Protein AF-A0A6H0XME2-F1 (afdb_monomer_lite)

Secondary structure (DSSP, 8-state):
-----HHHHHHHHTTT---HHHHHHHHHHHHHHHHHHHT-SS-------TTS--TTSPPPPPPTT--THHHHHHHHHHHHHHHHHHHHHHHHHHHHHHS-------S-HHHHHHHHHHHHHHHHHHHHHHHHHHHHHHHHHSS-----SS-HHHHHHHHH-PPP----TTSSTTTHHHHHHHHHHHHHHHHHHHHHHHHHHHHTTTTS-S-----HHHHHHHHHHHHHHHHHHHHHHHHHHHHHHHTT-PPPP------S-------HHHHHHHHHHHHHHHHHHHHHHHSS-----------------------------HHHHHHHHHHHHHHHHHHHHHHHHHHHHHHHHHHHHHHHHHHHHHHHHH-TTS-TT--SHHHHHHHHHHHHHHHHHHHHHHHHHHHHHHHHHHHHHHHHHHS-GGGTTS--

Radius of gyration: 42.18 Å; chains: 1; bounding box: 116×77×112 Å

Sequence (432 aa):
MLDCPVPAIGEALSPYIRSRQEVSEIRGSLHTYLEKNLNLDEEHLESSNLIAPSLTSSLPDAPAGLSGVRKAYWNALKAHQEAQAKYALLKAEIQELSRPQNASNTVSETRSIHQDVLPVLRQREKQRKLHIIQRALSAVTEDDTAPTNVAMDEFVRSRAGEMPMLPNVNSTRHGYMEDADARMLELKKAILTAKHIIDSPRSDNDQTNGTFHHHPHAELQALQETRNMLITWIEEQLTTIGDAQAANEKPVESLAVNGEDAPIPVSKDEIGQIYEQYLAARRKLLQGLQHAPQHDFDVSADRVNGRPSPVPRTNERSGATAATILPYIQPLLDLQRSEAALAQQATSSKKQLESAEAETDRLIHRLADESHLVHPGALTGKDWQKASSTARQSTDKVIEDRLRAGDQAVQLARGTLQTINGLPQVVRGTAS

pLDDT: mean 72.75, std 19.05, range [32.62, 98.0]

Organism: NCBI:txid286661

Structure (mmCIF, N/CA/C/O backbone):
data_AF-A0A6H0XME2-F1
#
_entry.id   AF-A0A6H0XME2-F1
#
loop_
_atom_site.group_PDB
_atom_site.id
_atom_site.type_symbol
_atom_site.label_atom_id
_atom_site.label_alt_id
_atom_site.label_comp_id
_atom_site.label_asym_id
_atom_site.label_entity_id
_atom_site.label_seq_id
_atom_site.pdbx_PDB_ins_code
_atom_site.Cartn_x
_atom_site.Cartn_y
_atom_site.Cartn_z
_atom_site.occupancy
_atom_site.B_iso_or_equiv
_atom_site.auth_seq_id
_atom_site.auth_comp_id
_atom_site.auth_asym_id
_atom_site.auth_atom_id
_atom_site.pdbx_PDB_model_num
ATOM 1 N N . MET A 1 1 ? 19.147 -36.033 14.304 1.00 37.16 1 MET A N 1
ATOM 2 C CA . MET A 1 1 ? 20.210 -35.023 14.464 1.00 37.16 1 MET A CA 1
ATOM 3 C C . MET A 1 1 ? 20.591 -34.597 13.061 1.00 37.16 1 MET A C 1
ATOM 5 O O . MET A 1 1 ? 21.055 -35.446 12.320 1.00 37.16 1 MET A O 1
ATOM 9 N N . LEU A 1 2 ? 20.220 -33.381 12.649 1.00 45.47 2 LEU A N 1
ATOM 10 C CA . LEU A 1 2 ? 20.558 -32.861 11.323 1.00 45.47 2 LEU A CA 1
ATOM 11 C C . LEU A 1 2 ? 21.976 -32.289 11.377 1.00 45.47 2 LEU A C 1
ATOM 13 O O . LEU A 1 2 ? 22.250 -31.433 12.215 1.00 45.47 2 LEU A O 1
ATOM 17 N N . ASP A 1 3 ? 22.842 -32.767 10.490 1.00 52.44 3 ASP A N 1
ATOM 18 C CA . ASP A 1 3 ? 24.179 -32.221 10.285 1.00 52.44 3 ASP A CA 1
ATOM 19 C C . ASP A 1 3 ? 24.069 -30.791 9.739 1.00 52.44 3 ASP A C 1
ATOM 21 O O . ASP A 1 3 ? 23.531 -30.547 8.658 1.00 52.44 3 ASP A O 1
ATOM 25 N N . CYS A 1 4 ? 24.535 -29.819 10.522 1.00 53.50 4 CYS A N 1
ATOM 26 C CA . CYS A 1 4 ? 24.516 -28.411 10.147 1.00 53.50 4 CYS A CA 1
ATOM 27 C C . CYS A 1 4 ? 25.548 -28.133 9.025 1.00 53.50 4 CYS A C 1
ATOM 29 O O . CYS A 1 4 ? 26.735 -28.393 9.229 1.00 53.50 4 CYS A O 1
ATOM 31 N N . PRO A 1 5 ? 25.168 -27.511 7.887 1.00 61.88 5 PRO A N 1
ATOM 32 C CA . PRO A 1 5 ? 26.041 -27.246 6.726 1.00 61.88 5 PRO A CA 1
ATOM 33 C C . PRO A 1 5 ? 27.026 -26.074 6.926 1.00 61.88 5 PRO A C 1
ATOM 35 O O . PRO A 1 5 ? 27.546 -25.499 5.970 1.00 61.88 5 PRO A O 1
ATOM 38 N N . VAL A 1 6 ? 27.290 -25.700 8.177 1.00 60.69 6 VAL A N 1
ATOM 39 C CA . VAL A 1 6 ? 28.130 -24.557 8.566 1.00 60.69 6 VAL A CA 1
ATOM 40 C C . VAL A 1 6 ? 29.566 -24.617 8.000 1.00 60.69 6 VAL A C 1
ATOM 42 O O . VAL A 1 6 ? 30.069 -23.556 7.628 1.00 60.69 6 VAL A O 1
ATOM 45 N N . PRO A 1 7 ? 30.231 -25.786 7.842 1.00 70.88 7 PRO A N 1
ATOM 46 C CA . PRO A 1 7 ? 31.599 -25.822 7.315 1.00 70.88 7 PRO A CA 1
ATOM 47 C C . PRO A 1 7 ? 31.692 -25.412 5.837 1.00 70.88 7 PRO A C 1
ATOM 49 O O . PRO A 1 7 ? 32.583 -24.653 5.466 1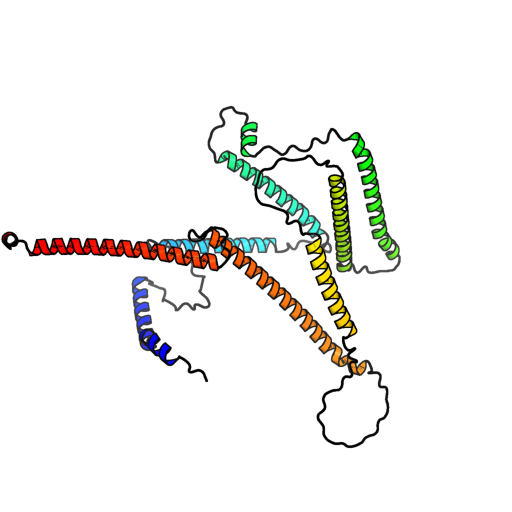.00 70.88 7 PRO A O 1
ATOM 52 N N . ALA A 1 8 ? 30.738 -25.849 5.006 1.00 70.56 8 ALA A N 1
ATOM 53 C CA . ALA A 1 8 ? 30.728 -25.572 3.565 1.00 70.56 8 ALA A CA 1
ATOM 54 C C . ALA A 1 8 ? 30.477 -24.085 3.258 1.00 70.56 8 ALA A C 1
ATOM 56 O O . ALA A 1 8 ? 31.031 -23.522 2.315 1.00 70.56 8 ALA A O 1
ATOM 57 N N . ILE A 1 9 ? 29.668 -23.428 4.094 1.00 73.44 9 ILE A N 1
ATOM 58 C CA . ILE A 1 9 ? 29.405 -21.988 3.998 1.00 73.44 9 ILE A CA 1
ATOM 59 C C . ILE A 1 9 ? 30.653 -21.193 4.413 1.00 73.44 9 ILE A C 1
ATOM 61 O O . ILE A 1 9 ? 30.976 -20.187 3.785 1.00 73.44 9 ILE A O 1
ATOM 65 N N . GLY A 1 10 ? 31.388 -21.657 5.429 1.00 72.94 10 GLY A N 1
ATOM 66 C CA . GLY A 1 10 ? 32.650 -21.043 5.849 1.00 72.94 10 GLY A CA 1
ATOM 67 C C . GLY A 1 10 ? 33.726 -21.078 4.761 1.00 72.94 10 GLY A C 1
ATOM 68 O O . GLY A 1 10 ? 34.417 -20.083 4.553 1.00 72.94 10 GLY A O 1
ATOM 69 N N . GLU A 1 11 ? 33.826 -22.182 4.018 1.00 78.12 11 GLU A N 1
ATOM 70 C CA . GLU A 1 11 ? 34.779 -22.322 2.910 1.00 78.12 11 GLU A CA 1
ATOM 71 C C . GLU A 1 11 ? 34.403 -21.430 1.715 1.00 78.12 11 GLU A C 1
ATOM 73 O O . GLU A 1 11 ? 35.259 -20.724 1.180 1.00 78.12 11 GLU A O 1
ATOM 78 N N . ALA A 1 12 ? 33.113 -21.351 1.371 1.00 78.06 12 ALA A N 1
ATOM 79 C CA . ALA A 1 12 ? 32.612 -20.467 0.315 1.00 78.06 12 ALA A CA 1
ATOM 80 C C . ALA A 1 12 ? 32.772 -18.969 0.641 1.00 78.06 12 ALA A C 1
ATOM 82 O O . ALA A 1 12 ? 32.962 -18.152 -0.261 1.00 78.06 12 ALA A O 1
ATOM 83 N N . LEU A 1 13 ? 32.704 -18.595 1.923 1.00 77.25 13 LEU A N 1
ATOM 84 C CA . LEU A 1 13 ? 32.885 -17.214 2.377 1.00 77.25 13 LEU A CA 1
ATOM 85 C C . LEU A 1 13 ? 34.347 -16.863 2.684 1.00 77.25 13 LEU A C 1
ATOM 87 O O . LEU A 1 13 ? 34.657 -15.681 2.811 1.00 77.25 13 LEU A O 1
ATOM 91 N N . SER A 1 14 ? 35.257 -17.841 2.743 1.00 75.38 14 SER A N 1
ATOM 92 C CA . SER A 1 14 ? 36.682 -17.619 3.028 1.00 75.38 14 SER A CA 1
ATOM 93 C C . SER A 1 14 ? 37.375 -16.548 2.160 1.00 75.38 14 SER A C 1
ATOM 95 O O . SER A 1 14 ? 38.117 -15.755 2.737 1.00 75.38 14 SER A O 1
ATOM 97 N N . PRO A 1 15 ? 37.110 -16.390 0.841 1.00 80.69 15 PRO A N 1
ATOM 98 C CA . PRO A 1 15 ? 37.718 -15.302 0.064 1.00 80.69 15 PRO A CA 1
ATOM 99 C C . PRO A 1 15 ? 37.109 -13.917 0.353 1.00 80.69 15 PRO A C 1
ATOM 101 O O . PRO A 1 15 ? 37.691 -12.894 -0.013 1.00 80.69 15 PRO A O 1
ATOM 104 N N . TYR A 1 16 ? 35.940 -13.863 0.996 1.00 73.12 16 TYR A N 1
ATOM 105 C CA . TYR A 1 16 ? 35.222 -12.629 1.334 1.00 73.12 16 TYR A CA 1
ATOM 106 C C . TYR A 1 16 ? 35.366 -12.238 2.812 1.00 73.12 16 TYR A C 1
ATOM 108 O O . TYR A 1 16 ? 35.136 -11.081 3.170 1.00 73.12 16 TYR A O 1
ATOM 116 N N . ILE A 1 17 ? 35.780 -13.172 3.670 1.00 80.31 17 ILE A N 1
ATOM 117 C CA . ILE A 1 17 ? 36.072 -12.937 5.083 1.00 80.31 17 ILE A CA 1
ATOM 118 C C . ILE A 1 17 ? 37.530 -12.490 5.200 1.00 80.31 17 ILE A C 1
ATOM 120 O O . ILE A 1 17 ? 38.451 -13.297 5.269 1.00 80.31 17 ILE A O 1
ATOM 124 N N . ARG A 1 18 ? 37.741 -11.174 5.223 1.00 82.81 18 ARG A N 1
ATOM 125 C CA . ARG A 1 18 ? 39.060 -10.585 5.491 1.00 82.81 18 ARG A CA 1
ATOM 126 C C . ARG A 1 18 ? 39.334 -10.504 6.985 1.00 82.81 18 ARG A C 1
ATOM 128 O O . ARG A 1 18 ? 38.409 -10.372 7.794 1.00 82.81 18 ARG A O 1
ATOM 135 N N . SER A 1 19 ? 40.612 -10.540 7.356 1.00 86.44 19 SER A N 1
ATOM 136 C CA . SER A 1 19 ? 41.004 -10.367 8.754 1.00 86.44 19 SER A CA 1
ATOM 137 C C . SER A 1 19 ? 40.640 -8.958 9.240 1.00 86.44 19 SER A C 1
ATOM 139 O O . SER A 1 19 ? 40.607 -7.991 8.474 1.00 86.44 19 SER A O 1
ATOM 141 N N . ARG A 1 20 ? 40.365 -8.805 10.541 1.00 80.94 20 ARG A N 1
ATOM 142 C CA . ARG A 1 20 ? 40.016 -7.491 11.115 1.00 80.94 20 ARG A CA 1
ATOM 143 C C . ARG A 1 20 ? 41.116 -6.446 10.874 1.00 80.94 20 ARG A C 1
ATOM 145 O O . ARG A 1 20 ? 40.801 -5.267 10.737 1.00 80.94 20 ARG A O 1
ATOM 152 N N . GLN A 1 21 ? 42.371 -6.889 10.810 1.00 87.31 21 GLN A N 1
ATOM 153 C CA . GLN A 1 21 ? 43.539 -6.052 10.539 1.00 87.31 21 GLN A CA 1
ATOM 154 C C . GLN A 1 21 ? 43.548 -5.566 9.088 1.00 87.31 21 GLN A C 1
ATOM 156 O O . GLN A 1 21 ? 43.539 -4.357 8.875 1.00 87.31 21 GLN A O 1
ATOM 161 N N . GLU A 1 22 ? 43.410 -6.466 8.110 1.00 87.56 22 GLU A N 1
ATOM 162 C CA . GLU A 1 22 ? 43.311 -6.099 6.687 1.00 87.56 22 GLU A CA 1
ATOM 163 C C . GLU A 1 22 ? 42.159 -5.126 6.436 1.00 87.56 22 GLU A C 1
ATOM 165 O O . GLU A 1 22 ? 42.304 -4.127 5.739 1.00 87.56 22 GLU A O 1
ATOM 170 N N . VAL A 1 23 ? 41.000 -5.376 7.047 1.00 89.00 23 VAL A N 1
ATOM 171 C CA . VAL A 1 23 ? 39.842 -4.483 6.927 1.00 89.00 23 VAL A CA 1
ATOM 172 C C . VAL A 1 23 ? 40.136 -3.102 7.521 1.00 89.00 23 VAL A C 1
ATOM 174 O O . VAL A 1 23 ? 39.656 -2.102 6.986 1.00 89.00 23 VAL A O 1
ATOM 177 N N . SER A 1 24 ? 40.909 -3.024 8.608 1.00 85.31 24 SER A N 1
ATOM 178 C CA . SER A 1 24 ? 41.321 -1.746 9.197 1.00 85.31 24 SER A CA 1
ATOM 179 C C . SER A 1 24 ? 42.329 -0.998 8.321 1.00 85.31 24 SER A C 1
ATOM 181 O O . SER A 1 24 ? 42.184 0.208 8.144 1.00 85.31 24 SER A O 1
ATOM 183 N N . GLU A 1 25 ? 43.268 -1.706 7.690 1.00 91.56 25 GLU A N 1
ATOM 184 C CA . GLU A 1 25 ? 44.248 -1.135 6.758 1.00 91.56 25 GLU A CA 1
ATOM 185 C C . GLU A 1 25 ? 43.569 -0.610 5.492 1.00 91.56 25 GLU A C 1
ATOM 187 O O . GLU A 1 25 ? 43.823 0.516 5.066 1.00 91.56 25 GLU A O 1
ATOM 192 N N . ILE A 1 26 ? 42.630 -1.379 4.932 1.00 88.19 26 ILE A N 1
ATOM 193 C CA . ILE A 1 26 ? 41.834 -0.965 3.772 1.00 88.19 26 ILE A CA 1
ATOM 194 C C . ILE A 1 26 ? 41.020 0.281 4.113 1.00 88.19 26 ILE A C 1
ATOM 196 O O . ILE A 1 26 ? 41.054 1.250 3.356 1.00 88.19 26 ILE A O 1
ATOM 200 N N . ARG A 1 27 ? 40.325 0.300 5.260 1.00 85.62 27 ARG A N 1
ATOM 201 C CA . ARG A 1 27 ? 39.585 1.492 5.705 1.00 85.62 27 ARG A CA 1
ATOM 202 C C . ARG A 1 27 ? 40.502 2.691 5.894 1.00 85.62 27 ARG A C 1
ATOM 204 O O . ARG A 1 27 ? 40.144 3.768 5.438 1.00 85.62 27 ARG A O 1
ATOM 211 N N . GLY A 1 28 ? 41.668 2.496 6.507 1.00 86.44 28 GLY A N 1
ATOM 212 C CA . GLY A 1 28 ? 42.679 3.539 6.659 1.00 86.44 28 GLY A CA 1
ATOM 213 C C . GLY A 1 28 ? 43.110 4.103 5.308 1.00 86.44 28 GLY A C 1
ATOM 214 O O . GLY A 1 28 ? 43.033 5.307 5.105 1.00 86.44 28 GLY A O 1
ATOM 215 N N . SER A 1 29 ? 43.460 3.240 4.349 1.00 88.00 29 SER A N 1
ATOM 216 C CA . SER A 1 29 ? 43.882 3.655 3.003 1.00 88.00 29 SER A CA 1
ATOM 217 C C . SER A 1 29 ? 42.793 4.409 2.234 1.00 88.00 29 SER A C 1
ATOM 219 O O . SER A 1 29 ? 43.076 5.412 1.579 1.00 88.00 29 SER A O 1
ATOM 221 N N . LEU A 1 30 ? 41.536 3.966 2.348 1.00 85.44 30 LEU A N 1
ATOM 222 C CA . LEU A 1 30 ? 40.387 4.637 1.746 1.00 85.44 30 LEU A CA 1
ATOM 223 C C . LEU A 1 30 ? 40.124 5.984 2.410 1.00 85.44 30 LEU A C 1
ATOM 225 O O . LEU A 1 30 ? 39.847 6.948 1.708 1.00 85.44 30 LEU A O 1
ATOM 229 N N . HIS A 1 31 ? 40.257 6.066 3.733 1.00 82.38 31 HIS A N 1
ATOM 230 C CA . HIS A 1 31 ? 40.139 7.316 4.472 1.00 82.38 31 HIS A CA 1
ATOM 231 C C . HIS A 1 31 ? 41.162 8.336 3.976 1.00 82.38 31 HIS A C 1
ATOM 233 O O . HIS A 1 31 ? 40.781 9.414 3.533 1.00 82.38 31 HIS A O 1
ATOM 239 N N . THR A 1 32 ? 42.443 7.955 3.911 1.00 82.19 32 THR A N 1
ATOM 240 C CA . THR A 1 32 ? 43.501 8.858 3.430 1.00 82.19 32 THR A CA 1
ATOM 241 C C . THR A 1 32 ? 43.309 9.243 1.965 1.00 82.19 32 THR A C 1
ATOM 243 O O . THR A 1 32 ? 43.661 10.347 1.555 1.00 82.19 32 THR A O 1
ATOM 246 N N . TYR A 1 33 ? 42.782 8.334 1.140 1.00 83.06 33 TYR A N 1
ATOM 247 C CA . TYR A 1 33 ? 42.465 8.629 -0.254 1.00 83.06 33 TYR A CA 1
ATOM 248 C C . TYR A 1 33 ? 41.306 9.625 -0.370 1.00 83.06 33 TYR A C 1
ATOM 250 O O . TYR A 1 33 ? 41.381 10.551 -1.174 1.00 83.06 33 TYR A O 1
ATOM 258 N N . LEU A 1 34 ? 40.250 9.468 0.426 1.00 79.94 34 LEU A N 1
ATOM 259 C CA . LEU A 1 34 ? 39.104 10.377 0.421 1.00 79.94 34 LEU A CA 1
ATOM 260 C C . LEU A 1 34 ? 39.477 11.762 0.951 1.00 79.94 34 LEU A C 1
ATOM 262 O O . LEU A 1 34 ? 39.119 12.747 0.312 1.00 79.94 34 LEU A O 1
ATOM 266 N N . GLU A 1 35 ? 40.266 11.845 2.025 1.00 77.19 35 GLU A N 1
ATOM 267 C CA . GLU A 1 35 ? 40.790 13.117 2.548 1.00 77.19 35 GLU A CA 1
ATOM 268 C C . GLU A 1 35 ? 41.550 13.895 1.470 1.00 77.19 35 GLU A C 1
ATOM 270 O O . GLU A 1 35 ? 41.282 15.072 1.242 1.00 77.19 35 GLU A O 1
ATOM 275 N N . LYS A 1 36 ? 42.435 13.220 0.726 1.00 75.94 36 LYS A N 1
ATOM 276 C CA . LYS A 1 36 ? 43.220 13.850 -0.349 1.00 75.94 36 LYS A CA 1
ATOM 277 C C . LYS A 1 36 ? 42.387 14.326 -1.538 1.00 75.94 36 LYS A C 1
ATOM 279 O O . LYS A 1 36 ? 42.818 15.231 -2.239 1.00 75.94 36 LYS A O 1
ATOM 284 N N . ASN A 1 37 ? 41.250 13.690 -1.818 1.00 68.25 37 ASN A N 1
ATOM 285 C CA . ASN A 1 37 ? 40.422 14.028 -2.981 1.00 68.25 37 ASN A CA 1
ATOM 286 C C . ASN A 1 37 ? 39.312 15.036 -2.664 1.00 68.25 37 ASN A C 1
ATOM 288 O O . ASN A 1 37 ? 38.727 15.589 -3.594 1.00 68.25 37 ASN A O 1
ATOM 292 N N . LEU A 1 38 ? 38.995 15.256 -1.386 1.00 67.69 38 LEU A N 1
ATOM 293 C CA . LEU A 1 38 ? 37.895 16.127 -0.979 1.00 67.69 38 LEU A CA 1
ATOM 294 C C . LEU A 1 38 ? 38.334 17.537 -0.559 1.00 67.69 38 LEU A C 1
ATOM 296 O O . LEU A 1 38 ? 37.444 18.350 -0.343 1.00 67.69 38 LEU A O 1
ATOM 300 N N . ASN A 1 39 ? 39.644 17.849 -0.503 1.00 57.28 39 ASN A N 1
ATOM 301 C CA . ASN A 1 39 ? 40.185 19.165 -0.101 1.00 57.28 39 ASN A CA 1
ATOM 302 C C . ASN A 1 39 ? 39.384 19.792 1.061 1.00 57.28 39 ASN A C 1
ATOM 304 O O . ASN A 1 39 ? 38.906 20.924 0.983 1.00 57.28 39 ASN A O 1
ATOM 308 N N . LEU A 1 40 ? 39.172 19.004 2.117 1.00 58.78 40 LEU A N 1
ATOM 309 C CA . LEU A 1 40 ? 38.515 19.445 3.342 1.00 58.78 40 LEU A CA 1
ATOM 310 C C . LEU A 1 40 ? 39.581 20.113 4.212 1.00 58.78 40 LEU A C 1
ATOM 312 O O . LEU A 1 40 ? 40.167 19.467 5.075 1.00 58.78 40 LEU A O 1
ATOM 316 N N . ASP A 1 41 ? 39.876 21.385 3.951 1.00 54.53 41 ASP A N 1
ATOM 317 C CA . ASP A 1 41 ? 40.937 22.096 4.677 1.00 54.53 41 ASP A CA 1
ATOM 318 C C . ASP A 1 41 ? 40.599 22.359 6.163 1.00 54.53 41 ASP A C 1
ATOM 320 O O . ASP A 1 41 ? 41.495 22.733 6.914 1.00 54.53 41 ASP A O 1
ATOM 324 N N . GLU A 1 42 ? 39.367 22.103 6.638 1.00 55.97 42 GLU A N 1
ATOM 325 C CA . GLU A 1 42 ? 39.013 22.297 8.062 1.00 55.97 42 GLU A CA 1
ATOM 326 C C . GLU A 1 42 ? 38.064 21.253 8.698 1.00 55.97 42 GLU A C 1
ATOM 328 O O . GLU A 1 42 ? 37.855 21.299 9.911 1.00 55.97 42 GLU A O 1
ATOM 333 N N . GLU A 1 43 ? 37.539 20.259 7.967 1.00 58.44 43 GLU A N 1
ATOM 334 C CA . GLU A 1 43 ? 36.640 19.241 8.547 1.00 58.44 43 GLU A CA 1
ATOM 335 C C . GLU A 1 43 ? 37.203 17.820 8.400 1.00 58.44 43 GLU A C 1
ATOM 337 O O . GLU A 1 43 ? 37.373 17.295 7.300 1.00 58.44 43 GLU A O 1
ATOM 342 N N . HIS A 1 44 ? 37.483 17.180 9.538 1.00 56.94 44 HIS A N 1
ATOM 343 C CA . HIS A 1 44 ? 37.903 15.781 9.589 1.00 56.94 44 HIS A CA 1
ATOM 344 C C . HIS A 1 44 ? 36.718 14.881 9.211 1.00 56.94 44 HIS A C 1
ATOM 346 O O . HIS A 1 44 ? 35.591 15.117 9.646 1.00 56.94 44 HIS A O 1
ATOM 352 N N . LEU A 1 45 ? 36.960 13.828 8.424 1.00 58.19 45 LEU A N 1
ATOM 353 C CA . LEU A 1 45 ? 35.936 12.834 8.092 1.00 58.19 45 LEU A CA 1
ATOM 354 C C . LEU A 1 45 ? 35.529 12.065 9.360 1.00 58.19 45 LEU A C 1
ATOM 356 O O . LEU A 1 45 ? 36.141 11.063 9.727 1.00 58.19 45 LEU A O 1
ATOM 360 N N . GLU A 1 46 ? 34.489 12.522 10.050 1.00 59.78 46 GLU A N 1
ATOM 361 C CA . GLU A 1 46 ? 33.949 11.792 11.192 1.00 59.78 46 GLU A CA 1
ATOM 362 C C . GLU A 1 46 ? 33.171 10.552 10.730 1.00 59.78 46 GLU A C 1
ATOM 364 O O . GLU A 1 46 ? 32.421 10.563 9.747 1.00 59.78 46 GLU A O 1
ATOM 369 N N . SER A 1 47 ? 33.333 9.448 11.462 1.00 58.53 47 SER A N 1
ATOM 370 C CA . SER A 1 47 ? 32.556 8.231 11.256 1.00 58.53 47 SER A CA 1
ATOM 371 C C . SER A 1 47 ? 31.091 8.488 11.616 1.00 58.53 47 SER A C 1
ATOM 373 O O . SER A 1 47 ? 30.677 8.395 12.769 1.00 58.53 47 SER A O 1
ATOM 375 N N . SER A 1 48 ? 30.284 8.819 10.609 1.00 54.31 48 SER A N 1
ATOM 376 C CA . SER A 1 48 ? 28.848 9.026 10.788 1.00 54.31 48 SER A CA 1
ATOM 377 C C . SER A 1 48 ? 28.194 7.766 11.368 1.00 54.31 48 SER A C 1
ATOM 379 O O . SER A 1 48 ? 28.218 6.687 10.767 1.00 54.31 48 SER A O 1
ATOM 381 N N . ASN A 1 49 ? 27.606 7.897 12.558 1.00 51.81 49 ASN A N 1
ATOM 382 C CA . ASN A 1 49 ? 26.786 6.851 13.152 1.00 51.81 49 ASN A CA 1
ATOM 383 C C . ASN A 1 49 ? 25.500 6.701 12.326 1.00 51.81 49 ASN A C 1
ATOM 385 O O . ASN A 1 49 ? 24.617 7.554 12.373 1.00 51.81 49 ASN A O 1
ATOM 389 N N . LEU A 1 50 ? 25.359 5.572 11.625 1.00 53.97 50 LEU A N 1
ATOM 390 C CA . LEU A 1 50 ? 24.197 5.219 10.786 1.00 53.97 50 LEU A CA 1
ATOM 391 C C . LEU A 1 50 ? 22.844 5.220 11.527 1.00 53.97 50 LEU A C 1
ATOM 393 O O . LEU A 1 50 ? 21.797 5.146 10.893 1.00 53.97 50 LEU A O 1
ATOM 397 N N . ILE A 1 51 ? 22.861 5.282 12.860 1.00 54.72 51 ILE A N 1
ATOM 398 C CA . ILE A 1 51 ? 21.670 5.286 13.719 1.00 54.72 51 ILE A CA 1
ATOM 399 C C . ILE A 1 51 ? 21.074 6.703 13.840 1.00 54.72 51 ILE A C 1
ATOM 401 O O . ILE A 1 51 ? 19.882 6.845 14.100 1.00 54.72 51 ILE A O 1
ATOM 405 N N . ALA A 1 52 ? 21.869 7.752 13.609 1.00 43.69 52 ALA A N 1
ATOM 406 C CA . ALA A 1 52 ? 21.413 9.138 13.634 1.00 43.69 52 ALA A CA 1
ATOM 407 C C . ALA A 1 52 ? 22.287 9.995 12.702 1.00 43.69 52 ALA A C 1
ATOM 409 O O . ALA A 1 52 ? 23.282 10.564 13.154 1.00 43.69 52 ALA A O 1
ATOM 410 N N . PRO A 1 53 ? 21.960 10.097 11.400 1.00 48.41 53 PRO A N 1
ATOM 411 C CA . PRO A 1 53 ? 22.650 11.036 10.532 1.00 48.41 53 PRO A CA 1
ATOM 412 C C . PRO A 1 53 ? 22.367 12.461 11.022 1.00 48.41 53 PRO A C 1
ATOM 414 O O . PRO A 1 53 ? 21.210 12.877 11.115 1.00 48.41 53 PRO A O 1
ATOM 417 N N . SER A 1 54 ? 23.425 13.206 11.344 1.00 48.56 54 SER A N 1
ATOM 418 C CA . SER A 1 54 ? 23.366 14.631 11.677 1.00 48.56 54 SER A CA 1
ATOM 419 C C . SER A 1 54 ? 22.894 15.424 10.452 1.00 48.56 54 SER A C 1
ATOM 421 O O . SER A 1 54 ? 23.689 15.932 9.671 1.00 48.56 54 SER A O 1
ATOM 423 N N . LEU A 1 55 ? 21.578 15.510 10.258 1.00 50.78 55 LEU A N 1
ATOM 424 C CA . LEU A 1 55 ? 20.901 16.201 9.149 1.00 50.78 55 LEU A CA 1
ATOM 425 C C . LEU A 1 55 ? 20.973 17.739 9.238 1.00 50.78 55 LEU A C 1
ATOM 427 O O . LEU A 1 55 ? 20.218 18.436 8.565 1.00 50.78 55 LEU A O 1
ATOM 431 N N . THR A 1 56 ? 21.839 18.288 10.088 1.00 48.88 56 THR A N 1
ATOM 432 C CA . THR A 1 56 ? 21.908 19.729 10.358 1.00 48.88 56 THR A CA 1
ATOM 433 C C . THR A 1 56 ? 22.966 20.463 9.545 1.00 48.88 56 THR A C 1
ATOM 435 O O . THR A 1 56 ? 23.004 21.690 9.623 1.00 48.88 56 THR A O 1
ATOM 438 N N . SER A 1 57 ? 23.807 19.781 8.756 1.00 53.03 57 SER A N 1
ATOM 439 C CA . SER A 1 57 ? 24.708 20.502 7.854 1.00 53.03 57 SER A CA 1
ATOM 440 C C . SER A 1 57 ? 23.936 20.948 6.610 1.00 53.03 57 SER A C 1
ATOM 442 O O . SER A 1 57 ? 23.432 20.160 5.810 1.00 53.03 57 SER A O 1
ATOM 444 N N . SER A 1 58 ? 23.776 22.265 6.491 1.00 55.28 58 SER A N 1
ATOM 445 C CA . SER A 1 58 ? 23.388 22.921 5.248 1.00 55.28 58 SER A CA 1
ATOM 446 C C . SER A 1 58 ? 24.315 22.427 4.139 1.00 55.28 58 SER A C 1
ATOM 448 O O . SER A 1 58 ? 25.527 22.592 4.255 1.00 55.28 58 SER A O 1
ATOM 450 N N . LEU A 1 59 ? 23.758 21.819 3.087 1.00 59.72 59 LEU A N 1
ATOM 451 C CA . LEU A 1 59 ? 24.536 21.298 1.967 1.00 59.72 59 LEU A CA 1
ATOM 452 C C . LEU A 1 59 ? 25.392 22.436 1.369 1.00 59.72 59 LEU A C 1
ATOM 454 O O . LEU A 1 59 ? 24.814 23.437 0.940 1.00 59.72 59 LEU A O 1
ATOM 458 N N . PRO A 1 60 ? 26.735 22.325 1.355 1.00 65.56 60 PRO A N 1
ATOM 459 C CA . PRO A 1 60 ? 27.585 23.337 0.740 1.00 65.56 60 PRO A CA 1
ATOM 460 C C . PRO A 1 60 ? 27.342 23.419 -0.774 1.00 65.56 60 PRO A C 1
ATOM 462 O O . PRO A 1 60 ? 26.836 22.473 -1.392 1.00 65.56 60 PRO A O 1
ATOM 465 N N . ASP A 1 61 ? 27.692 24.568 -1.363 1.00 63.75 61 ASP A N 1
ATOM 466 C CA . ASP A 1 61 ? 27.530 24.832 -2.795 1.00 63.75 61 ASP A CA 1
ATOM 467 C C . ASP A 1 61 ? 28.130 23.709 -3.653 1.00 63.75 61 ASP A C 1
ATOM 469 O O . ASP A 1 61 ? 29.153 23.108 -3.318 1.00 63.75 61 ASP A O 1
ATOM 473 N N . ALA A 1 62 ? 27.453 23.404 -4.766 1.00 62.72 62 ALA A N 1
ATOM 474 C CA . ALA A 1 62 ? 27.774 22.260 -5.609 1.00 62.72 62 ALA A CA 1
ATOM 475 C C . ALA A 1 62 ? 29.262 22.270 -6.024 1.00 62.72 62 ALA A C 1
ATOM 477 O O . ALA A 1 62 ? 29.695 23.227 -6.674 1.00 62.72 62 ALA A O 1
ATOM 478 N N . PRO A 1 63 ? 30.036 21.202 -5.735 1.00 66.56 63 PRO A N 1
ATOM 479 C CA . PRO A 1 63 ? 31.417 21.105 -6.189 1.00 66.56 63 PRO A CA 1
ATOM 480 C C . PRO A 1 63 ? 31.496 21.263 -7.711 1.00 66.56 63 PRO A C 1
ATOM 482 O O . PRO A 1 63 ? 30.849 20.523 -8.465 1.00 66.56 63 PRO A O 1
ATOM 485 N N . ALA A 1 64 ? 32.285 22.235 -8.170 1.00 58.38 64 ALA A N 1
ATOM 486 C CA . ALA A 1 64 ? 32.500 22.500 -9.586 1.00 58.38 64 ALA A CA 1
ATOM 487 C C . ALA A 1 64 ? 33.220 21.300 -10.233 1.00 58.38 64 ALA A C 1
ATOM 489 O O . ALA A 1 64 ? 34.440 21.193 -10.201 1.00 58.38 64 ALA A O 1
ATOM 490 N N . GLY A 1 65 ? 32.450 20.352 -10.774 1.00 69.12 65 GLY A N 1
ATOM 491 C CA . GLY A 1 65 ? 32.977 19.126 -11.389 1.00 69.12 65 GLY A CA 1
ATOM 492 C C . GLY A 1 65 ? 32.021 17.928 -11.394 1.00 69.12 65 GLY A C 1
ATOM 493 O O . GLY A 1 65 ? 32.285 16.934 -12.070 1.00 69.12 65 GLY A O 1
ATOM 494 N N . LEU A 1 66 ? 30.890 17.992 -10.683 1.00 73.25 66 LEU A N 1
ATOM 495 C CA . LEU A 1 66 ? 29.900 16.909 -10.687 1.00 73.25 66 LEU A CA 1
ATOM 496 C C . LEU A 1 66 ? 29.135 16.857 -12.019 1.00 73.25 66 LEU A C 1
ATOM 498 O O . LEU A 1 66 ? 28.337 17.739 -12.337 1.00 73.25 66 LEU A O 1
ATOM 502 N N . SER A 1 67 ? 29.352 15.786 -12.785 1.00 79.31 67 SER A N 1
ATOM 503 C CA . SER A 1 67 ? 28.644 15.497 -14.037 1.00 79.31 67 SER A CA 1
ATOM 504 C C . SER A 1 67 ? 27.867 14.175 -13.958 1.00 79.31 67 SER A C 1
ATOM 506 O O . SER A 1 67 ? 28.183 13.285 -13.164 1.00 79.31 67 SER A O 1
ATOM 508 N N . GLY A 1 68 ? 26.819 14.055 -14.776 1.00 84.19 68 GLY A N 1
ATOM 509 C CA . GLY A 1 68 ? 25.997 12.850 -14.903 1.00 84.19 68 GLY A CA 1
ATOM 510 C C . GLY A 1 68 ? 25.140 12.534 -13.672 1.00 84.19 68 GLY A C 1
ATOM 511 O O . GLY A 1 68 ? 24.566 13.422 -13.041 1.00 84.19 68 GLY A O 1
ATOM 512 N N . VAL A 1 69 ? 25.054 11.246 -13.325 1.00 83.94 69 VAL A N 1
ATOM 513 C CA . VAL A 1 69 ? 24.180 10.706 -12.263 1.00 83.94 69 VAL A CA 1
ATOM 514 C C . VAL A 1 69 ? 24.429 11.365 -10.905 1.00 83.94 69 VAL A C 1
ATOM 516 O O . VAL A 1 69 ? 23.492 11.602 -10.150 1.00 83.94 69 VAL A O 1
ATOM 519 N N . ARG A 1 70 ? 25.679 11.735 -10.604 1.00 82.00 70 ARG A N 1
ATOM 520 C CA . ARG A 1 70 ? 26.023 12.390 -9.332 1.00 82.00 70 ARG A CA 1
ATOM 521 C C . ARG A 1 70 ? 25.438 13.800 -9.229 1.00 82.00 70 ARG A C 1
ATOM 523 O O . ARG A 1 70 ? 25.001 14.193 -8.154 1.00 82.00 70 ARG A O 1
ATOM 530 N N . LYS A 1 71 ? 25.359 14.531 -10.348 1.00 86.50 71 LYS A N 1
ATOM 531 C CA . LYS A 1 71 ? 24.685 15.837 -10.414 1.00 86.50 71 LYS A CA 1
ATOM 532 C C . LYS A 1 71 ? 23.177 15.686 -10.228 1.00 86.50 71 LYS A C 1
ATOM 534 O O . LYS A 1 71 ? 22.569 16.467 -9.506 1.00 86.50 71 LYS A O 1
ATOM 539 N N . ALA A 1 72 ? 22.583 14.661 -10.840 1.00 84.88 72 ALA A N 1
ATOM 540 C CA . ALA A 1 72 ? 21.165 14.355 -10.663 1.00 84.88 72 ALA A CA 1
ATOM 541 C C . ALA A 1 72 ? 20.839 13.987 -9.205 1.00 84.88 72 ALA A C 1
ATOM 543 O O . ALA A 1 72 ? 19.865 14.492 -8.658 1.00 84.88 72 ALA A O 1
ATOM 544 N N . TYR A 1 73 ? 21.689 13.184 -8.560 1.00 89.69 73 TYR A N 1
ATOM 545 C CA . TYR A 1 73 ? 21.555 12.846 -7.143 1.00 89.69 73 TYR A CA 1
ATOM 546 C C . TYR A 1 73 ? 21.676 14.080 -6.241 1.00 89.69 73 TYR A C 1
ATOM 548 O O . TYR A 1 73 ? 20.836 14.284 -5.371 1.00 89.69 73 TYR A O 1
ATOM 556 N N . TRP A 1 74 ? 22.662 14.947 -6.489 1.00 88.38 74 TRP A N 1
ATOM 557 C CA . TRP A 1 74 ? 22.815 16.196 -5.739 1.00 88.38 74 TRP A CA 1
ATOM 558 C C . TRP A 1 74 ? 21.589 17.110 -5.901 1.00 88.38 74 TRP A C 1
ATOM 560 O O . TRP A 1 74 ? 21.057 17.618 -4.917 1.00 88.38 74 TRP A O 1
ATOM 570 N N . ASN A 1 75 ? 21.068 17.246 -7.126 1.00 88.00 75 ASN A N 1
ATOM 571 C CA . ASN A 1 75 ? 19.844 18.007 -7.394 1.00 88.00 75 ASN A CA 1
ATOM 572 C C . ASN A 1 75 ? 18.619 17.407 -6.687 1.00 88.00 75 ASN A C 1
ATOM 574 O O . ASN A 1 75 ? 17.796 18.150 -6.158 1.00 88.00 75 ASN A O 1
ATOM 578 N N . ALA A 1 76 ? 18.497 16.078 -6.663 1.00 91.69 76 ALA A N 1
ATOM 579 C CA . ALA A 1 76 ? 17.420 15.390 -5.958 1.00 91.69 76 ALA A CA 1
ATOM 580 C C . ALA A 1 76 ? 17.508 15.610 -4.442 1.00 91.69 76 ALA A C 1
ATOM 582 O O . ALA A 1 76 ? 16.489 15.838 -3.795 1.00 91.69 76 ALA A O 1
ATOM 583 N N . LEU A 1 77 ? 18.720 15.607 -3.884 1.00 91.25 77 LEU A N 1
ATOM 584 C CA . LEU A 1 77 ? 18.953 15.861 -2.465 1.00 91.25 77 LEU A CA 1
ATOM 585 C C . LEU A 1 77 ? 18.595 17.307 -2.093 1.00 91.25 77 LEU A C 1
ATOM 587 O O . LEU A 1 77 ? 17.897 17.529 -1.104 1.00 91.25 77 LEU A O 1
ATOM 591 N N . LYS A 1 78 ? 18.958 18.277 -2.942 1.00 89.44 78 LYS A N 1
ATOM 592 C CA . LYS A 1 78 ? 18.531 19.676 -2.797 1.00 89.44 78 LYS A CA 1
ATOM 593 C C . LYS A 1 78 ? 17.007 19.818 -2.849 1.00 89.44 78 LYS A C 1
ATOM 595 O O . LYS A 1 78 ? 16.413 20.432 -1.967 1.00 89.44 78 LYS A O 1
ATOM 600 N N . ALA A 1 79 ? 16.361 19.205 -3.841 1.00 90.50 79 ALA A N 1
ATOM 601 C CA . ALA A 1 79 ? 14.905 19.234 -3.971 1.00 90.50 79 ALA A CA 1
ATOM 602 C C . ALA A 1 79 ? 14.200 18.585 -2.766 1.00 90.50 79 ALA A C 1
ATOM 604 O O . ALA A 1 79 ? 13.165 19.074 -2.313 1.00 90.50 79 ALA A O 1
ATOM 605 N N . HIS A 1 80 ? 14.771 17.511 -2.215 1.00 91.50 80 HIS A N 1
ATOM 606 C CA . HIS A 1 80 ? 14.260 16.862 -1.011 1.00 91.50 80 HIS A CA 1
ATOM 607 C C . HIS A 1 80 ? 14.353 17.778 0.215 1.00 91.50 80 HIS A C 1
ATOM 609 O O . HIS A 1 80 ? 13.373 17.912 0.947 1.00 91.50 80 HIS A O 1
ATOM 615 N N . GLN A 1 81 ? 15.483 18.465 0.403 1.00 90.44 81 GLN A N 1
ATOM 616 C CA . GLN A 1 81 ? 15.659 19.424 1.495 1.00 90.44 81 GLN A CA 1
ATOM 617 C C . GLN A 1 81 ? 14.671 20.596 1.385 1.00 90.44 81 GLN A C 1
ATOM 619 O O . GLN A 1 81 ? 14.036 20.969 2.372 1.00 90.44 81 GLN A O 1
ATOM 624 N N . GLU A 1 82 ? 14.474 21.140 0.181 1.00 92.38 82 GLU A N 1
ATOM 625 C CA . GLU A 1 82 ? 13.475 22.186 -0.072 1.00 92.38 82 GLU A CA 1
ATOM 626 C C . GLU A 1 82 ? 12.048 21.701 0.226 1.00 92.38 82 GLU A C 1
ATOM 628 O O . GLU A 1 82 ? 11.253 22.425 0.832 1.00 92.38 82 GLU A O 1
ATOM 633 N N . ALA A 1 83 ? 11.708 20.470 -0.164 1.00 91.44 83 ALA A N 1
ATOM 634 C CA . ALA A 1 83 ? 10.410 19.871 0.134 1.00 91.44 83 ALA A CA 1
ATOM 635 C C . ALA A 1 83 ? 10.211 19.656 1.642 1.00 91.44 83 ALA A C 1
ATOM 637 O O . ALA A 1 83 ? 9.134 19.942 2.167 1.00 91.44 83 ALA A O 1
ATOM 638 N N . GLN A 1 84 ? 11.247 19.213 2.355 1.00 92.06 84 GLN A N 1
ATOM 639 C CA . GLN A 1 84 ? 11.208 19.025 3.802 1.00 92.06 84 GLN A CA 1
ATOM 640 C C . GLN A 1 84 ? 11.049 20.359 4.543 1.00 92.06 84 GLN A C 1
ATOM 642 O O . GLN A 1 84 ? 10.265 20.437 5.489 1.00 92.06 84 GLN A O 1
ATOM 647 N N . ALA A 1 85 ? 11.717 21.421 4.084 1.00 90.94 85 ALA A N 1
ATOM 648 C CA . ALA A 1 85 ? 11.538 22.769 4.617 1.00 90.94 85 ALA A CA 1
ATOM 649 C C . ALA A 1 85 ? 10.097 23.268 4.413 1.00 90.94 85 ALA A C 1
ATOM 651 O O . ALA A 1 85 ? 9.467 23.732 5.362 1.00 90.94 85 ALA A O 1
ATOM 652 N N . LYS A 1 86 ? 9.529 23.094 3.211 1.00 93.31 86 LYS A N 1
ATOM 653 C CA . LYS A 1 86 ? 8.119 23.429 2.927 1.00 93.31 86 LYS A CA 1
ATOM 654 C C . LYS A 1 86 ? 7.153 22.638 3.806 1.00 93.31 86 LYS A C 1
ATOM 656 O O . LYS A 1 86 ? 6.198 23.205 4.327 1.00 93.31 86 LYS A O 1
ATOM 661 N N . TYR A 1 87 ? 7.409 21.347 4.002 1.00 94.69 87 TYR A N 1
ATOM 662 C CA . TYR A 1 87 ? 6.605 20.510 4.887 1.00 94.69 87 TYR A CA 1
ATOM 663 C C . TYR A 1 87 ? 6.681 20.978 6.343 1.00 94.69 87 TYR A C 1
ATOM 665 O O . TYR A 1 87 ? 5.654 21.052 7.014 1.00 94.69 87 TYR A O 1
ATOM 673 N N . ALA A 1 88 ? 7.872 21.329 6.832 1.00 93.12 88 ALA A N 1
ATOM 674 C CA . ALA A 1 88 ? 8.048 21.857 8.180 1.00 93.12 88 ALA A CA 1
ATOM 675 C C . ALA A 1 88 ? 7.296 23.185 8.377 1.00 93.12 88 ALA A C 1
ATOM 677 O O . ALA A 1 88 ? 6.636 23.349 9.401 1.00 93.12 88 ALA A O 1
ATOM 678 N N . LEU A 1 89 ? 7.326 24.082 7.384 1.00 94.12 89 LEU A N 1
ATOM 679 C CA . LEU A 1 89 ? 6.550 25.327 7.392 1.00 94.12 89 LEU A CA 1
ATOM 680 C C . LEU A 1 89 ? 5.043 25.062 7.421 1.00 94.12 89 LEU A C 1
ATOM 682 O O . LEU A 1 89 ? 4.349 25.591 8.282 1.00 94.12 89 LEU A O 1
ATOM 686 N N . LEU A 1 90 ? 4.541 24.192 6.541 1.00 93.44 90 LEU A N 1
ATOM 687 C CA . LEU A 1 90 ? 3.117 23.851 6.499 1.00 93.44 90 LEU A CA 1
ATOM 688 C C . LEU A 1 90 ? 2.663 23.180 7.801 1.00 93.44 90 LEU A C 1
ATOM 690 O O . LEU A 1 90 ? 1.570 23.428 8.301 1.00 93.44 90 LEU A O 1
ATOM 694 N N . LYS A 1 91 ? 3.520 22.340 8.387 1.00 93.56 91 LYS A N 1
ATOM 695 C CA . LYS A 1 91 ? 3.268 21.722 9.688 1.00 93.56 91 LYS A CA 1
ATOM 696 C C . LYS A 1 91 ? 3.199 22.772 10.798 1.00 93.56 91 LYS A C 1
ATOM 698 O O . LYS A 1 91 ? 2.335 22.647 11.660 1.00 93.56 91 LYS A O 1
ATOM 703 N N . ALA A 1 92 ? 4.068 23.782 10.776 1.00 91.81 92 ALA A N 1
ATOM 704 C CA . ALA A 1 92 ? 4.016 24.895 11.719 1.00 91.81 92 ALA A CA 1
ATOM 705 C C . ALA A 1 92 ? 2.734 25.727 11.540 1.00 91.81 92 ALA A C 1
ATOM 707 O O . ALA A 1 92 ? 2.053 25.991 12.523 1.00 91.81 92 ALA A O 1
ATOM 708 N N . GLU A 1 93 ? 2.332 26.033 10.304 1.00 92.12 93 GLU A N 1
ATOM 709 C CA . GLU A 1 93 ? 1.082 26.749 9.998 1.00 92.12 93 GLU A CA 1
ATOM 710 C C . GLU A 1 93 ? -0.156 25.971 10.471 1.00 92.12 93 GLU A C 1
ATOM 712 O O . GLU A 1 93 ? -1.040 26.522 11.123 1.00 92.12 93 GLU A O 1
ATOM 717 N N . ILE A 1 94 ? -0.206 24.658 10.225 1.00 88.81 94 ILE A N 1
ATOM 718 C CA . ILE A 1 94 ? -1.283 23.798 10.735 1.00 88.81 94 ILE A CA 1
ATOM 719 C C . ILE A 1 94 ? -1.282 23.794 12.264 1.00 88.81 94 ILE A C 1
ATOM 721 O O . ILE A 1 94 ? -2.349 23.827 12.873 1.00 88.81 94 ILE A O 1
ATOM 725 N N . GLN A 1 95 ? -0.107 23.764 12.898 1.00 86.88 95 GLN A N 1
ATOM 726 C CA . GLN A 1 95 ? -0.004 23.834 14.353 1.00 86.88 95 GLN A CA 1
ATOM 727 C C . GLN A 1 95 ? -0.505 25.176 14.896 1.00 86.88 95 GLN A C 1
ATOM 729 O O . GLN A 1 95 ? -1.233 25.173 15.886 1.00 86.88 95 GLN A O 1
ATOM 734 N N . GLU A 1 96 ? -0.204 26.292 14.232 1.00 84.75 96 GLU A N 1
ATOM 735 C CA . GLU A 1 96 ? -0.725 27.621 14.569 1.00 84.75 96 GLU A CA 1
ATOM 736 C C . GLU A 1 96 ? -2.244 27.719 14.389 1.00 84.75 96 GLU A C 1
ATOM 738 O O . GLU A 1 96 ? -2.924 28.230 15.275 1.00 84.75 96 GLU A O 1
ATOM 743 N N . LEU A 1 97 ? -2.795 27.162 13.308 1.00 77.44 97 LEU A N 1
ATOM 744 C CA . LEU A 1 97 ? -4.243 27.102 13.071 1.00 77.44 97 LEU A CA 1
ATOM 745 C C . LEU A 1 97 ? -4.962 26.156 14.042 1.00 77.44 97 LEU A C 1
ATOM 747 O O . LEU A 1 97 ? -6.107 26.396 14.414 1.00 77.44 97 LEU A O 1
ATOM 751 N N . SER A 1 98 ? -4.299 25.074 14.453 1.00 75.56 98 SER A N 1
ATOM 752 C CA . SER A 1 98 ? -4.826 24.119 15.435 1.00 75.56 98 SER A CA 1
ATOM 753 C C . SER A 1 98 ? -4.692 24.608 16.875 1.00 75.56 98 SER A C 1
ATOM 755 O O . SER A 1 98 ? -5.316 24.039 17.770 1.00 75.56 98 SER A O 1
ATOM 757 N N . ARG A 1 99 ? -3.875 25.643 17.119 1.00 73.38 99 ARG A N 1
ATOM 758 C CA . ARG A 1 99 ? -3.711 26.236 18.441 1.00 73.38 99 ARG A CA 1
ATOM 759 C C . ARG A 1 99 ? -4.977 27.038 18.744 1.00 73.38 99 ARG A C 1
ATOM 761 O O . ARG A 1 99 ? -5.196 28.065 18.103 1.00 73.38 99 ARG A O 1
ATOM 768 N N . PRO A 1 100 ? -5.807 26.616 19.714 1.00 60.81 100 PRO A N 1
ATOM 769 C CA . PRO A 1 100 ? -7.013 27.355 20.049 1.00 60.81 100 PRO A CA 1
ATOM 770 C C . PRO A 1 100 ? -6.606 28.761 20.494 1.00 60.81 100 PRO A C 1
ATOM 772 O O . PRO A 1 100 ? -5.835 28.932 21.444 1.00 60.81 100 PRO A O 1
ATOM 775 N N . GLN A 1 101 ? -7.079 29.776 19.769 1.00 54.91 101 GLN A N 1
ATOM 776 C CA . GLN A 1 101 ? -6.950 31.157 20.204 1.00 54.91 101 GLN A CA 1
ATOM 777 C C . GLN A 1 101 ? -7.727 31.297 21.513 1.00 54.91 101 GLN A C 1
ATOM 779 O O . GLN A 1 101 ? -8.954 31.278 21.535 1.00 54.91 101 GLN A O 1
ATOM 784 N N . ASN A 1 102 ? -6.995 31.417 22.620 1.00 52.28 102 ASN A N 1
ATOM 785 C CA . ASN A 1 102 ? -7.549 31.810 23.905 1.00 52.28 102 ASN A CA 1
ATOM 786 C C . ASN A 1 102 ? -8.091 33.240 23.793 1.00 52.28 102 ASN A C 1
ATOM 788 O O . ASN A 1 102 ? -7.377 34.207 24.053 1.00 52.28 102 ASN A O 1
ATOM 792 N N . ALA A 1 103 ? -9.358 33.365 23.421 1.00 49.16 103 ALA A N 1
ATOM 793 C CA . ALA A 1 103 ? -10.150 34.560 23.635 1.00 49.16 103 ALA A CA 1
ATOM 794 C C . ALA A 1 103 ? -11.582 34.141 23.983 1.00 49.16 103 ALA A C 1
ATOM 796 O O . ALA A 1 103 ? -12.394 33.870 23.110 1.00 49.16 103 ALA A O 1
ATOM 797 N N . SER A 1 104 ? -11.855 34.103 25.291 1.00 52.41 104 SER A N 1
ATOM 798 C CA . SER A 1 104 ? -13.162 34.383 25.893 1.00 52.41 104 SER A CA 1
ATOM 799 C C . SER A 1 104 ? -14.374 33.642 25.307 1.00 52.41 104 SER A C 1
ATOM 801 O O . SER A 1 104 ? -15.046 34.151 24.419 1.00 52.41 104 SER A O 1
ATOM 803 N N . ASN A 1 105 ? -14.752 32.508 25.899 1.00 42.62 105 ASN A N 1
ATOM 804 C CA . ASN A 1 105 ? -16.028 32.374 26.620 1.00 42.62 105 ASN A CA 1
ATOM 805 C C . ASN A 1 105 ? -16.382 30.907 26.890 1.00 42.62 105 ASN A C 1
ATOM 807 O O . ASN A 1 105 ? -16.472 30.054 26.017 1.00 42.62 105 ASN A O 1
ATOM 811 N N . THR A 1 106 ? -16.622 30.687 28.172 1.00 51.16 106 THR A N 1
ATOM 812 C CA . THR A 1 106 ? -17.324 29.599 28.841 1.00 51.16 106 THR A CA 1
ATOM 813 C C . THR A 1 106 ? -18.527 29.017 28.080 1.00 51.16 106 THR A C 1
ATOM 815 O O . THR A 1 106 ? -19.409 29.758 27.657 1.00 51.16 106 THR A O 1
ATOM 818 N N . VAL A 1 107 ? -18.610 27.679 28.079 1.00 48.47 107 VAL A N 1
ATOM 819 C CA . VAL A 1 107 ? -19.841 26.863 27.986 1.00 48.47 107 VAL A CA 1
ATOM 820 C C . VAL A 1 107 ? -20.612 26.981 26.658 1.00 48.47 107 VAL A C 1
ATOM 822 O O . VAL A 1 107 ? -21.693 27.558 26.613 1.00 48.47 107 VAL A O 1
ATOM 825 N N . SER A 1 108 ? -20.092 26.398 25.565 1.00 48.56 108 SER A N 1
ATOM 826 C CA . SER A 1 108 ? -20.880 26.046 24.353 1.00 48.56 108 SER A CA 1
ATOM 827 C C . SER A 1 108 ? -20.159 25.095 23.369 1.00 48.56 108 SER A C 1
ATOM 829 O O . SER A 1 108 ? -20.428 25.112 22.168 1.00 48.56 108 SER A O 1
ATOM 831 N N . GLU A 1 109 ? -19.250 24.232 23.833 1.00 54.84 109 GLU A N 1
ATOM 832 C CA . GLU A 1 109 ? -18.391 23.431 22.932 1.00 54.84 109 GLU A CA 1
ATOM 833 C C . GLU A 1 109 ? -19.133 22.396 22.064 1.00 54.84 109 GLU A C 1
ATOM 835 O O . GLU A 1 109 ? -18.643 22.041 20.996 1.00 54.84 109 GLU A O 1
ATOM 840 N N . THR A 1 110 ? -20.350 21.972 22.416 1.00 52.47 110 THR A N 1
ATOM 841 C CA . THR A 1 110 ? -21.137 21.060 21.561 1.00 52.47 110 THR A CA 1
ATOM 842 C C . THR A 1 110 ? -22.014 21.777 20.529 1.00 52.47 110 THR A C 1
ATOM 844 O O . THR A 1 110 ? -22.458 21.153 19.565 1.00 52.47 110 THR A O 1
ATOM 847 N N . ARG A 1 111 ? -22.234 23.096 20.663 1.00 50.06 111 ARG A N 1
ATOM 848 C CA . ARG A 1 111 ? -23.039 23.885 19.708 1.00 50.06 111 ARG A CA 1
ATOM 849 C C . ARG A 1 111 ? -22.206 24.485 18.566 1.00 50.06 111 ARG A C 1
ATOM 851 O O . ARG A 1 111 ? -22.763 24.727 17.498 1.00 50.06 111 ARG A O 1
ATOM 858 N N . SER A 1 112 ? -20.894 24.669 18.761 1.00 55.53 112 SER A N 1
ATOM 859 C CA . SER A 1 112 ? -20.005 25.328 17.783 1.00 55.53 112 SER A CA 1
ATOM 860 C C . SER A 1 112 ? -19.551 24.409 16.649 1.00 55.53 112 SER A C 1
ATOM 862 O O . SER A 1 112 ? -19.587 24.807 15.492 1.00 55.53 112 SER A O 1
ATOM 864 N N . ILE A 1 113 ? -19.229 23.139 16.927 1.00 58.66 113 ILE A N 1
ATOM 865 C CA . ILE A 1 113 ? -18.652 22.236 15.910 1.00 58.66 113 ILE A CA 1
ATOM 866 C C . ILE A 1 113 ? -19.597 22.075 14.704 1.00 58.66 113 ILE A C 1
ATOM 868 O O . ILE A 1 113 ? -19.167 22.133 13.555 1.00 58.66 113 ILE A O 1
ATOM 872 N N . HIS A 1 114 ? -20.906 21.945 14.936 1.00 56.97 114 HIS A N 1
ATOM 873 C CA . HIS A 1 114 ? -21.888 21.824 13.852 1.00 56.97 114 HIS A CA 1
ATOM 874 C C . HIS A 1 114 ? -22.151 23.147 13.110 1.00 56.97 114 HIS A C 1
ATOM 876 O O . HIS A 1 114 ? -22.442 23.118 11.910 1.00 56.97 114 HIS A O 1
ATOM 882 N N . GLN A 1 115 ? -22.029 24.297 13.786 1.00 60.78 115 GLN A N 1
ATOM 883 C 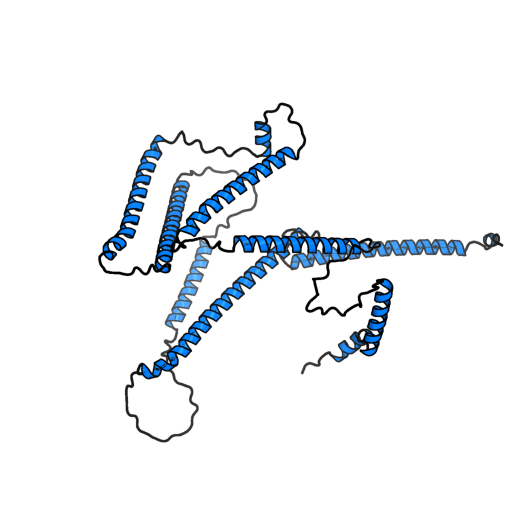CA . GLN A 1 115 ? -22.160 25.619 13.161 1.00 60.78 115 GLN A CA 1
ATOM 884 C C . GLN A 1 115 ? -20.916 26.021 12.364 1.00 60.78 115 GLN A C 1
ATOM 886 O O . GLN A 1 115 ? -21.066 26.722 11.367 1.00 60.78 115 GLN A O 1
ATOM 891 N N . ASP A 1 116 ? -19.739 25.504 12.718 1.00 66.31 116 ASP A N 1
ATOM 892 C CA . ASP A 1 116 ? -18.471 25.779 12.034 1.00 66.31 116 ASP A CA 1
ATOM 893 C C . ASP A 1 116 ? -18.206 24.801 10.872 1.00 66.31 116 ASP A C 1
ATOM 895 O O . ASP A 1 116 ? -17.633 25.171 9.846 1.00 66.31 116 ASP A O 1
ATOM 899 N N . VAL A 1 117 ? -18.692 23.556 10.949 1.00 76.44 117 VAL A N 1
ATOM 900 C CA . VAL A 1 117 ? -18.488 22.549 9.887 1.00 76.44 117 VAL A CA 1
ATOM 901 C C . VAL A 1 117 ? -19.359 22.810 8.654 1.00 76.44 117 VAL A C 1
ATOM 903 O O . VAL A 1 117 ? -18.902 22.630 7.526 1.00 76.44 117 VAL A O 1
ATOM 906 N N . LEU A 1 118 ? -20.600 23.273 8.822 1.00 80.19 118 LEU A N 1
ATOM 907 C CA . LEU A 1 118 ? -21.493 23.588 7.698 1.00 80.19 118 LEU A CA 1
ATOM 908 C C . LEU A 1 118 ? -20.965 24.685 6.750 1.00 80.19 118 LEU A C 1
ATOM 910 O O . LEU A 1 118 ? -21.006 24.469 5.533 1.00 80.19 118 LEU A O 1
ATOM 914 N N . PRO A 1 119 ? -20.466 25.845 7.222 1.00 84.06 119 PRO A N 1
ATOM 915 C CA . PRO A 1 119 ? -19.876 26.845 6.340 1.00 84.06 119 PRO A CA 1
ATOM 916 C C . PRO A 1 119 ? -18.597 26.326 5.678 1.00 84.06 119 PRO A C 1
ATOM 918 O O . PRO A 1 119 ? -18.410 26.584 4.491 1.00 84.06 119 PRO A O 1
ATOM 921 N N . VAL A 1 120 ? -17.782 25.518 6.369 1.00 84.25 120 VAL A N 1
ATOM 922 C CA . VAL A 1 120 ? -16.587 24.884 5.782 1.00 84.25 120 VAL A CA 1
ATOM 923 C C . VAL A 1 120 ? -16.962 23.892 4.678 1.00 84.25 120 VAL A C 1
ATOM 925 O O . VAL A 1 120 ? -16.343 23.889 3.614 1.00 84.25 120 VAL A O 1
ATOM 928 N N . LEU A 1 121 ? -18.006 23.081 4.866 1.00 83.81 121 LEU A N 1
ATOM 929 C CA . LEU A 1 121 ? -18.511 22.180 3.826 1.00 83.81 121 LEU A CA 1
ATOM 930 C C . LEU A 1 121 ? -19.055 22.958 2.624 1.00 83.81 121 LEU A C 1
ATOM 932 O O . LEU A 1 121 ? -18.705 22.640 1.488 1.00 83.81 121 LEU A O 1
ATOM 936 N N . ARG A 1 122 ? -19.826 24.027 2.859 1.00 89.00 122 ARG A N 1
ATOM 937 C CA . ARG A 1 122 ? -20.304 24.924 1.792 1.00 89.00 122 ARG A CA 1
ATOM 938 C C . ARG A 1 122 ? -19.149 25.601 1.059 1.00 89.00 122 ARG A C 1
ATOM 940 O O . ARG A 1 122 ? -19.208 25.758 -0.158 1.00 89.00 122 ARG A O 1
ATOM 947 N N . GLN A 1 123 ? -18.096 25.992 1.769 1.00 90.62 123 GLN A N 1
ATOM 948 C CA . GLN A 1 123 ? -16.903 26.589 1.176 1.00 90.62 123 GLN A CA 1
ATOM 949 C C . GLN A 1 123 ? -16.131 25.572 0.333 1.00 90.62 123 GLN A C 1
ATOM 951 O O . GLN A 1 123 ? -15.760 25.890 -0.793 1.00 90.62 123 GLN A O 1
ATOM 956 N N . ARG A 1 124 ? -15.965 24.334 0.811 1.00 89.75 124 ARG A N 1
ATOM 957 C CA . ARG A 1 124 ? -15.361 23.236 0.035 1.00 89.75 124 ARG A CA 1
ATOM 958 C C . ARG A 1 124 ? -16.178 22.897 -1.206 1.00 89.75 124 ARG A C 1
ATOM 960 O O . ARG A 1 124 ? -15.608 22.648 -2.262 1.00 89.75 124 ARG A O 1
ATOM 967 N N . GLU A 1 125 ? -17.503 22.916 -1.109 1.00 89.69 125 GLU A N 1
ATOM 968 C CA . GLU A 1 125 ? -18.383 22.704 -2.257 1.00 89.69 125 GLU A CA 1
ATOM 969 C C . GLU A 1 125 ? -18.256 23.842 -3.280 1.00 89.69 125 GLU A C 1
ATOM 971 O O . GLU A 1 125 ? -18.093 23.582 -4.472 1.00 89.69 125 GLU A O 1
ATOM 976 N N . LYS A 1 126 ? -18.238 25.104 -2.825 1.00 93.44 126 LYS A N 1
ATOM 977 C CA . LYS A 1 126 ? -17.959 26.267 -3.684 1.00 93.44 126 LYS A CA 1
ATOM 978 C C . LYS A 1 126 ? -16.582 26.171 -4.337 1.00 93.44 126 LYS A C 1
ATOM 980 O O . LYS A 1 126 ? -16.465 26.438 -5.526 1.00 93.44 126 LYS A O 1
ATOM 985 N N . GLN A 1 127 ? -15.562 25.745 -3.596 1.00 93.38 127 GLN A N 1
ATOM 986 C CA . GLN A 1 127 ? -14.210 25.571 -4.119 1.00 93.38 127 GLN A CA 1
ATOM 987 C C . GLN A 1 127 ? -14.151 24.454 -5.163 1.00 93.38 127 GLN A C 1
ATOM 989 O O . GLN A 1 127 ? -13.544 24.647 -6.208 1.00 93.38 127 GLN A O 1
ATOM 994 N N . ARG A 1 128 ? -14.828 23.318 -4.945 1.00 89.62 128 ARG A N 1
ATOM 995 C CA . ARG A 1 128 ? -14.950 22.259 -5.963 1.00 89.62 128 ARG A CA 1
ATOM 996 C C . ARG A 1 128 ? -15.634 22.772 -7.226 1.00 89.62 128 ARG A C 1
ATOM 998 O O . ARG A 1 128 ? -15.130 22.533 -8.316 1.00 89.62 128 ARG A O 1
ATOM 1005 N N . LYS A 1 129 ? -16.735 23.517 -7.083 1.00 93.19 129 LYS A N 1
ATOM 1006 C CA . LYS A 1 129 ? -17.444 24.144 -8.211 1.00 93.19 129 LYS A CA 1
ATOM 1007 C C . LYS A 1 129 ? -16.534 25.105 -8.979 1.00 93.19 129 LYS A C 1
ATOM 1009 O O . LYS A 1 129 ? -16.434 24.997 -10.195 1.00 93.19 129 LYS A O 1
ATOM 1014 N N . LEU A 1 130 ? -15.815 25.980 -8.276 1.00 95.06 130 LEU A N 1
ATOM 1015 C CA . LEU A 1 130 ? -14.838 26.883 -8.889 1.00 95.06 130 LEU A CA 1
ATOM 1016 C C . LEU A 1 130 ? -13.702 26.127 -9.573 1.00 95.06 130 LEU A C 1
ATOM 1018 O O . LEU A 1 130 ? -13.297 26.515 -10.658 1.00 95.06 130 LEU A O 1
ATOM 1022 N N . HIS A 1 131 ? -13.226 25.029 -8.991 1.00 91.50 131 HIS A N 1
ATOM 1023 C CA . HIS A 1 131 ? -12.148 24.244 -9.579 1.00 91.50 131 HIS A CA 1
ATOM 1024 C C . HIS A 1 131 ? -12.587 23.530 -10.865 1.00 91.50 131 HIS A C 1
ATOM 1026 O O . HIS A 1 131 ? -11.799 23.434 -11.804 1.00 91.50 131 HIS A O 1
ATOM 1032 N N . ILE A 1 132 ? -13.844 23.077 -10.934 1.00 90.25 132 ILE A N 1
ATOM 1033 C CA . ILE A 1 132 ? -14.450 22.538 -12.161 1.00 90.25 132 ILE A CA 1
ATOM 1034 C C . ILE A 1 132 ? -14.554 23.637 -13.220 1.00 90.25 132 ILE A C 1
ATOM 1036 O O . ILE A 1 132 ? -14.149 23.411 -14.355 1.00 90.25 132 ILE A O 1
ATOM 1040 N N . ILE A 1 133 ? -15.025 24.834 -12.851 1.00 90.81 133 ILE A N 1
ATOM 1041 C CA . ILE A 1 133 ? -15.102 25.982 -13.768 1.00 90.81 133 ILE A CA 1
ATOM 1042 C C . ILE A 1 133 ? -13.707 26.373 -14.258 1.00 90.81 133 ILE A C 1
ATOM 1044 O O . ILE A 1 133 ? -13.516 26.570 -15.450 1.00 90.81 133 ILE A O 1
ATOM 1048 N N . GLN A 1 134 ? -12.719 26.436 -13.367 1.00 91.19 134 GLN A N 1
ATOM 1049 C CA . GLN A 1 134 ? -11.340 26.762 -13.714 1.00 91.19 134 GLN A CA 1
ATOM 1050 C C . GLN A 1 134 ? -10.727 25.707 -14.634 1.00 91.19 134 GLN A C 1
ATOM 1052 O O . GLN A 1 134 ? -10.025 26.073 -15.564 1.00 91.19 134 GLN A O 1
ATOM 1057 N N . ARG A 1 135 ? -11.018 24.420 -14.413 1.00 85.75 135 ARG A N 1
ATOM 1058 C CA . ARG A 1 135 ? -10.576 23.326 -15.288 1.00 85.75 135 ARG A CA 1
ATOM 1059 C C . ARG A 1 135 ? -11.262 23.368 -16.654 1.00 85.75 135 ARG A C 1
ATOM 1061 O O . ARG A 1 135 ? -10.625 23.099 -17.662 1.00 85.75 135 ARG A O 1
ATOM 1068 N N . ALA A 1 136 ? -12.554 23.686 -16.694 1.00 82.81 136 ALA A N 1
ATOM 1069 C CA . ALA A 1 136 ? -13.281 23.862 -17.947 1.00 82.81 136 ALA A CA 1
ATOM 1070 C C . ALA A 1 136 ? -12.752 25.079 -18.718 1.00 82.81 136 ALA A C 1
ATOM 1072 O O . ALA A 1 136 ? -12.545 25.000 -19.921 1.00 82.81 136 ALA A O 1
ATOM 1073 N N . LEU A 1 137 ? -12.465 26.179 -18.017 1.00 83.50 137 LEU A N 1
ATOM 1074 C CA . LEU A 1 137 ? -11.891 27.385 -18.602 1.00 83.50 137 LEU A CA 1
ATOM 1075 C C . LEU A 1 137 ? -10.462 27.130 -19.088 1.00 83.50 137 LEU A C 1
ATOM 1077 O O . LEU A 1 137 ? -10.160 27.483 -20.219 1.00 83.50 137 LEU A O 1
ATOM 1081 N N . SER A 1 138 ? -9.620 26.446 -18.304 1.00 80.19 138 SER A N 1
ATOM 1082 C CA . SER A 1 138 ? -8.266 26.080 -18.731 1.00 80.19 138 SER A CA 1
ATOM 1083 C C . SER A 1 138 ? -8.289 25.165 -19.956 1.00 80.19 138 SER A C 1
ATOM 1085 O O . SER A 1 138 ? -7.540 25.398 -20.896 1.00 80.19 138 SER A O 1
ATOM 1087 N N . ALA A 1 139 ? -9.215 24.201 -20.007 1.00 77.94 139 ALA A N 1
ATOM 1088 C CA . ALA A 1 139 ? -9.414 23.334 -21.170 1.00 77.94 139 ALA A CA 1
ATOM 1089 C C . ALA A 1 139 ? -9.901 24.080 -22.428 1.00 77.94 139 ALA A C 1
ATOM 1091 O O . ALA A 1 139 ? -9.737 23.567 -23.533 1.00 77.94 139 ALA A O 1
ATOM 1092 N N . VAL A 1 140 ? -10.511 25.261 -22.271 1.00 71.38 140 VAL A N 1
ATOM 1093 C CA . VAL A 1 140 ? -10.898 26.150 -23.380 1.00 71.38 140 VAL A CA 1
ATOM 1094 C C . VAL A 1 140 ? -9.754 27.094 -23.763 1.00 71.38 140 VAL A C 1
ATOM 1096 O O . VAL A 1 140 ? -9.638 27.443 -24.931 1.00 71.38 140 VAL A O 1
ATOM 1099 N N . THR A 1 141 ? -8.902 27.502 -22.817 1.00 73.38 141 THR A N 1
ATOM 1100 C CA . THR A 1 141 ? -7.799 28.448 -23.072 1.00 73.38 141 THR A CA 1
ATOM 1101 C C . THR A 1 141 ? -6.483 27.800 -23.501 1.00 73.38 141 THR A C 1
ATOM 1103 O O . THR A 1 141 ? -5.650 28.491 -24.071 1.00 73.38 141 THR A O 1
ATOM 1106 N N . GLU A 1 142 ? -6.254 26.516 -23.205 1.00 69.56 142 GLU A N 1
ATOM 1107 C CA . GLU A 1 142 ? -5.034 25.795 -23.617 1.00 69.56 142 GLU A CA 1
ATOM 1108 C C . GLU A 1 142 ? -5.004 25.481 -25.124 1.00 69.56 142 GLU A C 1
ATOM 1110 O O . GLU A 1 142 ? -3.922 25.324 -25.686 1.00 69.56 142 GLU A O 1
ATOM 1115 N N . ASP A 1 143 ? -6.159 25.485 -25.797 1.00 58.06 143 ASP A N 1
ATOM 1116 C CA . ASP A 1 143 ? -6.240 25.331 -27.250 1.00 58.06 143 ASP A CA 1
ATOM 1117 C C . ASP A 1 143 ? -6.405 26.699 -27.926 1.00 58.06 143 ASP A C 1
ATOM 1119 O O . ASP A 1 143 ? -7.515 27.188 -28.140 1.00 58.06 143 ASP A O 1
ATOM 1123 N N . ASP A 1 144 ? -5.271 27.308 -28.276 1.00 55.22 144 ASP A N 1
ATOM 1124 C CA . ASP A 1 144 ? -5.144 28.574 -29.012 1.00 55.22 144 ASP A CA 1
ATOM 1125 C C . ASP A 1 144 ? -5.629 28.440 -30.473 1.00 55.22 144 ASP A C 1
ATOM 1127 O O . ASP A 1 144 ? -4.865 28.490 -31.438 1.00 55.22 144 ASP A O 1
ATOM 1131 N N . THR A 1 145 ? -6.934 28.227 -30.654 1.00 56.81 145 THR A N 1
ATOM 1132 C CA . THR A 1 145 ? -7.614 28.414 -31.941 1.00 56.81 145 THR A CA 1
ATOM 1133 C C . THR A 1 145 ? -8.666 29.499 -31.778 1.00 56.81 145 THR A C 1
ATOM 1135 O O . THR A 1 145 ? -9.703 29.313 -31.146 1.00 56.81 145 THR A O 1
ATOM 1138 N N . ALA A 1 146 ? -8.363 30.679 -32.321 1.00 54.78 146 ALA A N 1
ATOM 1139 C CA . ALA A 1 146 ? -9.255 31.829 -32.298 1.00 54.78 146 ALA A CA 1
ATOM 1140 C C . ALA A 1 146 ? -10.657 31.439 -32.819 1.00 54.78 146 ALA A C 1
ATOM 1142 O O . ALA A 1 146 ? -10.760 30.916 -33.936 1.00 54.78 146 ALA A O 1
ATOM 1143 N N . PRO A 1 147 ? -11.744 31.697 -32.066 1.00 54.72 147 PRO A N 1
ATOM 1144 C CA . PRO A 1 147 ? -13.085 31.361 -32.517 1.00 54.72 147 PRO A CA 1
ATOM 1145 C C . PRO A 1 147 ? -13.466 32.286 -33.675 1.00 54.72 147 PRO A C 1
ATOM 1147 O O . PRO A 1 147 ? -13.791 33.460 -33.495 1.00 54.72 147 PRO A O 1
ATOM 1150 N N . THR A 1 148 ? -13.428 31.758 -34.895 1.00 56.53 148 THR A N 1
ATOM 1151 C CA . THR A 1 148 ? -14.028 32.422 -36.051 1.00 56.53 148 THR A CA 1
ATOM 1152 C C . THR A 1 148 ? -15.536 32.199 -36.002 1.00 56.53 148 THR A C 1
ATOM 1154 O O . THR A 1 148 ? -16.024 31.135 -36.350 1.00 56.53 148 THR A O 1
ATOM 1157 N N . ASN A 1 149 ? -16.269 33.214 -35.532 1.00 55.75 149 ASN A N 1
ATOM 1158 C CA . ASN A 1 149 ? -17.696 33.490 -35.778 1.00 55.75 149 ASN A CA 1
ATOM 1159 C C . ASN A 1 149 ? -18.747 32.371 -35.605 1.00 55.75 149 ASN A C 1
ATOM 1161 O O . ASN A 1 149 ? -19.906 32.590 -35.955 1.00 55.75 149 ASN A O 1
ATOM 1165 N N . VAL A 1 150 ? -18.418 31.218 -35.030 1.00 54.91 150 VAL A N 1
ATOM 1166 C CA . VAL A 1 150 ? -19.419 30.249 -34.571 1.00 54.91 150 VAL A CA 1
ATOM 1167 C C . VAL A 1 150 ? -19.730 30.566 -33.116 1.00 54.91 150 VAL A C 1
ATOM 1169 O O . VAL A 1 150 ? -18.823 30.787 -32.311 1.00 54.91 150 VAL A O 1
ATOM 1172 N N . ALA A 1 151 ? -21.022 30.672 -32.803 1.00 61.75 151 ALA A N 1
ATOM 1173 C CA . ALA A 1 151 ? -21.515 31.056 -31.491 1.00 61.75 151 ALA A CA 1
ATOM 1174 C C . ALA A 1 151 ? -20.809 30.229 -30.408 1.00 61.75 151 ALA A C 1
ATOM 1176 O O . ALA A 1 151 ? -20.876 29.003 -30.419 1.00 61.75 151 ALA A O 1
ATOM 1177 N N . MET A 1 152 ? -20.141 30.913 -29.475 1.00 60.00 152 MET A N 1
ATOM 1178 C CA . MET A 1 152 ? -19.395 30.330 -28.349 1.00 60.00 152 MET A CA 1
ATOM 1179 C C . MET A 1 152 ? -20.167 29.198 -27.645 1.00 60.00 152 MET A C 1
ATOM 1181 O O . MET A 1 152 ? -19.581 28.233 -27.168 1.00 60.00 152 MET A O 1
ATOM 1185 N N . ASP A 1 153 ? -21.495 29.299 -27.644 1.00 63.00 153 ASP A N 1
ATOM 1186 C CA . ASP A 1 153 ? -22.431 28.341 -27.067 1.00 63.00 153 ASP A CA 1
ATOM 1187 C C . ASP A 1 153 ? -22.408 26.955 -27.748 1.00 63.00 153 ASP A C 1
ATOM 1189 O O . ASP A 1 153 ? -22.561 25.935 -27.083 1.00 63.00 153 ASP A O 1
ATOM 1193 N N . GLU A 1 154 ? -22.155 26.887 -29.058 1.00 64.88 154 GLU A N 1
ATOM 1194 C CA . GLU A 1 154 ? -22.055 25.633 -29.819 1.00 64.88 154 GLU A CA 1
ATOM 1195 C C . GLU A 1 154 ? -20.691 24.953 -29.623 1.00 64.88 154 GLU A C 1
ATOM 1197 O O . GLU A 1 154 ? -20.618 23.730 -29.491 1.00 64.88 154 GLU A O 1
ATOM 1202 N N . PHE A 1 155 ? -19.615 25.741 -29.493 1.00 64.06 155 PHE A N 1
ATOM 1203 C CA . PHE A 1 155 ? -18.281 25.233 -29.147 1.00 64.06 155 PHE A CA 1
ATOM 1204 C C . PHE A 1 155 ? -18.224 24.702 -27.707 1.00 64.06 155 PHE A C 1
ATOM 1206 O O . PHE A 1 155 ? -17.637 23.655 -27.437 1.00 64.06 155 PHE A O 1
ATOM 1213 N N . VAL A 1 156 ? -18.888 25.387 -26.770 1.00 63.75 156 VAL A N 1
ATOM 1214 C CA . VAL A 1 156 ? -19.018 24.913 -25.386 1.00 63.75 156 VAL A CA 1
ATOM 1215 C C . VAL A 1 156 ? -19.860 23.635 -25.330 1.00 63.75 156 VAL A C 1
ATOM 1217 O O . VAL A 1 156 ? -19.491 22.702 -24.622 1.00 63.75 156 VAL A O 1
ATOM 1220 N N . ARG A 1 157 ? -20.941 23.536 -26.115 1.00 67.06 157 ARG A N 1
ATOM 1221 C CA . ARG A 1 157 ? -21.825 22.356 -26.149 1.00 67.06 157 ARG A CA 1
ATOM 1222 C C . ARG A 1 157 ? -21.169 21.121 -26.771 1.00 67.06 157 ARG A C 1
ATOM 1224 O O . ARG A 1 157 ? -21.397 20.015 -26.288 1.00 67.06 157 ARG A O 1
ATOM 1231 N N . SER A 1 158 ? -20.328 21.291 -27.792 1.00 65.38 158 SER A N 1
ATOM 1232 C CA . SER A 1 158 ? -19.597 20.176 -28.411 1.00 65.38 158 SER A CA 1
ATOM 1233 C C . SER A 1 158 ? -18.473 19.629 -27.525 1.00 65.38 158 SER A C 1
ATOM 1235 O O . SER A 1 158 ? -18.161 18.442 -27.605 1.00 65.38 158 SER A O 1
ATOM 1237 N N . ARG A 1 159 ? -17.886 20.465 -26.654 1.00 60.88 159 ARG A N 1
ATOM 1238 C CA . ARG A 1 159 ? -16.697 20.109 -25.862 1.00 60.88 159 ARG A CA 1
ATOM 1239 C C . ARG A 1 159 ? -16.969 19.811 -24.384 1.00 60.88 159 ARG A C 1
ATOM 1241 O O . ARG A 1 159 ? -16.278 18.975 -23.810 1.00 60.88 159 ARG A O 1
ATOM 1248 N N . ALA A 1 160 ? -17.970 20.446 -23.770 1.00 61.12 160 ALA A N 1
ATOM 1249 C CA . ALA A 1 160 ? -18.406 20.160 -22.396 1.00 61.12 160 ALA A CA 1
ATOM 1250 C C . ALA A 1 160 ? -19.490 19.063 -22.315 1.00 61.12 160 ALA A C 1
ATOM 1252 O O . ALA A 1 160 ? -19.839 18.634 -21.215 1.00 61.12 160 ALA A O 1
ATOM 1253 N N . GLY A 1 161 ? -19.986 18.593 -23.466 1.00 60.44 161 GLY A N 1
ATOM 1254 C CA . GLY A 1 161 ? -21.113 17.669 -23.565 1.00 60.44 161 GLY A CA 1
ATOM 1255 C C . GLY A 1 161 ? -22.465 18.380 -23.464 1.00 60.44 161 GLY A C 1
ATOM 1256 O O . GLY A 1 161 ? -22.575 19.494 -22.946 1.00 60.44 161 GLY A O 1
ATOM 1257 N N . GLU A 1 162 ? -23.513 17.737 -23.981 1.00 63.56 162 GLU A N 1
ATOM 1258 C CA . GLU A 1 162 ? -24.877 18.255 -23.893 1.00 63.56 162 GLU A CA 1
ATOM 1259 C C . GLU A 1 162 ? -25.325 18.279 -22.426 1.00 63.56 162 GLU A C 1
ATOM 1261 O O . GLU A 1 162 ? -25.266 17.270 -21.720 1.00 63.56 162 GLU A O 1
ATOM 1266 N N . MET A 1 163 ? -25.737 19.458 -21.948 1.00 56.44 163 MET A N 1
ATOM 1267 C CA . MET A 1 163 ? -26.254 19.609 -20.592 1.00 56.44 163 MET A CA 1
ATOM 1268 C C . MET A 1 163 ? -27.468 18.680 -20.447 1.00 56.44 163 MET A C 1
ATOM 1270 O O . MET A 1 163 ? -28.394 18.803 -21.253 1.00 56.44 163 MET A O 1
ATOM 1274 N N . PRO A 1 164 ? -27.503 17.762 -19.461 1.00 54.50 164 PRO A N 1
ATOM 1275 C CA . PRO A 1 164 ? -28.646 16.880 -19.293 1.00 54.50 164 PRO A CA 1
ATOM 1276 C C . PRO A 1 164 ? -29.894 17.744 -19.121 1.00 54.50 164 PRO A C 1
ATOM 1278 O O . PRO A 1 164 ? -29.945 18.604 -18.236 1.00 54.50 164 PRO A O 1
ATOM 1281 N N . MET A 1 165 ? -30.873 17.556 -20.010 1.00 50.16 165 MET A N 1
ATOM 1282 C CA . MET A 1 165 ? -32.133 18.282 -19.938 1.00 50.16 165 MET A CA 1
ATOM 1283 C C . MET A 1 165 ? -32.756 18.030 -18.569 1.00 50.16 165 MET A C 1
ATOM 1285 O O . MET A 1 165 ? -33.118 16.904 -18.228 1.00 50.16 165 MET A O 1
ATOM 1289 N N . LEU A 1 166 ? -32.870 19.097 -17.777 1.00 55.47 166 LEU A N 1
ATOM 1290 C CA . LEU A 1 166 ? -33.660 19.075 -16.557 1.00 55.47 166 LEU A CA 1
ATOM 1291 C C . LEU A 1 166 ? -35.083 18.649 -16.952 1.00 55.47 166 LEU A C 1
ATOM 1293 O O . LEU A 1 166 ? -35.648 19.263 -17.865 1.00 55.47 166 LEU A O 1
ATOM 1297 N N . PRO A 1 167 ? -35.663 17.610 -16.323 1.00 44.41 167 PRO A N 1
ATOM 1298 C CA . PRO A 1 167 ? -37.000 17.159 -16.667 1.00 44.41 167 PRO A CA 1
ATOM 1299 C C . PRO A 1 167 ? -37.963 18.337 -16.532 1.00 44.41 167 PRO A C 1
ATOM 1301 O O . PRO A 1 167 ? -38.048 18.989 -15.493 1.00 44.41 167 PRO A O 1
ATOM 1304 N N . ASN A 1 168 ? -38.637 18.645 -17.635 1.00 44.09 168 ASN A N 1
ATOM 1305 C CA . ASN A 1 168 ? -39.544 19.769 -17.786 1.00 44.09 168 ASN A CA 1
ATOM 1306 C C . ASN A 1 168 ? -40.738 19.596 -16.823 1.00 44.09 168 ASN A C 1
ATOM 1308 O O . ASN A 1 168 ? -41.692 18.880 -17.119 1.00 44.09 168 ASN A O 1
ATOM 1312 N N . VAL A 1 169 ? -40.678 20.235 -15.650 1.00 49.69 169 VAL A N 1
ATOM 1313 C CA . VAL A 1 169 ? -41.602 20.059 -14.502 1.00 49.69 169 VAL A CA 1
ATOM 1314 C C . VAL A 1 169 ? -43.006 20.654 -14.744 1.00 49.69 169 VAL A C 1
ATOM 1316 O O . VAL A 1 169 ? -43.810 20.797 -13.825 1.00 49.69 169 VAL A O 1
ATOM 1319 N N . ASN A 1 170 ? -43.344 21.024 -15.979 1.00 46.69 170 ASN A N 1
ATOM 1320 C CA . ASN A 1 170 ? -44.495 21.891 -16.234 1.00 46.69 170 ASN A CA 1
ATOM 1321 C C . ASN A 1 170 ? -45.729 21.179 -16.812 1.00 46.69 170 ASN A C 1
ATOM 1323 O O . ASN A 1 170 ? -46.761 21.828 -16.943 1.00 46.69 170 ASN A O 1
ATOM 1327 N N . SER A 1 171 ? -45.680 19.868 -17.093 1.00 45.78 171 SER A N 1
ATOM 1328 C CA . SER A 1 171 ? -46.822 19.161 -17.718 1.00 45.78 171 SER A CA 1
ATOM 1329 C C . SER A 1 171 ? -47.571 18.162 -16.821 1.00 45.78 171 SER A C 1
ATOM 1331 O O . SER A 1 171 ? -48.645 17.710 -17.198 1.00 45.78 171 SER A O 1
ATOM 1333 N N . THR A 1 172 ? -47.094 17.854 -15.609 1.00 49.47 172 THR A N 1
ATOM 1334 C CA . THR A 1 172 ? -47.754 16.896 -14.682 1.00 49.47 172 THR A CA 1
ATOM 1335 C C . THR A 1 172 ? -48.294 17.543 -13.399 1.00 49.47 172 THR A C 1
ATOM 1337 O O . THR A 1 172 ? -48.697 16.862 -12.456 1.00 49.47 172 THR A O 1
ATOM 1340 N N . ARG A 1 173 ? -48.331 18.881 -13.355 1.00 48.81 173 ARG A N 1
ATOM 1341 C CA . ARG A 1 173 ? -48.488 19.664 -12.119 1.00 48.81 173 ARG A CA 1
ATOM 1342 C C . ARG A 1 173 ? -49.860 19.610 -11.439 1.00 48.81 173 ARG A C 1
ATOM 1344 O O . ARG A 1 173 ? -49.935 19.986 -10.280 1.00 48.81 173 ARG A O 1
ATOM 1351 N N . HIS A 1 174 ? -50.926 19.158 -12.100 1.00 46.47 174 HIS A N 1
ATOM 1352 C CA . HIS A 1 174 ? -52.282 19.307 -11.542 1.00 46.47 174 HIS A CA 1
ATOM 1353 C C . HIS A 1 174 ? -52.856 18.051 -10.868 1.00 46.47 174 HIS A C 1
ATOM 1355 O O . HIS A 1 174 ? -53.766 18.188 -10.066 1.00 46.47 174 HIS A O 1
ATOM 1361 N N . GLY A 1 175 ? -52.318 16.852 -11.126 1.00 50.25 175 GLY A N 1
ATOM 1362 C CA . GLY A 1 175 ? -52.753 15.624 -10.432 1.00 50.25 175 GLY A CA 1
ATOM 1363 C C . GLY A 1 175 ? -51.846 15.223 -9.265 1.00 50.25 175 GLY A C 1
ATOM 1364 O O . GLY A 1 175 ? -52.316 14.729 -8.249 1.00 50.25 175 GLY A O 1
ATOM 1365 N N . TYR A 1 176 ? -50.540 15.483 -9.388 1.00 52.62 176 TYR A N 1
ATOM 1366 C CA . TYR A 1 176 ? -49.547 15.093 -8.384 1.00 52.62 176 TYR A CA 1
ATOM 1367 C C . TYR A 1 176 ? -49.311 16.143 -7.290 1.00 52.62 176 TYR A C 1
ATOM 1369 O O . TYR A 1 176 ? -48.759 15.781 -6.260 1.00 52.62 176 TYR A O 1
ATOM 1377 N N . MET A 1 177 ? -49.695 17.419 -7.466 1.00 50.34 177 MET A N 1
ATOM 1378 C CA . MET A 1 177 ? -49.514 18.420 -6.399 1.00 50.34 177 MET A CA 1
ATOM 1379 C C . MET A 1 177 ? -50.515 18.256 -5.258 1.00 50.34 177 MET A C 1
ATOM 1381 O O . MET A 1 177 ? -50.110 18.399 -4.116 1.00 50.34 177 MET A O 1
ATOM 1385 N N . GLU A 1 178 ? -51.773 17.900 -5.528 1.00 56.81 178 GLU A N 1
ATOM 1386 C CA . GLU A 1 178 ? -52.758 17.695 -4.455 1.00 56.81 178 GLU A CA 1
ATOM 1387 C C . GLU A 1 178 ? -52.406 16.463 -3.604 1.00 56.81 178 GLU A C 1
ATOM 1389 O O . GLU A 1 178 ? -52.506 16.498 -2.379 1.00 56.81 178 GLU A O 1
ATOM 1394 N N . ASP A 1 179 ? -51.858 15.423 -4.240 1.00 59.75 179 ASP A N 1
ATOM 1395 C CA . ASP A 1 179 ? -51.339 14.231 -3.566 1.00 59.75 179 ASP A CA 1
ATOM 1396 C C . ASP A 1 179 ? -49.983 14.507 -2.880 1.00 59.75 179 ASP A C 1
ATOM 1398 O O . ASP A 1 179 ? -49.748 14.071 -1.758 1.00 59.75 179 ASP A O 1
ATOM 1402 N N . ALA A 1 180 ? -49.094 15.311 -3.476 1.00 62.47 180 ALA A N 1
ATOM 1403 C CA . ALA A 1 180 ? -47.838 15.715 -2.837 1.00 62.47 180 ALA A CA 1
ATOM 1404 C C . ALA A 1 180 ? -48.057 16.657 -1.645 1.00 62.47 180 ALA A C 1
ATOM 1406 O O . ALA A 1 180 ? -47.342 16.540 -0.653 1.00 62.47 180 ALA A O 1
ATOM 1407 N N . ASP A 1 181 ? -49.039 17.554 -1.705 1.00 69.56 181 ASP A N 1
ATOM 1408 C CA . ASP A 1 181 ? -49.403 18.441 -0.602 1.00 69.56 181 ASP A CA 1
ATOM 1409 C C . ASP A 1 181 ? -50.129 17.663 0.500 1.00 69.56 181 ASP A C 1
ATOM 1411 O O . ASP A 1 181 ? -49.815 17.856 1.675 1.00 69.56 181 ASP A O 1
ATOM 1415 N N . ALA A 1 182 ? -51.000 16.705 0.159 1.00 74.25 182 ALA A N 1
ATOM 1416 C CA . ALA A 1 182 ? -51.581 15.769 1.125 1.00 74.25 182 ALA A CA 1
ATOM 1417 C C . ALA A 1 182 ? -50.502 14.912 1.813 1.00 74.25 182 ALA A C 1
ATOM 1419 O O . ALA A 1 182 ? -50.473 14.825 3.042 1.00 74.25 182 ALA A O 1
ATOM 1420 N N . ARG A 1 183 ? -49.543 14.374 1.052 1.00 69.62 183 ARG A N 1
ATOM 1421 C CA . ARG A 1 183 ? -48.385 13.623 1.574 1.00 69.62 183 ARG A CA 1
ATOM 1422 C C . ARG A 1 183 ? -47.426 14.509 2.365 1.00 69.62 183 ARG A C 1
ATOM 1424 O O . ARG A 1 183 ? -46.841 14.067 3.348 1.00 69.62 183 ARG A O 1
ATOM 1431 N N . MET A 1 184 ? -47.284 15.782 2.002 1.00 81.69 184 MET A N 1
ATOM 1432 C CA . MET A 1 184 ? -46.506 16.757 2.769 1.00 81.69 184 MET A CA 1
ATOM 1433 C C . MET A 1 184 ? -47.201 17.102 4.087 1.00 81.69 184 MET A C 1
ATOM 1435 O O . MET A 1 184 ? -46.527 17.300 5.096 1.00 81.69 184 MET A O 1
ATOM 1439 N N . LEU A 1 185 ? -48.531 17.180 4.104 1.00 82.50 185 LEU A N 1
ATOM 1440 C CA . LEU A 1 185 ? -49.313 17.351 5.327 1.00 82.50 185 LEU A CA 1
ATOM 1441 C C . LEU A 1 185 ? -49.223 16.109 6.216 1.00 82.50 185 LEU A C 1
ATOM 1443 O O . LEU A 1 185 ? -49.088 16.254 7.430 1.00 82.50 185 LEU A O 1
ATOM 1447 N N . GLU A 1 186 ? -49.207 14.913 5.635 1.00 78.31 186 GLU A N 1
ATOM 1448 C CA . GLU A 1 186 ? -48.986 13.663 6.362 1.00 78.31 186 GLU A CA 1
ATOM 1449 C C . GLU A 1 186 ? -47.566 13.577 6.931 1.00 78.31 186 GLU A C 1
ATOM 1451 O O . GLU A 1 186 ? -47.399 13.268 8.108 1.00 78.31 186 GLU A O 1
ATOM 1456 N N . LEU A 1 187 ? -46.550 13.984 6.165 1.00 80.12 187 LEU A N 1
ATOM 1457 C CA . LEU A 1 187 ? -45.174 14.111 6.645 1.00 80.12 187 LEU A CA 1
ATOM 1458 C C . LEU A 1 187 ? -45.075 15.146 7.771 1.00 80.12 187 LEU A C 1
ATOM 1460 O O . LEU A 1 187 ? -44.476 14.882 8.808 1.00 80.12 187 LEU A O 1
ATOM 1464 N N . LYS A 1 188 ? -45.684 16.325 7.609 1.00 85.50 188 LYS A N 1
ATOM 1465 C CA . LYS A 1 188 ? -45.724 17.357 8.658 1.00 85.50 188 LYS A CA 1
ATOM 1466 C C . LYS A 1 188 ? -46.424 16.835 9.907 1.00 85.50 188 LYS A C 1
ATOM 1468 O O . LYS A 1 188 ? -45.945 17.088 11.008 1.00 85.50 188 LYS A O 1
ATOM 1473 N N . LYS A 1 189 ? -47.510 16.074 9.756 1.00 88.44 189 LYS A N 1
ATOM 1474 C CA . LYS A 1 189 ? -48.206 15.413 10.862 1.00 88.44 189 LYS A CA 1
ATOM 1475 C C . LYS A 1 189 ? -47.306 14.376 11.532 1.00 88.44 189 LYS A C 1
ATOM 1477 O O . LYS A 1 189 ? -47.181 14.431 12.747 1.00 88.44 189 LYS A O 1
ATOM 1482 N N . ALA A 1 190 ? -46.629 13.518 10.771 1.00 76.88 190 ALA A N 1
ATOM 1483 C CA . ALA A 1 190 ? -45.703 12.506 11.279 1.00 76.88 190 ALA A CA 1
ATOM 1484 C C . ALA A 1 190 ? -44.510 13.130 12.021 1.00 76.88 190 ALA A C 1
ATOM 1486 O O . ALA A 1 190 ? -44.129 12.677 13.099 1.00 76.88 190 ALA A O 1
ATOM 1487 N N . ILE A 1 191 ? -43.961 14.226 11.491 1.00 85.56 191 ILE A N 1
ATOM 1488 C CA . ILE A 1 191 ? -42.896 15.003 12.132 1.00 85.56 191 ILE A CA 1
ATOM 1489 C C . ILE A 1 191 ? -43.409 15.653 13.416 1.00 85.56 191 ILE A C 1
ATOM 1491 O O . ILE A 1 191 ? -42.712 15.624 14.424 1.00 85.56 191 ILE A O 1
ATOM 1495 N N . LEU A 1 192 ? -44.615 16.225 13.416 1.00 82.56 192 LEU A N 1
ATOM 1496 C CA . LEU A 1 192 ? -45.201 16.822 14.617 1.00 82.56 192 LEU A CA 1
ATOM 1497 C C . LEU A 1 192 ? -45.531 15.771 15.678 1.00 82.56 192 LEU A C 1
ATOM 1499 O O . LEU A 1 192 ? -45.291 16.030 16.852 1.00 82.56 192 LEU A O 1
ATOM 1503 N N . THR A 1 193 ? -46.011 14.585 15.299 1.00 79.31 193 THR A N 1
ATOM 1504 C CA . THR A 1 193 ? -46.232 13.479 16.241 1.00 79.31 193 THR A CA 1
ATOM 1505 C C . THR A 1 193 ? -44.917 12.933 16.774 1.00 79.31 193 THR A C 1
ATOM 1507 O O . THR A 1 193 ? -44.802 12.728 17.975 1.00 79.31 193 THR A O 1
ATOM 1510 N N . ALA A 1 194 ? -43.895 12.773 15.930 1.00 76.44 194 ALA A N 1
ATOM 1511 C CA . ALA A 1 194 ? -42.566 12.349 16.366 1.00 76.44 194 ALA A CA 1
ATOM 1512 C C . ALA A 1 194 ? -41.932 13.388 17.299 1.00 76.44 194 ALA A C 1
ATOM 1514 O O . ALA A 1 194 ? -41.428 13.042 18.363 1.00 76.44 194 ALA A O 1
ATOM 1515 N N . LYS A 1 195 ? -42.036 14.677 16.956 1.00 81.69 195 LYS A N 1
ATOM 1516 C CA . LYS A 1 195 ? -41.610 15.781 17.818 1.00 81.69 195 LYS A CA 1
ATOM 1517 C C . LYS A 1 195 ? -42.372 15.770 19.143 1.00 81.69 195 LYS A C 1
ATOM 1519 O O . LYS A 1 195 ? -41.755 15.921 20.185 1.00 81.69 195 LYS A O 1
ATOM 1524 N N . HIS A 1 196 ? -43.685 15.553 19.122 1.00 75.31 196 HIS A N 1
ATOM 1525 C CA . HIS A 1 196 ? -44.491 15.470 20.337 1.00 75.31 196 HIS A CA 1
ATOM 1526 C C . HIS A 1 196 ? -44.109 14.267 21.207 1.00 75.31 196 HIS A C 1
ATOM 1528 O O . HIS A 1 196 ? -44.024 14.418 22.416 1.00 75.31 196 HIS A O 1
ATOM 1534 N N . ILE A 1 197 ? -43.795 13.110 20.618 1.00 76.25 197 ILE A N 1
ATOM 1535 C CA . ILE A 1 197 ? -43.286 11.933 21.342 1.00 76.25 197 ILE A CA 1
ATOM 1536 C C . ILE A 1 197 ? -41.905 12.205 21.955 1.00 76.25 197 ILE A C 1
ATOM 1538 O O . ILE A 1 197 ? -41.620 11.704 23.033 1.00 76.25 197 ILE A O 1
ATOM 1542 N N . ILE A 1 198 ? -41.062 13.015 21.307 1.00 73.06 198 ILE A N 1
ATOM 1543 C CA . ILE A 1 198 ? -39.746 13.428 21.829 1.00 73.06 198 ILE A CA 1
ATOM 1544 C C . ILE A 1 198 ? -39.877 14.507 22.917 1.00 73.06 198 ILE A C 1
ATOM 1546 O O . ILE A 1 198 ? -39.106 14.5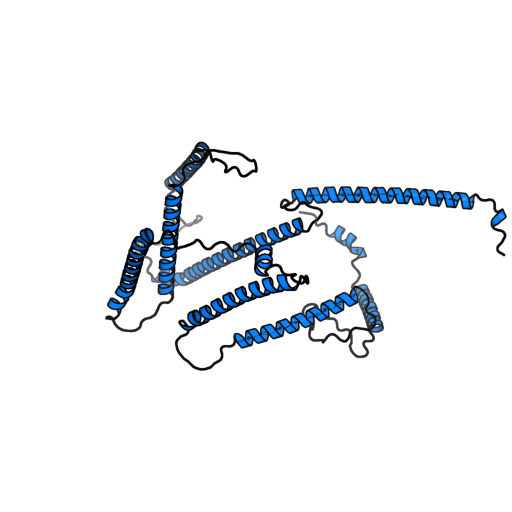20 23.875 1.00 73.06 198 ILE A O 1
ATOM 1550 N N . ASP A 1 199 ? -40.856 15.403 22.793 1.00 66.56 199 ASP A N 1
ATOM 1551 C CA . ASP A 1 199 ? -41.090 16.489 23.748 1.00 66.56 199 ASP A CA 1
ATOM 1552 C C . ASP A 1 199 ? -41.980 16.056 24.940 1.00 66.56 199 ASP A C 1
ATOM 1554 O O . ASP A 1 199 ? -41.867 16.629 26.019 1.00 66.56 199 ASP A O 1
ATOM 1558 N N . SER A 1 200 ? -42.799 15.004 24.817 1.00 62.97 200 SER A N 1
ATOM 1559 C CA . SER A 1 200 ? -43.606 14.426 25.911 1.00 62.97 200 SER A CA 1
ATOM 1560 C C . SER A 1 200 ? -42.772 13.933 27.110 1.00 62.97 200 SER A C 1
ATOM 1562 O O . SER A 1 200 ? -43.138 14.252 28.240 1.00 62.97 200 SER A O 1
ATOM 1564 N N . PRO A 1 201 ? -41.629 13.231 26.940 1.00 56.34 201 PRO A N 1
ATOM 1565 C CA . PRO A 1 201 ? -40.743 12.898 28.054 1.00 56.34 201 PRO A CA 1
ATOM 1566 C C . PRO A 1 201 ? -39.910 14.097 28.535 1.00 56.34 201 PRO A C 1
ATOM 1568 O O . PRO A 1 201 ? -39.229 13.981 29.553 1.00 56.34 201 PRO A O 1
ATOM 1571 N N . ARG A 1 202 ? -39.935 15.244 27.835 1.00 54.50 202 ARG A N 1
ATOM 1572 C CA . ARG A 1 202 ? -39.345 16.501 28.328 1.00 54.50 202 ARG A CA 1
ATOM 1573 C C . ARG A 1 202 ? -40.296 17.240 29.268 1.00 54.50 202 ARG A C 1
ATOM 1575 O O . ARG A 1 202 ? -39.831 17.743 30.281 1.00 54.50 202 ARG A O 1
ATOM 1582 N N . SER A 1 203 ? -41.606 17.255 29.001 1.00 52.62 203 SER A N 1
ATOM 1583 C CA . SER A 1 203 ? -42.575 17.939 29.874 1.00 52.62 203 SER A CA 1
ATOM 1584 C C . SER A 1 203 ? -42.890 17.190 31.174 1.00 52.62 203 SER A C 1
ATOM 1586 O O . SER A 1 203 ? -43.132 17.842 32.186 1.00 52.62 203 SER A O 1
ATOM 1588 N N . ASP A 1 204 ? -42.852 15.851 31.179 1.00 51.97 204 ASP A N 1
ATOM 1589 C CA . ASP A 1 204 ? -43.077 15.055 32.402 1.00 51.97 204 ASP A CA 1
ATOM 1590 C C . ASP A 1 204 ? -41.851 15.023 33.339 1.00 51.97 204 ASP A C 1
ATOM 1592 O O . ASP A 1 204 ? -41.998 14.807 34.540 1.00 51.97 204 ASP A O 1
ATOM 1596 N N . ASN A 1 205 ? -40.645 15.304 32.825 1.00 49.34 205 ASN A N 1
ATOM 1597 C CA . ASN A 1 205 ? -39.411 15.373 33.622 1.00 49.34 205 ASN A CA 1
ATOM 1598 C C . ASN A 1 205 ? -39.107 16.772 34.193 1.00 49.34 205 ASN A C 1
ATOM 1600 O O . ASN A 1 205 ? -38.269 16.889 35.086 1.00 49.34 205 ASN A O 1
ATOM 1604 N N . ASP A 1 206 ? -39.794 17.827 33.743 1.00 49.38 206 ASP A N 1
ATOM 1605 C CA . ASP A 1 206 ? -39.602 19.192 34.265 1.00 49.38 206 ASP A CA 1
ATOM 1606 C C . ASP A 1 206 ? -40.253 19.416 35.649 1.00 49.38 206 ASP A C 1
ATOM 1608 O O . ASP A 1 206 ? -40.010 20.441 36.288 1.00 49.38 206 ASP A O 1
ATOM 1612 N N . GLN A 1 207 ? -41.045 18.460 36.159 1.00 51.88 207 GLN A N 1
ATOM 1613 C CA . GLN A 1 207 ? -41.652 18.543 37.498 1.00 51.88 207 GLN A CA 1
ATOM 1614 C C . GLN A 1 207 ? -40.879 17.802 38.598 1.00 51.88 207 GLN A C 1
ATOM 1616 O O . GLN A 1 207 ? -41.171 18.001 39.779 1.00 51.88 207 GLN A O 1
ATOM 1621 N N . THR A 1 208 ? -39.859 17.004 38.270 1.00 50.06 208 THR A N 1
ATOM 1622 C CA . THR A 1 208 ? -39.042 16.315 39.280 1.00 50.06 208 THR A CA 1
ATOM 1623 C C . THR A 1 208 ? -37.604 16.815 39.255 1.00 50.06 208 THR A C 1
ATOM 1625 O O . THR A 1 208 ? -36.739 16.232 38.617 1.00 50.06 208 THR A O 1
ATOM 1628 N N . ASN A 1 209 ? -37.376 17.907 39.986 1.00 40.94 209 ASN A N 1
ATOM 1629 C CA . ASN A 1 209 ? -36.129 18.270 40.662 1.00 40.94 209 ASN A CA 1
ATOM 1630 C C . ASN A 1 209 ? -34.797 17.920 39.968 1.00 40.94 209 ASN A C 1
ATOM 1632 O O . ASN A 1 209 ? -34.291 16.815 40.107 1.00 40.94 209 ASN A O 1
ATOM 1636 N N . GLY A 1 210 ? -34.144 18.963 39.447 1.00 51.69 210 GLY A N 1
ATOM 1637 C CA . GLY A 1 210 ? -32.739 19.257 39.748 1.00 51.69 210 GLY A CA 1
ATOM 1638 C C . GLY A 1 210 ? -31.675 18.333 39.146 1.00 51.69 210 GLY A C 1
ATOM 1639 O O . GLY A 1 210 ? -31.523 17.177 39.523 1.00 51.69 210 GLY A O 1
ATOM 1640 N N . THR A 1 211 ? -30.795 18.938 38.343 1.00 48.59 211 THR A N 1
ATOM 1641 C CA . THR A 1 211 ? -29.567 18.362 37.757 1.00 48.59 211 THR A CA 1
ATOM 1642 C C . THR A 1 211 ? -29.792 17.374 36.609 1.00 48.59 211 THR A C 1
ATOM 1644 O O . THR A 1 211 ? -29.630 16.164 36.729 1.00 48.59 211 THR A O 1
ATOM 1647 N N . PHE A 1 212 ? -30.065 17.934 35.427 1.00 48.53 212 PHE A N 1
ATOM 1648 C CA . PHE A 1 212 ? -29.875 17.245 34.155 1.00 48.53 212 PHE A CA 1
ATOM 1649 C C . PHE A 1 212 ? -28.395 16.871 33.974 1.00 48.53 212 PHE A C 1
ATOM 1651 O O . PHE A 1 212 ? -27.587 17.684 33.528 1.00 48.53 212 PHE A O 1
ATOM 1658 N N . HIS A 1 213 ? -28.031 15.622 34.255 1.00 52.72 213 HIS A N 1
ATOM 1659 C CA . HIS A 1 213 ? -26.900 15.010 33.567 1.00 52.72 213 HIS A CA 1
ATOM 1660 C C . HIS A 1 213 ? -27.367 14.672 32.147 1.00 52.72 213 HIS A C 1
ATOM 1662 O O . HIS A 1 213 ? -27.999 13.645 31.914 1.00 52.72 213 HIS A O 1
ATOM 1668 N N . HIS A 1 214 ? -27.088 15.559 31.187 1.00 54.31 214 HIS A N 1
ATOM 1669 C CA . HIS A 1 214 ? -27.109 15.197 29.770 1.00 54.31 214 HIS A CA 1
ATOM 1670 C C . HIS A 1 214 ? -26.128 14.043 29.577 1.00 54.31 214 HIS A C 1
ATOM 1672 O O . HIS A 1 214 ? -24.918 14.253 29.580 1.00 54.31 214 HIS A O 1
ATOM 1678 N N . HIS A 1 215 ? -26.634 12.815 29.467 1.00 58.78 215 HIS A N 1
ATOM 1679 C CA . HIS A 1 215 ? -25.814 11.681 29.077 1.00 58.78 215 HIS A CA 1
ATOM 1680 C C . HIS A 1 215 ? -25.701 11.725 27.545 1.00 58.78 215 HIS A C 1
ATOM 1682 O O . HIS A 1 215 ? -26.648 11.323 26.866 1.00 58.78 215 HIS A O 1
ATOM 1688 N N . PRO A 1 216 ? -24.571 12.191 26.970 1.00 64.44 216 PRO A N 1
ATOM 1689 C CA . PRO A 1 216 ? -24.424 12.341 25.516 1.00 64.44 216 PRO A CA 1
ATOM 1690 C C . PRO A 1 216 ? -24.606 11.006 24.785 1.00 64.44 216 PRO A C 1
ATOM 1692 O O . PRO A 1 216 ? -24.962 10.963 23.616 1.00 64.44 216 PRO A O 1
ATOM 1695 N N . HIS A 1 217 ? -24.402 9.896 25.495 1.00 61.25 217 HIS A N 1
ATOM 1696 C CA . HIS A 1 217 ? -24.582 8.555 24.967 1.00 61.25 217 HIS A CA 1
ATOM 1697 C C . HIS A 1 217 ? -26.050 8.208 24.670 1.00 61.25 217 HIS A C 1
ATOM 1699 O O . HIS A 1 217 ? -26.317 7.574 23.656 1.00 61.25 217 HIS A O 1
ATOM 1705 N N . ALA A 1 218 ? -26.998 8.675 25.491 1.00 72.25 218 ALA A N 1
ATOM 1706 C CA . ALA A 1 218 ? -28.425 8.437 25.266 1.00 72.25 218 ALA A CA 1
ATOM 1707 C C . ALA A 1 218 ? -28.955 9.259 24.079 1.00 72.25 218 ALA A C 1
ATOM 1709 O O . ALA A 1 218 ? -29.764 8.772 23.294 1.00 72.25 218 ALA A O 1
ATOM 1710 N N . GLU A 1 219 ? -28.448 10.482 23.899 1.00 74.12 219 GLU A N 1
ATOM 1711 C CA . GLU A 1 219 ? -28.776 11.324 22.744 1.00 74.12 219 GLU A CA 1
ATOM 1712 C C . GLU A 1 219 ? -28.178 10.766 21.445 1.00 74.12 219 GLU A C 1
ATOM 1714 O O . GLU A 1 219 ? -28.861 10.714 20.424 1.00 74.12 219 GLU A O 1
ATOM 1719 N N . LEU A 1 220 ? -26.934 10.273 21.487 1.00 76.25 220 LEU A N 1
ATOM 1720 C CA . LEU A 1 220 ? -26.315 9.587 20.351 1.00 76.25 220 LEU A CA 1
ATOM 1721 C C . LEU A 1 220 ? -27.062 8.305 19.982 1.00 76.25 220 LEU A C 1
ATOM 1723 O O . LEU A 1 220 ? -27.252 8.043 18.797 1.00 76.25 220 LEU A O 1
ATOM 1727 N N . GLN A 1 221 ? -27.516 7.536 20.971 1.00 78.19 221 GLN A N 1
ATOM 1728 C CA . GLN A 1 221 ? -28.305 6.334 20.731 1.00 78.19 221 GLN A CA 1
ATOM 1729 C C . GLN A 1 221 ? -29.668 6.676 20.118 1.00 78.19 221 GLN A C 1
ATOM 1731 O O . GLN A 1 221 ? -30.033 6.085 19.107 1.00 78.19 221 GLN A O 1
ATOM 1736 N N . ALA A 1 222 ? -30.370 7.688 20.634 1.00 79.94 222 ALA A N 1
ATOM 1737 C CA . ALA A 1 222 ? -31.625 8.160 20.049 1.00 79.94 222 ALA A CA 1
ATOM 1738 C C . ALA A 1 222 ? -31.431 8.694 18.614 1.00 79.94 222 ALA A C 1
ATOM 1740 O O . ALA A 1 222 ? -32.229 8.420 17.717 1.00 79.94 222 ALA A O 1
ATOM 1741 N N . LEU A 1 223 ? -30.338 9.413 18.344 1.00 85.06 223 LEU A N 1
ATOM 1742 C CA . LEU A 1 223 ? -29.988 9.865 16.992 1.00 85.06 223 LEU A CA 1
ATOM 1743 C C . LEU A 1 223 ? -29.635 8.703 16.058 1.00 85.06 223 LEU A C 1
ATOM 1745 O O . LEU A 1 223 ? -29.973 8.724 14.876 1.00 85.06 223 LEU A O 1
ATOM 1749 N N . GLN A 1 224 ? -28.977 7.670 16.571 1.00 82.94 224 GLN A N 1
ATOM 1750 C CA . GLN A 1 224 ? -28.670 6.467 15.809 1.00 82.94 224 GLN A CA 1
ATOM 1751 C C . GLN A 1 224 ? -29.935 5.652 15.515 1.00 82.94 224 GLN A C 1
ATOM 1753 O O . GLN A 1 224 ? -30.097 5.174 14.396 1.00 82.94 224 GLN A O 1
ATOM 1758 N N . GLU A 1 225 ? -30.860 5.555 16.467 1.00 88.25 225 GLU A N 1
ATOM 1759 C CA . GLU A 1 225 ? -32.166 4.914 16.288 1.00 88.25 225 GLU A CA 1
ATOM 1760 C C . GLU A 1 225 ? -33.028 5.680 15.281 1.00 88.25 225 GLU A C 1
ATOM 1762 O O . GLU A 1 225 ? -33.555 5.075 14.351 1.00 88.25 225 GLU A O 1
ATOM 1767 N N . THR A 1 226 ? -33.094 7.012 15.373 1.00 89.62 226 THR A N 1
ATOM 1768 C CA . THR A 1 226 ? -33.798 7.832 14.369 1.00 89.62 226 THR A CA 1
ATOM 1769 C C . THR A 1 226 ? -33.156 7.741 12.990 1.00 89.62 226 THR A C 1
ATOM 1771 O O . THR A 1 226 ? -33.874 7.630 11.999 1.00 89.62 226 THR A O 1
ATOM 1774 N N . ARG A 1 227 ? -31.820 7.722 12.895 1.00 91.31 227 ARG A N 1
ATOM 1775 C CA . ARG A 1 227 ? -31.117 7.497 11.625 1.00 91.31 227 ARG A CA 1
ATOM 1776 C C . ARG A 1 227 ? -31.463 6.132 11.042 1.00 91.31 227 ARG A C 1
ATOM 1778 O O . ARG A 1 227 ? -31.767 6.055 9.858 1.00 91.31 227 ARG A O 1
ATOM 1785 N N . ASN A 1 228 ? -31.416 5.079 11.852 1.00 87.75 228 ASN A N 1
ATOM 1786 C CA . ASN A 1 228 ? -31.734 3.726 11.409 1.00 87.75 228 ASN A CA 1
ATOM 1787 C C . ASN A 1 228 ? -33.196 3.625 10.964 1.00 87.75 228 ASN A C 1
ATOM 1789 O O . ASN A 1 228 ? -33.451 3.076 9.903 1.00 87.75 228 ASN A O 1
ATOM 1793 N N . MET A 1 229 ? -34.126 4.237 11.700 1.00 91.69 229 MET A N 1
ATOM 1794 C CA . MET A 1 229 ? -35.543 4.293 11.333 1.00 91.69 229 MET A CA 1
ATOM 1795 C C . MET A 1 229 ? -35.770 5.040 10.011 1.00 91.69 229 MET A C 1
ATOM 1797 O O . MET A 1 229 ? -36.606 4.648 9.201 1.00 91.69 229 MET A O 1
ATOM 1801 N N . LEU A 1 230 ? -35.015 6.113 9.768 1.00 91.06 230 LEU A N 1
ATOM 1802 C CA . LEU A 1 230 ? -35.101 6.893 8.535 1.00 91.06 230 LEU A CA 1
ATOM 1803 C C . LEU A 1 230 ? -34.482 6.129 7.355 1.00 91.06 230 LEU A C 1
ATOM 1805 O O . LEU A 1 230 ? -35.025 6.178 6.258 1.00 91.06 230 LEU A O 1
ATOM 1809 N N . ILE A 1 231 ? -33.403 5.373 7.582 1.00 89.94 231 ILE A N 1
ATOM 1810 C CA . ILE A 1 231 ? -32.828 4.455 6.588 1.00 89.94 231 ILE A CA 1
ATOM 1811 C C . ILE A 1 231 ? -33.831 3.361 6.236 1.00 89.94 231 ILE A C 1
ATOM 1813 O O . ILE A 1 231 ? -34.138 3.213 5.061 1.00 89.94 231 ILE A O 1
ATOM 1817 N N . THR A 1 232 ? -34.401 2.666 7.223 1.00 89.06 232 THR A N 1
ATOM 1818 C CA . THR A 1 232 ? -35.401 1.621 6.958 1.00 89.06 232 THR A CA 1
ATOM 1819 C C . THR A 1 232 ? -36.627 2.187 6.258 1.00 89.06 232 THR A C 1
ATOM 1821 O O . THR A 1 232 ? -37.158 1.554 5.356 1.00 89.06 232 THR A O 1
ATOM 1824 N N . TRP A 1 233 ? -37.045 3.407 6.612 1.00 92.06 233 TRP A N 1
ATOM 1825 C CA . TRP A 1 233 ? -38.139 4.080 5.922 1.00 92.06 233 TRP A CA 1
ATOM 1826 C C . TRP A 1 233 ? -37.773 4.412 4.471 1.00 92.06 233 TRP A C 1
ATOM 1828 O O . TRP A 1 233 ? -38.558 4.127 3.578 1.00 92.06 233 TRP A O 1
ATOM 1838 N N . ILE A 1 234 ? -36.581 4.958 4.199 1.00 87.44 234 ILE A N 1
ATOM 1839 C CA . ILE A 1 234 ? -36.117 5.212 2.823 1.00 87.44 234 ILE A CA 1
ATOM 1840 C C . ILE A 1 234 ? -36.015 3.907 2.032 1.00 87.44 234 ILE A C 1
ATOM 1842 O O . ILE A 1 234 ? -36.415 3.877 0.875 1.00 87.44 234 ILE A O 1
ATOM 1846 N N . GLU A 1 235 ? -35.496 2.841 2.632 1.00 87.06 235 GLU A N 1
ATOM 1847 C CA . GLU A 1 235 ? -35.388 1.526 1.999 1.00 87.06 235 GLU A CA 1
ATOM 1848 C C . GLU A 1 235 ? -36.773 0.966 1.657 1.00 87.06 235 GLU A C 1
ATOM 1850 O O . GLU A 1 235 ? -36.987 0.546 0.524 1.00 87.06 235 GLU A O 1
ATOM 1855 N N . GLU A 1 236 ? -37.741 1.062 2.570 1.00 86.75 236 GLU A N 1
ATOM 1856 C CA . GLU A 1 236 ? -39.139 0.683 2.332 1.00 86.75 236 GLU A CA 1
ATOM 1857 C C . GLU A 1 236 ? -39.811 1.565 1.263 1.00 86.75 236 GLU A C 1
ATOM 1859 O O . GLU A 1 236 ? -40.594 1.089 0.440 1.00 86.75 236 GLU A O 1
ATOM 1864 N N . GLN A 1 237 ? -39.478 2.858 1.206 1.00 79.19 237 GLN A N 1
ATOM 1865 C CA . GLN A 1 237 ? -39.947 3.735 0.131 1.00 79.19 237 GLN A CA 1
ATOM 1866 C C . GLN A 1 237 ? -39.315 3.370 -1.221 1.00 79.19 237 GLN A C 1
ATOM 1868 O O . GLN A 1 237 ? -40.005 3.389 -2.239 1.00 79.19 237 GLN A O 1
ATOM 1873 N N . LEU A 1 238 ? -38.029 3.015 -1.258 1.00 78.31 238 LEU A N 1
ATOM 1874 C CA . LEU A 1 238 ? -37.335 2.616 -2.485 1.00 78.31 238 LEU A CA 1
ATOM 1875 C C . LEU A 1 238 ? -37.843 1.274 -3.021 1.00 78.31 238 LEU A C 1
ATOM 1877 O O . LEU A 1 238 ? -37.987 1.140 -4.235 1.00 78.31 238 LEU A O 1
ATOM 1881 N N . THR A 1 239 ? -38.171 0.312 -2.155 1.00 75.44 239 THR A N 1
ATOM 1882 C CA . THR A 1 239 ? -38.811 -0.943 -2.582 1.00 75.44 239 THR A CA 1
ATOM 1883 C C . THR A 1 239 ? -40.219 -0.692 -3.116 1.00 75.44 239 THR A C 1
ATOM 1885 O O . THR A 1 239 ? -40.559 -1.190 -4.184 1.00 75.44 239 THR A O 1
ATOM 1888 N N . THR A 1 240 ? -41.002 0.171 -2.463 1.00 74.94 240 THR A N 1
ATOM 1889 C CA . THR A 1 240 ? -42.359 0.522 -2.920 1.00 74.94 240 THR A CA 1
ATOM 1890 C C . THR A 1 240 ? -42.353 1.245 -4.276 1.00 74.94 240 THR A C 1
ATOM 1892 O O . THR A 1 240 ? -43.216 1.001 -5.121 1.00 74.94 240 THR A O 1
ATOM 1895 N N . ILE A 1 241 ? -41.368 2.118 -4.526 1.00 69.94 241 ILE A N 1
ATOM 1896 C CA . ILE A 1 241 ? -41.185 2.787 -5.827 1.00 69.94 241 ILE A CA 1
ATOM 1897 C C . ILE A 1 241 ? -40.697 1.791 -6.893 1.00 69.94 241 ILE A C 1
ATOM 1899 O O . ILE A 1 241 ? -41.169 1.844 -8.029 1.00 69.94 241 ILE A O 1
ATOM 1903 N N . GLY A 1 242 ? -39.802 0.863 -6.534 1.00 59.22 242 GLY A N 1
ATOM 1904 C CA . GLY A 1 242 ? -39.348 -0.214 -7.421 1.00 59.22 242 GLY A CA 1
ATOM 1905 C C . GLY A 1 242 ? -40.487 -1.133 -7.877 1.00 59.22 242 GLY A C 1
ATOM 1906 O O . GLY A 1 242 ? -40.603 -1.425 -9.068 1.00 59.22 242 GLY A O 1
ATOM 1907 N N . ASP A 1 243 ? -41.387 -1.500 -6.964 1.00 53.34 243 ASP A N 1
ATOM 1908 C CA . ASP A 1 243 ? -42.545 -2.352 -7.262 1.00 53.34 243 ASP A CA 1
ATOM 1909 C C . ASP A 1 243 ? -43.620 -1.623 -8.091 1.00 53.34 243 ASP A C 1
ATOM 1911 O O . ASP A 1 243 ? -44.234 -2.217 -8.983 1.00 53.34 243 ASP A O 1
ATOM 1915 N N . ALA A 1 244 ? -43.816 -0.316 -7.876 1.00 55.44 244 ALA A N 1
ATOM 1916 C CA . ALA A 1 244 ? -44.730 0.499 -8.685 1.00 55.44 244 ALA A CA 1
ATOM 1917 C C . ALA A 1 244 ? -44.234 0.703 -10.132 1.00 55.44 244 ALA A C 1
ATOM 1919 O O . ALA A 1 244 ? -45.047 0.882 -11.043 1.00 55.44 244 ALA A O 1
ATOM 1920 N N . GLN A 1 245 ? -42.916 0.655 -10.354 1.00 48.62 245 GLN A N 1
ATOM 1921 C CA . GLN A 1 245 ? -42.309 0.777 -11.680 1.00 48.62 245 GLN A CA 1
ATOM 1922 C C . GLN A 1 245 ? -42.309 -0.563 -12.440 1.00 48.62 245 GLN A C 1
ATOM 1924 O O . GLN A 1 245 ? -42.573 -0.579 -13.640 1.00 48.62 245 GLN A O 1
ATOM 1929 N N . ALA A 1 246 ? -42.139 -1.692 -11.740 1.00 49.28 246 ALA A N 1
ATOM 1930 C CA . ALA A 1 246 ? -42.231 -3.038 -12.320 1.00 49.28 246 ALA A CA 1
ATOM 1931 C C . ALA A 1 246 ? -43.661 -3.437 -12.746 1.00 49.28 246 ALA A C 1
ATOM 1933 O O . ALA A 1 246 ? -43.836 -4.274 -13.631 1.00 49.28 246 ALA A O 1
ATOM 1934 N N . ALA A 1 247 ? -44.698 -2.826 -12.164 1.00 50.91 247 ALA A N 1
ATOM 1935 C CA . ALA A 1 247 ? -46.094 -3.100 -12.515 1.00 50.91 247 ALA A CA 1
ATOM 1936 C C . ALA A 1 247 ? -46.569 -2.434 -13.827 1.00 50.91 247 ALA A C 1
ATOM 1938 O O . ALA A 1 247 ? -47.671 -2.735 -14.289 1.00 50.91 247 ALA A O 1
ATOM 1939 N N . ASN A 1 248 ? -45.774 -1.536 -14.428 1.00 46.56 248 ASN A N 1
ATOM 1940 C CA . ASN A 1 248 ? -46.208 -0.702 -15.560 1.00 46.56 248 ASN A CA 1
ATOM 1941 C C . ASN A 1 248 ? -45.470 -0.965 -16.887 1.00 46.56 248 ASN A C 1
ATOM 1943 O O . ASN A 1 248 ? -45.752 -0.303 -17.887 1.00 46.56 248 ASN A O 1
ATOM 1947 N N . GLU A 1 249 ? -44.572 -1.950 -16.942 1.00 40.06 249 GLU A N 1
ATOM 1948 C CA . GLU A 1 249 ? -43.888 -2.331 -18.180 1.00 40.06 249 GLU A CA 1
ATOM 1949 C C . GLU A 1 249 ? -44.553 -3.561 -18.815 1.00 40.06 249 GLU A C 1
ATOM 1951 O O . GLU A 1 249 ? -44.414 -4.700 -18.372 1.00 40.06 249 GLU A O 1
ATOM 1956 N N . LYS A 1 250 ? -45.318 -3.322 -19.888 1.00 39.62 250 LYS A N 1
ATOM 1957 C CA . LYS A 1 250 ? -45.756 -4.378 -20.812 1.00 39.62 250 LYS A CA 1
ATOM 1958 C C . LYS A 1 250 ? -44.527 -4.968 -21.522 1.00 39.62 250 LYS A C 1
ATOM 1960 O O . LYS A 1 250 ? -43.684 -4.193 -21.972 1.00 39.62 250 LYS A O 1
ATOM 1965 N N . PRO A 1 251 ? -44.447 -6.296 -21.718 1.00 43.69 251 PRO A N 1
ATOM 1966 C CA . PRO A 1 251 ? -43.310 -6.903 -22.391 1.00 43.69 251 PRO A CA 1
ATOM 1967 C C . PRO A 1 251 ? -43.406 -6.635 -23.897 1.00 43.69 251 PRO A C 1
ATOM 1969 O O . PRO A 1 251 ? -44.368 -7.047 -24.547 1.00 43.69 251 PRO A O 1
ATOM 1972 N N . VAL A 1 252 ? -42.415 -5.935 -24.450 1.00 34.22 252 VAL A N 1
ATOM 1973 C CA . VAL A 1 252 ? -42.198 -5.856 -25.898 1.00 34.22 252 VAL A CA 1
ATOM 1974 C C . VAL A 1 252 ? -41.137 -6.881 -26.272 1.00 34.22 252 VAL A C 1
ATOM 1976 O O . VAL A 1 252 ? -40.011 -6.863 -25.781 1.00 34.22 252 VAL A O 1
ATOM 1979 N N . GLU A 1 253 ? -41.554 -7.798 -27.134 1.00 37.44 253 GLU A N 1
ATOM 1980 C CA . GLU A 1 253 ? -40.759 -8.845 -27.755 1.00 37.44 253 GLU A CA 1
ATOM 1981 C C . GLU A 1 253 ? -39.630 -8.282 -28.635 1.00 37.44 253 GLU A C 1
ATOM 1983 O O . GLU A 1 253 ? -39.876 -7.565 -29.601 1.00 37.44 253 GLU A O 1
ATOM 1988 N N . SER A 1 254 ? -38.415 -8.768 -28.354 1.00 34.75 254 SER A N 1
ATOM 1989 C CA . SER A 1 254 ? -37.322 -9.104 -29.285 1.00 34.75 254 SER A CA 1
ATOM 1990 C C . SER A 1 254 ? -36.662 -8.008 -30.141 1.00 34.75 254 SER A C 1
ATOM 1992 O O . SER A 1 254 ? -37.295 -7.368 -30.970 1.00 34.75 254 SER A O 1
ATOM 1994 N N . LEU A 1 255 ? -35.325 -7.930 -30.067 1.00 33.22 255 LEU A N 1
ATOM 1995 C CA . LEU A 1 255 ? -34.419 -8.433 -31.115 1.00 33.22 255 LEU A CA 1
ATOM 1996 C C . LEU A 1 255 ? -32.965 -8.486 -30.602 1.00 33.22 255 LEU A C 1
ATOM 1998 O O . LEU A 1 255 ? -32.505 -7.623 -29.862 1.00 33.22 255 LEU A O 1
ATOM 2002 N N . ALA A 1 256 ? -32.275 -9.558 -30.985 1.00 38.97 256 ALA A N 1
ATOM 2003 C CA . ALA A 1 256 ? -30.971 -9.989 -30.500 1.00 38.97 256 ALA A CA 1
ATOM 2004 C C . ALA A 1 256 ? -29.785 -9.189 -31.067 1.00 38.97 256 ALA A C 1
ATOM 2006 O O . ALA A 1 256 ? -29.734 -8.968 -32.274 1.00 38.97 256 ALA A O 1
ATOM 2007 N N . VAL A 1 257 ? -28.775 -8.920 -30.227 1.00 35.56 257 VAL A N 1
ATOM 2008 C CA . VAL A 1 257 ? -27.349 -8.860 -30.603 1.00 35.56 257 VAL A CA 1
ATOM 2009 C C . VAL A 1 257 ? -26.521 -9.394 -29.425 1.00 35.56 257 VAL A C 1
ATOM 2011 O O . VAL A 1 257 ? -26.723 -9.001 -28.282 1.00 35.56 257 VAL A O 1
ATOM 2014 N N . ASN A 1 258 ? -25.629 -10.336 -29.729 1.00 37.88 258 ASN A N 1
ATOM 2015 C CA . ASN A 1 258 ? -24.751 -11.054 -28.805 1.00 37.88 258 ASN A CA 1
ATOM 2016 C C . ASN A 1 258 ? -23.742 -10.146 -28.084 1.00 37.88 258 ASN A C 1
ATOM 2018 O O . ASN A 1 258 ? -23.149 -9.267 -28.708 1.00 37.88 258 ASN A O 1
ATOM 2022 N N . GLY A 1 259 ? -23.465 -10.466 -26.819 1.00 32.62 259 GLY A N 1
ATOM 2023 C CA . GLY A 1 259 ? -22.367 -9.898 -26.036 1.00 32.62 259 GLY A CA 1
ATOM 2024 C C . GLY A 1 259 ? -22.512 -10.218 -24.551 1.00 32.62 259 GLY A C 1
ATOM 2025 O O . GLY A 1 259 ? -22.957 -9.368 -23.799 1.00 32.62 259 GLY A O 1
ATOM 2026 N N . GLU A 1 260 ? -22.226 -11.474 -24.199 1.00 46.97 260 GLU A N 1
ATOM 2027 C CA . GLU A 1 260 ? -21.852 -12.000 -22.873 1.00 46.97 260 GLU A CA 1
ATOM 2028 C C . GLU A 1 260 ? -22.162 -11.134 -21.637 1.00 46.97 260 GLU A C 1
ATOM 2030 O O . GLU A 1 260 ? -21.303 -10.435 -21.120 1.00 46.97 260 GLU A O 1
ATOM 2035 N N . ASP A 1 261 ? -23.379 -11.278 -21.117 1.00 40.47 261 ASP A N 1
ATOM 2036 C CA . ASP A 1 261 ? -23.636 -11.316 -19.674 1.00 40.47 261 ASP A CA 1
ATOM 2037 C C . ASP A 1 261 ? -24.966 -12.047 -19.474 1.00 40.47 261 ASP A C 1
ATOM 2039 O O . ASP A 1 261 ? -26.050 -11.467 -19.401 1.00 40.47 261 ASP A O 1
ATOM 2043 N N . ALA A 1 262 ? -24.898 -13.379 -19.511 1.00 41.66 262 ALA A N 1
ATOM 2044 C CA . ALA A 1 262 ? -26.041 -14.208 -19.175 1.00 41.66 262 ALA A CA 1
ATOM 2045 C C . ALA A 1 262 ? -26.218 -14.171 -17.646 1.00 41.66 262 ALA A C 1
ATOM 2047 O O . ALA A 1 262 ? -25.333 -14.656 -16.934 1.00 41.66 262 ALA A O 1
ATOM 2048 N N . PRO A 1 263 ? -27.342 -13.658 -17.111 1.00 49.59 263 PRO A N 1
ATOM 2049 C CA . PRO A 1 263 ? -27.687 -13.912 -15.725 1.00 49.59 263 PRO A CA 1
ATOM 2050 C C . PRO A 1 263 ? -27.907 -15.418 -15.623 1.00 49.59 263 PRO A C 1
ATOM 2052 O O . PRO A 1 263 ? -28.828 -15.945 -16.245 1.00 49.59 263 PRO A O 1
ATOM 2055 N N . ILE A 1 264 ? -27.021 -16.119 -14.912 1.00 55.03 264 ILE A N 1
ATOM 2056 C CA . ILE A 1 264 ? -27.134 -17.560 -14.675 1.00 55.03 264 ILE A CA 1
ATOM 2057 C C . ILE A 1 264 ? -28.550 -17.795 -14.131 1.00 55.03 264 ILE A C 1
ATOM 2059 O O . ILE A 1 264 ? -28.852 -17.316 -13.034 1.00 55.03 264 ILE A O 1
ATOM 2063 N N . PRO A 1 265 ? -29.449 -18.472 -14.868 1.00 54.28 265 PRO A N 1
ATOM 2064 C CA . PRO A 1 265 ? -30.739 -18.826 -14.319 1.00 54.28 265 PRO A CA 1
ATOM 2065 C C . PRO A 1 265 ? -30.449 -19.931 -13.312 1.00 54.28 265 PRO A C 1
ATOM 2067 O O . PRO A 1 265 ? -30.345 -21.095 -13.690 1.00 54.28 265 PRO A O 1
ATOM 2070 N N . VAL A 1 266 ? -30.240 -19.561 -12.045 1.00 58.75 266 VAL A N 1
ATOM 2071 C CA . VAL A 1 266 ? -30.120 -20.526 -10.951 1.00 58.75 266 VAL A CA 1
ATOM 2072 C C . VAL A 1 266 ? -31.384 -21.368 -11.023 1.00 58.75 266 VAL A C 1
ATOM 2074 O O . VAL A 1 266 ? -32.494 -20.875 -10.790 1.00 58.75 266 VAL A O 1
ATOM 2077 N N . SER A 1 267 ? -31.228 -22.609 -11.483 1.00 72.00 267 SER A N 1
ATOM 2078 C CA . SER A 1 267 ? -32.361 -23.488 -11.728 1.00 72.00 267 SER A CA 1
ATOM 2079 C C . SER A 1 267 ? -33.100 -23.651 -10.405 1.00 72.00 267 SER A C 1
ATOM 2081 O O . SER A 1 267 ? -32.477 -23.777 -9.350 1.00 72.00 267 SER A O 1
ATOM 2083 N N . LYS A 1 268 ? -34.436 -23.664 -10.429 1.00 77.56 268 LYS A N 1
ATOM 2084 C CA . LYS A 1 268 ? -35.235 -23.933 -9.220 1.00 77.56 268 LYS A CA 1
ATOM 2085 C C . LYS A 1 268 ? -34.806 -25.243 -8.547 1.00 77.56 268 LYS A C 1
ATOM 2087 O O . LYS A 1 268 ? -34.904 -25.358 -7.328 1.00 77.56 268 LYS A O 1
ATOM 2092 N N . ASP A 1 269 ? -34.257 -26.169 -9.329 1.00 79.31 269 ASP A N 1
ATOM 2093 C CA . ASP A 1 269 ? -33.694 -27.430 -8.859 1.00 79.31 269 ASP A CA 1
ATOM 2094 C C . ASP A 1 269 ? -32.386 -27.237 -8.074 1.00 79.31 269 ASP A C 1
ATOM 2096 O O . ASP A 1 269 ? -32.160 -27.921 -7.081 1.00 79.31 269 ASP A O 1
ATOM 2100 N N . GLU A 1 270 ? -31.545 -26.275 -8.459 1.00 85.00 270 GLU A N 1
ATOM 2101 C CA . GLU A 1 270 ? -30.309 -25.925 -7.749 1.00 85.00 270 GLU A CA 1
ATOM 2102 C C . GLU A 1 270 ? -30.619 -25.221 -6.421 1.00 85.00 270 GLU A C 1
ATOM 2104 O O . GLU A 1 270 ? -30.059 -25.570 -5.382 1.00 85.00 270 GLU A O 1
ATOM 2109 N N . ILE A 1 271 ? -31.603 -24.314 -6.416 1.00 82.38 271 ILE A N 1
ATOM 2110 C CA . ILE A 1 271 ? -32.125 -23.706 -5.180 1.00 82.38 271 ILE A CA 1
ATOM 2111 C C . ILE A 1 271 ? -32.721 -24.788 -4.272 1.00 82.38 271 ILE A C 1
ATOM 2113 O O . ILE A 1 271 ? -32.475 -24.782 -3.065 1.00 82.38 271 ILE A O 1
ATOM 2117 N N . GLY A 1 272 ? -33.458 -25.745 -4.847 1.00 88.38 272 GLY A N 1
ATOM 2118 C CA . GLY A 1 272 ? -33.991 -26.905 -4.134 1.00 88.38 272 GLY A CA 1
ATOM 2119 C C . GLY A 1 272 ? -32.889 -27.731 -3.472 1.00 88.38 272 GLY A C 1
ATOM 2120 O O . GLY A 1 272 ? -32.962 -27.998 -2.275 1.00 88.38 272 GLY A O 1
ATOM 2121 N N . GLN A 1 273 ? -31.821 -28.047 -4.206 1.00 90.44 273 GLN A N 1
ATOM 2122 C CA . GLN A 1 273 ? -30.672 -28.790 -3.680 1.00 90.44 273 GLN A CA 1
ATOM 2123 C C . GLN A 1 273 ? -29.936 -28.030 -2.572 1.00 90.44 273 GLN A C 1
ATOM 2125 O O . GLN A 1 273 ? -29.599 -28.620 -1.544 1.00 90.44 273 GLN A O 1
ATOM 2130 N N . ILE A 1 274 ? -29.719 -26.721 -2.728 1.00 92.00 274 ILE A N 1
ATOM 2131 C CA . ILE A 1 274 ? -29.093 -25.886 -1.690 1.00 92.00 274 ILE A CA 1
ATOM 2132 C C . ILE A 1 274 ? -29.979 -25.842 -0.438 1.00 92.00 274 ILE A C 1
ATOM 2134 O O . ILE A 1 274 ? -29.483 -25.946 0.687 1.00 92.00 274 ILE A O 1
ATOM 2138 N N . TYR A 1 275 ? -31.299 -25.747 -0.609 1.00 94.25 275 TYR A N 1
ATOM 2139 C CA . TYR A 1 275 ? -32.242 -25.737 0.506 1.00 94.25 275 TYR A CA 1
ATOM 2140 C C . TYR A 1 275 ? -32.311 -27.095 1.219 1.00 94.25 275 TYR A C 1
ATOM 2142 O O . TYR A 1 275 ? -32.359 -27.154 2.449 1.00 94.25 275 TYR A O 1
ATOM 2150 N N . GLU A 1 276 ? -32.234 -28.201 0.481 1.00 94.06 276 GLU A N 1
ATOM 2151 C CA . GLU A 1 276 ? -32.125 -29.545 1.053 1.00 94.06 276 GLU A CA 1
ATOM 2152 C C . GLU A 1 276 ? -30.822 -29.734 1.834 1.00 94.06 276 GLU A C 1
ATOM 2154 O O . GLU A 1 276 ? -30.848 -30.267 2.948 1.00 94.06 276 GLU A O 1
ATOM 2159 N N . GLN A 1 277 ? -29.695 -29.244 1.308 1.00 93.81 277 GLN A N 1
ATOM 2160 C CA . GLN A 1 277 ? -28.409 -29.251 2.010 1.00 93.81 277 GLN A CA 1
ATOM 2161 C C . GLN A 1 277 ? -28.468 -28.418 3.295 1.00 93.81 277 GLN A C 1
ATOM 2163 O O . GLN A 1 277 ? -28.019 -28.877 4.350 1.00 93.81 277 GLN A O 1
ATOM 2168 N N . TYR A 1 278 ? -29.089 -27.238 3.244 1.00 94.81 278 TYR A N 1
ATOM 2169 C CA . TYR A 1 278 ? -29.326 -26.391 4.413 1.00 94.81 278 TYR A CA 1
ATOM 2170 C C . TYR A 1 278 ? -30.194 -27.096 5.467 1.00 94.81 278 TYR A C 1
ATOM 2172 O O . TYR A 1 278 ? -29.839 -27.131 6.648 1.00 94.81 278 TYR A O 1
ATOM 2180 N N . LEU A 1 279 ? -31.302 -27.723 5.059 1.00 95.06 279 LEU A N 1
ATOM 2181 C CA . LEU A 1 279 ? -32.168 -28.482 5.964 1.00 95.06 279 LEU A CA 1
ATOM 2182 C C . LEU A 1 279 ? -31.449 -29.698 6.557 1.00 95.06 279 LEU A C 1
ATOM 2184 O O . LEU A 1 279 ? -31.614 -29.985 7.743 1.00 95.06 279 LEU A O 1
ATOM 2188 N N . ALA A 1 280 ? -30.631 -30.404 5.776 1.00 93.94 280 ALA A N 1
ATOM 2189 C CA . ALA A 1 280 ? -29.829 -31.524 6.258 1.00 93.94 280 ALA A CA 1
ATOM 2190 C C . ALA A 1 280 ? -28.781 -31.070 7.287 1.00 93.94 280 ALA A C 1
ATOM 2192 O O . ALA A 1 280 ? -28.652 -31.695 8.341 1.00 93.94 280 ALA A O 1
ATOM 2193 N N . ALA A 1 281 ? -28.083 -29.960 7.031 1.00 92.75 281 ALA A N 1
ATOM 2194 C CA . ALA A 1 281 ? -27.142 -29.363 7.977 1.00 92.75 281 ALA A CA 1
ATOM 2195 C C . ALA A 1 281 ? -27.845 -28.915 9.268 1.00 92.75 281 ALA A C 1
ATOM 2197 O O . ALA A 1 281 ? -27.373 -29.206 10.366 1.00 92.75 281 ALA A O 1
ATOM 2198 N N . ARG A 1 282 ? -29.023 -28.292 9.155 1.00 91.88 282 ARG A N 1
ATOM 2199 C CA . ARG A 1 282 ? -29.816 -27.848 10.308 1.00 91.88 282 ARG A CA 1
ATOM 2200 C C . ARG A 1 282 ? -30.358 -29.013 11.131 1.00 91.88 282 ARG A C 1
ATOM 2202 O O . ARG A 1 282 ? -30.332 -28.944 12.355 1.00 91.88 282 ARG A O 1
ATOM 2209 N N . ARG A 1 283 ? -30.791 -30.104 10.492 1.00 92.00 283 ARG A N 1
ATOM 2210 C CA . ARG A 1 283 ? -31.178 -31.341 11.194 1.00 92.00 283 ARG A CA 1
ATOM 2211 C C . ARG A 1 283 ? -29.991 -31.972 11.914 1.00 92.00 283 ARG A C 1
ATOM 2213 O O . ARG A 1 283 ? -30.150 -32.359 13.064 1.00 92.00 283 ARG A O 1
ATOM 2220 N N . LYS A 1 284 ? -28.807 -32.016 11.292 1.00 88.44 284 LYS A N 1
ATOM 2221 C CA . LYS A 1 284 ? -27.574 -32.494 11.946 1.00 88.44 284 LYS A CA 1
ATOM 2222 C C . LYS A 1 284 ? -27.191 -31.630 13.145 1.00 88.44 284 LYS A C 1
ATOM 2224 O O . LYS A 1 284 ? -26.822 -32.171 14.178 1.00 88.44 284 LYS A O 1
ATOM 2229 N N . LEU A 1 285 ? -27.325 -30.309 13.037 1.00 86.25 285 LEU A N 1
ATOM 2230 C CA . LEU A 1 285 ? -27.064 -29.380 14.137 1.00 86.25 285 LEU A CA 1
ATOM 2231 C C . LEU A 1 285 ? -28.076 -29.561 15.277 1.00 86.25 285 LEU A C 1
ATOM 2233 O O . LEU A 1 285 ? -27.683 -29.613 16.436 1.00 86.25 285 LEU A O 1
ATOM 2237 N N . LEU A 1 286 ? -29.363 -29.720 14.959 1.00 87.38 286 LEU A N 1
ATOM 2238 C CA . LEU A 1 286 ? -30.406 -29.986 15.954 1.00 87.38 286 LEU A CA 1
ATOM 2239 C C . LEU A 1 286 ? -30.240 -31.355 16.622 1.00 87.38 286 LEU A C 1
ATOM 2241 O O . LEU A 1 286 ? -30.426 -31.451 17.828 1.00 87.38 286 LEU A O 1
ATOM 2245 N N . GLN A 1 287 ? -29.838 -32.388 15.879 1.00 83.38 287 GLN A N 1
ATOM 2246 C CA . GLN A 1 287 ? -29.468 -33.687 16.450 1.00 83.38 287 GLN A CA 1
ATOM 2247 C C . GLN A 1 287 ? -28.208 -33.575 17.312 1.00 83.38 287 GLN A C 1
ATOM 2249 O O . GLN A 1 287 ? -28.163 -34.150 18.391 1.00 83.38 287 GLN A O 1
ATOM 2254 N N . GLY A 1 288 ? -27.222 -32.779 16.893 1.00 78.12 288 GLY A N 1
ATOM 2255 C CA . GLY A 1 288 ? -26.038 -32.463 17.691 1.00 78.12 288 GLY A CA 1
ATOM 2256 C C . GLY A 1 288 ? -26.362 -31.700 18.977 1.00 78.12 288 GLY A C 1
ATOM 2257 O O . GLY A 1 288 ? -25.693 -31.914 19.975 1.00 78.12 288 GLY A O 1
ATOM 2258 N N . LEU A 1 289 ? -27.407 -30.869 18.988 1.00 77.94 289 LEU A N 1
ATOM 2259 C CA . LEU A 1 289 ? -27.911 -30.172 20.180 1.00 77.94 289 LEU A CA 1
ATOM 2260 C C . LEU A 1 289 ? -28.816 -31.049 21.055 1.00 77.94 289 LEU A C 1
ATOM 2262 O O . LEU A 1 289 ? -28.785 -30.919 22.272 1.00 77.94 289 LEU A O 1
ATOM 2266 N N . GLN A 1 290 ? -29.598 -31.957 20.464 1.00 75.06 290 GLN A N 1
ATOM 2267 C CA . GLN A 1 290 ? -30.407 -32.938 21.201 1.00 75.06 290 GLN A CA 1
ATOM 2268 C C . GLN A 1 290 ? -29.575 -34.090 21.775 1.00 75.06 290 GLN A C 1
ATOM 2270 O O . GLN A 1 290 ? -30.002 -34.731 22.731 1.00 75.06 290 GLN A O 1
ATOM 2275 N N . HIS A 1 291 ? -28.423 -34.389 21.177 1.00 58.00 291 HIS A N 1
ATOM 2276 C CA . HIS A 1 291 ? -27.460 -35.385 21.654 1.00 58.00 291 HIS A CA 1
ATOM 2277 C C . HIS A 1 291 ? -26.201 -34.743 22.231 1.00 58.00 291 HIS A C 1
ATOM 2279 O O . HIS A 1 291 ? -25.265 -35.462 22.579 1.00 58.00 291 HIS A O 1
ATOM 2285 N N . ALA A 1 292 ? -26.177 -33.413 22.367 1.00 45.34 292 ALA A N 1
ATOM 2286 C CA . ALA A 1 292 ? -25.219 -32.769 23.240 1.00 45.34 292 ALA A CA 1
ATOM 2287 C C . ALA A 1 292 ? -25.504 -33.335 24.633 1.00 45.34 292 ALA A C 1
ATOM 2289 O O . ALA A 1 292 ? -26.622 -33.151 25.129 1.00 45.34 292 ALA A O 1
ATOM 2290 N N . PRO A 1 293 ? -24.563 -34.075 25.247 1.00 47.06 293 PRO A N 1
ATOM 2291 C CA . PRO A 1 293 ? -24.733 -34.461 26.630 1.00 47.06 293 PRO A CA 1
ATOM 2292 C C . PRO A 1 293 ? -24.962 -33.157 27.381 1.00 47.06 293 PRO A C 1
ATOM 2294 O O . PRO A 1 293 ? -24.156 -32.228 27.268 1.00 47.06 293 PRO A O 1
ATOM 2297 N N . GLN A 1 294 ? -26.092 -33.054 28.083 1.00 45.69 294 GLN A N 1
ATOM 2298 C CA . GLN A 1 294 ? -26.191 -32.081 29.152 1.00 45.69 294 GLN A CA 1
ATOM 2299 C C . GLN A 1 294 ? -25.067 -32.454 30.104 1.00 45.69 294 GLN A C 1
ATOM 2301 O O . GLN A 1 294 ? -25.156 -33.420 30.857 1.00 45.69 294 GLN A O 1
ATOM 2306 N N . HIS A 1 295 ? -23.937 -31.775 29.937 1.00 41.16 295 HIS A N 1
ATOM 2307 C CA . HIS A 1 295 ? -22.836 -31.860 30.854 1.00 41.16 295 HIS A CA 1
ATOM 2308 C C . HIS A 1 295 ? -23.346 -31.111 32.075 1.00 41.16 295 HIS A C 1
ATOM 2310 O O . HIS A 1 295 ? -23.201 -29.895 32.193 1.00 41.16 295 HIS A O 1
ATOM 2316 N N . ASP A 1 296 ? -24.025 -31.851 32.950 1.00 39.84 296 ASP A N 1
ATOM 2317 C CA . ASP A 1 296 ? -24.040 -31.524 34.358 1.00 39.84 296 ASP A CA 1
ATOM 2318 C C . ASP A 1 296 ? -22.573 -31.270 34.701 1.00 39.84 296 ASP A C 1
ATOM 2320 O O . ASP A 1 296 ? -21.705 -32.136 34.536 1.00 39.84 296 ASP A O 1
ATOM 2324 N N . PHE A 1 297 ? -22.263 -30.017 35.020 1.00 37.16 297 PHE A N 1
ATOM 2325 C CA . PHE A 1 297 ? -20.949 -29.623 35.498 1.00 37.16 297 PHE A CA 1
ATOM 2326 C C . PHE A 1 297 ? -20.798 -30.180 36.914 1.00 37.16 297 PHE A C 1
ATOM 2328 O O . PHE A 1 297 ? -20.858 -29.459 37.907 1.00 37.16 297 PHE A O 1
ATOM 2335 N N . ASP A 1 298 ? -20.626 -31.496 36.993 1.00 36.25 298 ASP A N 1
ATOM 2336 C CA . ASP A 1 298 ? -20.049 -32.169 38.135 1.00 36.25 298 ASP A CA 1
ATOM 2337 C C . ASP A 1 298 ? -18.542 -31.916 38.051 1.00 36.25 298 ASP A C 1
ATOM 2339 O O . ASP A 1 298 ? -17.808 -32.537 37.278 1.00 36.25 298 ASP A O 1
ATOM 2343 N N . VAL A 1 299 ? -18.089 -30.897 38.782 1.00 44.25 299 VAL A N 1
ATOM 2344 C CA . VAL A 1 299 ? -16.671 -30.561 38.922 1.00 44.25 299 VAL A CA 1
ATOM 2345 C C . VAL A 1 299 ? -16.029 -31.624 39.812 1.00 44.25 299 VAL A C 1
ATOM 2347 O O . VAL A 1 299 ? -15.723 -31.402 40.982 1.00 44.25 299 VAL A O 1
ATOM 2350 N N . SER A 1 300 ? -15.822 -32.809 39.246 1.00 35.12 300 SER A N 1
ATOM 2351 C CA . SER A 1 300 ? -14.921 -33.808 39.799 1.00 35.12 300 SER A CA 1
ATOM 2352 C C . SER A 1 300 ? -13.508 -33.470 39.345 1.00 35.12 300 SER A C 1
ATOM 2354 O O . SER A 1 300 ? -13.072 -33.803 38.246 1.00 35.12 300 SER A O 1
ATOM 2356 N N . ALA A 1 301 ? -12.807 -32.748 40.217 1.00 41.16 301 ALA A N 1
ATOM 2357 C CA . ALA A 1 301 ? -11.367 -32.610 40.159 1.00 41.16 301 ALA A CA 1
ATOM 2358 C C . ALA A 1 301 ? -10.723 -34.001 40.178 1.00 41.16 301 ALA A C 1
ATOM 2360 O O . ALA A 1 301 ? -10.958 -34.801 41.087 1.00 41.16 301 ALA A O 1
ATOM 2361 N N . ASP A 1 302 ? -9.870 -34.239 39.191 1.00 37.16 302 ASP A N 1
ATOM 2362 C CA . ASP A 1 302 ? -8.930 -35.344 39.158 1.00 37.16 302 ASP A CA 1
ATOM 2363 C C . ASP A 1 302 ? -8.082 -35.311 40.444 1.00 37.16 302 ASP A C 1
ATOM 2365 O O . ASP A 1 302 ? -7.251 -34.423 40.660 1.00 37.16 302 ASP A O 1
ATOM 2369 N N . ARG A 1 303 ? -8.322 -36.262 41.350 1.00 38.00 303 ARG A N 1
ATOM 2370 C CA . ARG A 1 303 ? -7.409 -36.576 42.451 1.00 38.00 303 ARG A CA 1
ATOM 2371 C C . ARG A 1 303 ? -7.036 -38.042 42.371 1.00 38.00 303 ARG A C 1
ATOM 2373 O O . ARG A 1 303 ? -7.789 -38.930 42.760 1.00 38.00 303 ARG A O 1
ATOM 2380 N N . VAL A 1 304 ? -5.810 -38.245 41.905 1.00 40.50 304 VAL A N 1
ATOM 2381 C CA . VAL A 1 304 ? -5.028 -39.466 42.059 1.00 40.50 304 VAL A CA 1
ATOM 2382 C C . VAL A 1 304 ? -5.044 -39.915 43.528 1.00 40.50 304 VAL A C 1
ATOM 2384 O O . VAL A 1 304 ? -4.820 -39.137 44.454 1.00 40.50 304 VAL A O 1
ATOM 2387 N N . ASN A 1 305 ? -5.344 -41.200 43.690 1.00 39.38 305 ASN A N 1
ATOM 2388 C CA . ASN A 1 305 ? -5.390 -42.017 44.900 1.00 39.38 305 ASN A CA 1
ATOM 2389 C C . ASN A 1 305 ? -4.325 -41.714 45.977 1.00 39.38 305 ASN A C 1
ATOM 2391 O O . ASN A 1 305 ? -3.141 -41.625 45.658 1.00 39.38 305 ASN A O 1
ATOM 2395 N N . GLY A 1 306 ? -4.713 -41.762 47.268 1.00 33.00 306 GLY A N 1
ATOM 2396 C CA . GLY A 1 306 ? -3.753 -42.118 48.329 1.00 33.00 306 GLY A CA 1
ATOM 2397 C C . GLY A 1 306 ? -4.024 -41.742 49.799 1.00 33.00 306 GLY A C 1
ATOM 2398 O O . GLY A 1 306 ? -3.229 -41.009 50.368 1.00 33.00 306 GLY A O 1
ATOM 2399 N N . ARG A 1 307 ? -5.005 -42.404 50.442 1.00 40.78 307 ARG A N 1
ATOM 2400 C CA . ARG A 1 307 ? -5.014 -42.843 51.871 1.00 40.78 307 ARG A CA 1
ATOM 2401 C C . ARG A 1 307 ? -5.398 -41.826 52.998 1.00 40.78 307 ARG A C 1
ATOM 2403 O O . ARG A 1 307 ? -5.095 -40.645 52.885 1.00 40.78 307 ARG A O 1
ATOM 2410 N N . PRO A 1 308 ? -6.109 -42.266 54.077 1.00 58.69 308 PRO A N 1
ATOM 2411 C CA . PRO A 1 308 ? -7.070 -41.432 54.808 1.00 58.69 308 PRO A CA 1
ATOM 2412 C C . PRO A 1 308 ? -6.647 -41.056 56.240 1.00 58.69 308 PRO A C 1
ATOM 2414 O O . PRO A 1 308 ? -5.851 -41.751 56.867 1.00 58.69 308 PRO A O 1
ATOM 2417 N N . SER A 1 309 ? -7.290 -40.029 56.804 1.00 36.75 309 SER A N 1
ATOM 2418 C CA . SER A 1 309 ? -7.539 -39.925 58.250 1.00 36.75 309 SER A CA 1
ATOM 2419 C C . SER A 1 309 ? -8.763 -39.027 58.518 1.00 36.75 309 SER A C 1
ATOM 2421 O O . SER A 1 309 ? -9.003 -38.110 57.728 1.00 36.75 309 SER A O 1
ATOM 2423 N N . PRO A 1 310 ? -9.588 -39.313 59.546 1.00 55.84 310 PRO A N 1
ATOM 2424 C CA . PRO A 1 310 ? -10.993 -38.936 59.577 1.00 55.84 310 PRO A CA 1
ATOM 2425 C C . PRO A 1 310 ? -11.241 -37.683 60.417 1.00 55.84 310 PRO A C 1
ATOM 2427 O O . PRO A 1 310 ? -10.760 -37.566 61.541 1.00 55.84 310 PRO A O 1
ATOM 2430 N N . VAL A 1 311 ? -12.088 -36.787 59.921 1.00 42.12 311 VAL A N 1
ATOM 2431 C CA . VAL A 1 311 ? -12.809 -35.831 60.772 1.00 42.12 311 VAL A CA 1
ATOM 2432 C C . VAL A 1 311 ? -14.200 -35.607 60.170 1.00 42.12 311 VAL A C 1
ATOM 2434 O O . VAL A 1 311 ? -14.363 -35.703 58.949 1.00 42.12 311 VAL A O 1
ATOM 2437 N N . PRO A 1 312 ? -15.232 -35.462 61.015 1.00 43.00 312 PRO A N 1
ATOM 2438 C CA . PRO A 1 312 ? -16.600 -35.776 60.661 1.00 43.00 312 PRO A CA 1
ATOM 2439 C C . PRO A 1 312 ? -17.199 -34.690 59.778 1.00 43.00 312 PRO A C 1
ATOM 2441 O O . PRO A 1 312 ? -16.963 -33.498 59.953 1.00 43.00 312 PRO A O 1
ATOM 2444 N N . ARG A 1 313 ? -18.025 -35.147 58.840 1.00 47.84 313 ARG A N 1
ATOM 2445 C CA . ARG A 1 313 ? -18.906 -34.313 58.035 1.00 47.84 313 ARG A CA 1
ATOM 2446 C C . ARG A 1 313 ? -19.892 -33.606 58.961 1.00 47.84 313 ARG A C 1
ATOM 2448 O O . ARG A 1 313 ? -20.863 -34.215 59.405 1.00 47.84 313 ARG A O 1
ATOM 2455 N N . THR A 1 314 ? -19.677 -32.323 59.209 1.00 36.72 314 THR A N 1
ATOM 2456 C CA . THR A 1 314 ? -20.782 -31.409 59.476 1.00 36.72 314 THR A CA 1
ATOM 2457 C C . THR A 1 314 ? -21.281 -30.905 58.130 1.00 36.72 314 THR A C 1
ATOM 2459 O O . THR A 1 314 ? -20.588 -30.216 57.386 1.00 36.72 314 THR A O 1
ATOM 2462 N N . ASN A 1 315 ? -22.495 -31.336 57.793 1.00 48.06 315 ASN A N 1
ATOM 2463 C CA . ASN A 1 315 ? -23.311 -30.729 56.756 1.00 48.06 315 ASN A CA 1
ATOM 2464 C C . ASN A 1 315 ? -23.575 -29.273 57.147 1.00 48.06 315 ASN A C 1
ATOM 2466 O O . ASN A 1 315 ? -24.578 -28.975 57.789 1.00 48.06 315 ASN A O 1
ATOM 2470 N N . GLU A 1 316 ? -22.702 -28.364 56.738 1.00 40.38 316 GLU A N 1
ATOM 2471 C CA . GLU A 1 316 ? -23.071 -26.967 56.602 1.00 40.38 316 GLU A CA 1
ATOM 2472 C C . GLU A 1 316 ? -23.251 -26.694 55.119 1.00 40.38 316 GLU A C 1
ATOM 2474 O O . GLU A 1 316 ? -22.306 -26.670 54.331 1.00 40.38 316 GLU A O 1
ATOM 2479 N N . ARG A 1 317 ? -24.517 -26.507 54.739 1.00 51.47 317 ARG A N 1
ATOM 2480 C CA . ARG A 1 317 ? -24.891 -25.725 53.565 1.00 51.47 317 ARG A CA 1
ATOM 2481 C C . ARG A 1 317 ? -24.328 -24.317 53.765 1.00 51.47 317 ARG A C 1
ATOM 2483 O O . ARG A 1 317 ? -25.052 -23.411 54.161 1.00 51.47 317 ARG A O 1
ATOM 2490 N N . SER A 1 318 ? -23.034 -24.140 53.540 1.00 47.25 318 SER A N 1
ATOM 2491 C CA . SER A 1 318 ? -22.450 -22.817 53.429 1.00 47.25 318 SER A CA 1
ATOM 2492 C C . SER A 1 318 ? -22.815 -22.332 52.036 1.00 47.25 318 SER A C 1
ATOM 2494 O O . SER A 1 318 ? -22.155 -22.663 51.051 1.00 47.25 318 SER A O 1
ATOM 2496 N N . GLY A 1 319 ? -23.946 -21.628 51.930 1.00 52.47 319 GLY A N 1
ATOM 2497 C CA . GLY A 1 319 ? -24.147 -20.729 50.805 1.00 52.47 319 GLY A CA 1
ATOM 2498 C C . GLY A 1 319 ? -22.917 -19.841 50.778 1.00 52.47 319 GLY A C 1
ATOM 2499 O O . GLY A 1 319 ? -22.698 -19.119 51.748 1.00 52.47 319 GLY A O 1
ATOM 2500 N N . ALA A 1 320 ? -22.074 -20.004 49.752 1.00 53.09 320 ALA A N 1
ATOM 2501 C CA . ALA A 1 320 ? -20.822 -19.278 49.616 1.00 53.09 320 ALA A CA 1
ATOM 2502 C C . ALA A 1 320 ? -21.127 -17.798 49.840 1.00 53.09 320 ALA A C 1
ATOM 2504 O O . ALA A 1 320 ? -21.802 -17.152 49.038 1.00 53.09 320 ALA A O 1
ATOM 2505 N N . THR A 1 321 ? -20.754 -17.306 51.016 1.00 60.75 321 THR A N 1
ATOM 2506 C CA . THR A 1 321 ? -21.101 -15.960 51.433 1.00 60.75 321 THR A CA 1
ATOM 2507 C C . THR A 1 321 ? -20.377 -15.008 50.494 1.00 60.75 321 THR A C 1
ATOM 2509 O O . THR A 1 321 ? -19.254 -15.280 50.079 1.00 60.75 321 THR A O 1
ATOM 2512 N N . ALA A 1 322 ? -20.992 -13.877 50.144 1.00 62.03 322 ALA A N 1
ATOM 2513 C CA . ALA A 1 322 ? -20.377 -12.873 49.269 1.00 62.03 322 ALA A CA 1
ATOM 2514 C C . ALA A 1 322 ? -18.927 -12.509 49.680 1.00 62.03 322 ALA A C 1
ATOM 2516 O O . ALA A 1 322 ? -18.121 -12.124 48.837 1.00 62.03 322 ALA A O 1
ATOM 2517 N N . ALA A 1 323 ? -18.574 -12.714 50.956 1.00 66.00 323 ALA A N 1
ATOM 2518 C CA . ALA A 1 323 ? -17.234 -12.584 51.520 1.00 66.00 323 ALA A CA 1
ATOM 2519 C C . ALA A 1 323 ? -16.165 -13.526 50.922 1.00 66.00 323 ALA A C 1
ATOM 2521 O O . ALA A 1 323 ? -15.002 -13.135 50.870 1.00 66.00 323 ALA A O 1
ATOM 2522 N N . THR A 1 324 ? -16.512 -14.733 50.457 1.00 74.06 324 THR A N 1
ATOM 2523 C CA . THR A 1 324 ? -15.542 -15.663 49.843 1.00 74.06 324 THR A CA 1
ATOM 2524 C C . THR A 1 324 ? -15.307 -15.384 48.359 1.00 74.06 324 THR A C 1
ATOM 2526 O O . THR A 1 324 ? -14.241 -15.711 47.845 1.00 74.06 324 THR A O 1
ATOM 2529 N N . ILE A 1 325 ? -16.265 -14.748 47.678 1.00 75.00 325 ILE A N 1
ATOM 2530 C CA . ILE A 1 325 ? -16.207 -14.447 46.237 1.00 75.00 325 ILE A CA 1
ATOM 2531 C C . ILE A 1 325 ? -15.598 -13.056 45.988 1.00 75.00 325 ILE A C 1
ATOM 2533 O O . ILE A 1 325 ? -14.859 -12.869 45.025 1.00 75.00 325 ILE A O 1
ATOM 2537 N N . LEU A 1 326 ? -15.841 -12.100 46.894 1.00 77.31 326 LEU A N 1
ATOM 2538 C CA . LEU A 1 326 ? -15.331 -10.723 46.848 1.00 77.31 326 LEU A CA 1
ATOM 2539 C C . LEU A 1 326 ? -13.840 -10.569 46.483 1.00 77.31 326 LEU A C 1
ATOM 2541 O O . LEU A 1 326 ? -13.550 -9.745 45.614 1.00 77.31 326 LEU A O 1
ATOM 2545 N N . PRO A 1 327 ? -12.890 -11.331 47.063 1.00 85.25 327 PRO A N 1
ATOM 2546 C CA . PRO A 1 327 ? -11.475 -11.177 46.719 1.00 85.25 327 PRO A CA 1
ATOM 2547 C C . PRO A 1 327 ? -11.130 -11.618 45.285 1.00 85.25 327 PRO A C 1
ATOM 2549 O O . PRO A 1 327 ? -10.113 -11.182 44.751 1.00 85.25 327 PRO A O 1
ATOM 2552 N N . TYR A 1 328 ? -11.971 -12.429 44.635 1.00 84.62 328 TYR A N 1
ATOM 2553 C CA . TYR A 1 328 ? -11.751 -12.913 43.266 1.00 84.62 328 TYR A CA 1
ATOM 2554 C C . TYR A 1 328 ? -12.423 -12.049 42.192 1.00 84.62 328 TYR A C 1
ATOM 2556 O O . TYR A 1 328 ? -12.115 -12.198 41.011 1.00 84.62 328 TYR A O 1
ATOM 2564 N N . ILE A 1 329 ? -13.289 -11.105 42.576 1.00 87.75 329 ILE A N 1
ATOM 2565 C CA . ILE A 1 329 ? -13.990 -10.223 41.628 1.00 87.75 329 ILE A CA 1
ATOM 2566 C C . ILE A 1 329 ? -13.010 -9.321 40.869 1.00 87.75 329 ILE A C 1
ATOM 2568 O O . ILE A 1 329 ? -13.169 -9.141 39.666 1.00 87.75 329 ILE A O 1
ATOM 2572 N N . GLN A 1 330 ? -11.985 -8.783 41.539 1.00 90.44 330 GLN A N 1
ATOM 2573 C CA . GLN A 1 330 ? -10.984 -7.935 40.878 1.00 90.44 330 GLN A CA 1
ATOM 2574 C C . GLN A 1 330 ? -10.134 -8.716 39.859 1.00 90.44 330 GLN A C 1
ATOM 2576 O O . GLN A 1 330 ? -10.119 -8.313 38.698 1.00 90.44 330 GLN A O 1
ATOM 2581 N N . PRO A 1 331 ? -9.542 -9.879 40.206 1.00 92.00 331 PRO A N 1
ATOM 2582 C CA . PRO A 1 331 ? -8.869 -10.729 39.222 1.00 92.00 331 PRO A CA 1
ATOM 2583 C C . PRO A 1 331 ? -9.747 -11.126 38.028 1.00 92.00 331 PRO A C 1
ATOM 2585 O O . PRO A 1 331 ? -9.261 -11.169 36.902 1.00 92.00 331 PRO A O 1
ATOM 2588 N N . LEU A 1 332 ? -11.036 -11.411 38.248 1.00 91.12 332 LEU A N 1
ATOM 2589 C CA . LEU A 1 332 ? -11.969 -11.767 37.173 1.00 91.12 332 LEU A CA 1
ATOM 2590 C C . LEU A 1 332 ? -12.313 -10.572 36.273 1.00 91.12 332 LEU A C 1
ATOM 2592 O O . LEU A 1 332 ? -12.407 -10.735 35.059 1.00 91.12 332 LEU A O 1
ATOM 2596 N N . LEU A 1 333 ? -12.462 -9.373 36.840 1.00 93.38 333 LEU A N 1
ATOM 2597 C CA . LEU A 1 333 ? -12.640 -8.141 36.068 1.00 93.38 333 LEU A CA 1
ATOM 2598 C C . LEU A 1 333 ? -11.395 -7.806 35.246 1.00 93.38 333 LEU A C 1
ATOM 2600 O O . LEU A 1 333 ? -11.516 -7.401 34.091 1.00 93.38 333 LEU A O 1
ATOM 2604 N N . ASP A 1 334 ? -10.206 -7.997 35.813 1.00 94.12 334 ASP A N 1
ATOM 2605 C CA . ASP A 1 334 ? -8.947 -7.796 35.097 1.00 94.12 334 ASP A CA 1
ATOM 2606 C C . ASP A 1 334 ? -8.776 -8.826 33.976 1.00 94.12 334 ASP A C 1
ATOM 2608 O O . ASP A 1 334 ? -8.379 -8.464 32.866 1.00 94.12 334 ASP A O 1
ATOM 2612 N N . LEU A 1 335 ? -9.173 -10.082 34.212 1.00 95.62 335 LEU A N 1
ATOM 2613 C CA . LEU A 1 335 ? -9.233 -11.111 33.175 1.00 95.62 335 LEU A CA 1
ATOM 2614 C C . LEU A 1 335 ? -10.189 -10.697 32.047 1.00 95.62 335 LEU A C 1
ATOM 2616 O O . LEU A 1 335 ? -9.781 -10.685 30.888 1.00 95.62 335 LEU A O 1
ATOM 2620 N N . GLN A 1 336 ? -11.415 -10.282 32.373 1.00 96.00 336 GLN A N 1
ATOM 2621 C CA . GLN A 1 336 ? -12.408 -9.834 31.390 1.00 96.00 336 GLN A CA 1
ATOM 2622 C C . GLN A 1 336 ? -11.905 -8.628 30.579 1.00 96.00 336 GLN A C 1
ATOM 2624 O O . GLN A 1 336 ? -12.093 -8.559 29.364 1.00 96.00 336 GLN A O 1
ATOM 2629 N N . ARG A 1 337 ? -11.230 -7.674 31.232 1.00 95.31 337 ARG A N 1
ATOM 2630 C CA . ARG A 1 337 ? -10.601 -6.530 30.555 1.00 95.31 337 ARG A CA 1
ATOM 2631 C C . ARG A 1 337 ? -9.472 -6.973 29.633 1.00 95.31 337 ARG A C 1
ATOM 2633 O O . ARG A 1 337 ? -9.374 -6.458 28.522 1.00 95.31 337 ARG A O 1
ATOM 2640 N N . SER A 1 338 ? -8.645 -7.924 30.067 1.00 95.88 338 SER A N 1
ATOM 2641 C CA . SER A 1 338 ? -7.574 -8.474 29.232 1.00 95.88 338 SER A CA 1
ATOM 2642 C C . SER A 1 338 ? -8.127 -9.215 28.015 1.00 95.88 338 SER A C 1
ATOM 2644 O O . SER A 1 338 ? -7.611 -9.039 26.916 1.00 95.88 338 SER A O 1
ATOM 2646 N N . GLU A 1 339 ? -9.222 -9.959 28.176 1.00 96.88 339 GLU A N 1
ATOM 2647 C CA . GLU A 1 339 ? -9.903 -10.660 27.089 1.00 96.88 339 GLU A CA 1
ATOM 2648 C C . GLU A 1 339 ? -10.468 -9.667 26.067 1.00 96.88 339 GLU A C 1
ATOM 2650 O O . GLU A 1 339 ? -10.221 -9.800 24.868 1.00 96.88 339 GLU A O 1
ATOM 2655 N N . ALA A 1 340 ? -11.145 -8.616 26.538 1.00 95.81 340 ALA A N 1
ATOM 2656 C CA . ALA A 1 340 ? -11.655 -7.552 25.679 1.00 95.81 340 ALA A CA 1
ATOM 2657 C C . ALA A 1 340 ? -10.525 -6.825 24.927 1.00 95.81 340 ALA A C 1
ATOM 2659 O O . ALA A 1 340 ? -10.640 -6.577 23.724 1.00 95.81 340 ALA A O 1
ATOM 2660 N N . ALA A 1 341 ? -9.409 -6.533 25.602 1.00 96.62 341 ALA A N 1
ATOM 2661 C CA . ALA A 1 341 ? -8.236 -5.921 24.981 1.00 96.62 341 ALA A CA 1
ATOM 2662 C C . ALA A 1 341 ? -7.608 -6.832 23.913 1.00 96.62 341 ALA A C 1
ATOM 2664 O O . ALA A 1 341 ? -7.249 -6.367 22.830 1.00 96.62 341 ALA A O 1
ATOM 2665 N N . LEU A 1 342 ? -7.523 -8.136 24.178 1.00 96.69 342 LEU A N 1
ATOM 2666 C CA . LEU A 1 342 ? -6.951 -9.115 23.255 1.00 96.69 342 LEU A CA 1
ATOM 2667 C C . LEU A 1 342 ? -7.863 -9.336 22.039 1.00 96.69 342 LEU A C 1
ATOM 2669 O O . LEU A 1 342 ? -7.379 -9.405 20.908 1.00 96.69 342 LEU A O 1
ATOM 2673 N N . ALA A 1 343 ? -9.184 -9.335 22.232 1.00 96.88 343 ALA A N 1
ATOM 2674 C CA . ALA A 1 343 ? -10.158 -9.338 21.142 1.00 96.88 343 ALA A CA 1
ATOM 2675 C C . ALA A 1 343 ? -10.055 -8.068 20.275 1.00 96.88 343 ALA A C 1
ATOM 2677 O O . ALA A 1 343 ? -10.078 -8.140 19.042 1.00 96.88 343 ALA A O 1
ATOM 2678 N N . GLN A 1 344 ? -9.870 -6.897 20.892 1.00 96.88 344 GLN A N 1
ATOM 2679 C CA . GLN A 1 344 ? -9.640 -5.649 20.163 1.00 96.88 344 GLN A CA 1
ATOM 2680 C C . GLN A 1 344 ? -8.322 -5.685 19.375 1.00 96.88 344 GLN A C 1
ATOM 2682 O O . GLN A 1 344 ? -8.281 -5.274 18.215 1.00 96.88 344 GLN A O 1
ATOM 2687 N N . GLN A 1 345 ? -7.253 -6.231 19.955 1.00 97.19 345 GLN A N 1
ATOM 2688 C CA . GLN A 1 345 ? -5.983 -6.404 19.253 1.00 97.19 345 GLN A CA 1
ATOM 2689 C C . GLN A 1 345 ? -6.121 -7.367 18.067 1.00 97.19 345 GLN A C 1
ATOM 2691 O O . GLN A 1 345 ? -5.631 -7.062 16.981 1.00 97.19 345 GLN A O 1
ATOM 2696 N N . ALA A 1 346 ? -6.827 -8.486 18.242 1.00 97.44 346 ALA A N 1
ATOM 2697 C CA . ALA A 1 346 ? -7.060 -9.466 17.183 1.00 97.44 346 ALA A CA 1
ATOM 2698 C C . ALA A 1 346 ? -7.903 -8.900 16.030 1.00 97.44 346 ALA A C 1
ATOM 2700 O O . ALA A 1 346 ? -7.660 -9.207 14.866 1.00 97.44 346 ALA A O 1
ATOM 2701 N N . THR A 1 347 ? -8.896 -8.060 16.323 1.00 96.56 347 THR A N 1
ATOM 2702 C CA . THR A 1 347 ? -9.674 -7.386 15.269 1.00 96.56 347 THR A CA 1
ATOM 2703 C C . THR A 1 347 ? -8.861 -6.302 14.565 1.00 96.56 347 THR A C 1
ATOM 2705 O O . THR A 1 347 ? -8.969 -6.158 13.349 1.00 96.56 347 THR A O 1
ATOM 2708 N N . SER A 1 348 ? -8.013 -5.573 15.294 1.00 97.62 348 SER A N 1
ATOM 2709 C CA . SER A 1 348 ? -7.089 -4.593 14.713 1.00 97.62 348 SER A CA 1
ATOM 2710 C C . SER A 1 348 ? -6.080 -5.248 13.766 1.00 97.62 348 SER A C 1
ATOM 2712 O O . SER A 1 348 ? -5.919 -4.794 12.635 1.00 97.62 348 SER A O 1
ATOM 2714 N N . SER A 1 349 ? -5.452 -6.355 14.177 1.00 97.81 349 SER A N 1
ATOM 2715 C CA . SER A 1 349 ? -4.481 -7.066 13.338 1.00 97.81 349 SER A CA 1
ATOM 2716 C C . SER A 1 349 ? -5.120 -7.668 12.088 1.00 97.81 349 SER A C 1
ATOM 2718 O O . SER A 1 349 ? -4.527 -7.592 11.017 1.00 97.81 349 SER A O 1
ATOM 2720 N N . LYS A 1 350 ? -6.352 -8.188 12.183 1.00 97.69 350 LYS A N 1
ATOM 2721 C CA . LYS A 1 350 ? -7.117 -8.638 11.008 1.00 97.69 350 LYS A CA 1
ATOM 2722 C C . LYS A 1 350 ? -7.350 -7.509 10.009 1.00 97.69 350 LYS A C 1
ATOM 2724 O O . LYS A 1 350 ? -7.042 -7.678 8.839 1.00 97.69 350 LYS A O 1
ATOM 2729 N N . LYS A 1 351 ? -7.791 -6.336 10.473 1.00 97.06 351 LYS A N 1
ATOM 2730 C CA . LYS A 1 351 ? -7.977 -5.164 9.600 1.00 97.06 351 LYS A CA 1
ATOM 2731 C C . LYS A 1 351 ? -6.674 -4.708 8.946 1.00 97.06 351 LYS A C 1
ATOM 2733 O O . LYS A 1 351 ? -6.676 -4.312 7.787 1.00 97.06 351 LYS A O 1
ATOM 2738 N N . GLN A 1 352 ? -5.563 -4.749 9.683 1.00 97.56 352 GLN A N 1
ATOM 2739 C CA . GLN A 1 352 ? -4.248 -4.430 9.125 1.00 97.56 352 GLN A CA 1
ATOM 2740 C C . GLN A 1 352 ? -3.831 -5.438 8.053 1.00 97.56 352 GLN A C 1
ATOM 2742 O O . GLN A 1 352 ? -3.300 -5.032 7.024 1.00 97.56 352 GLN A O 1
ATOM 2747 N N . LEU A 1 353 ? -4.104 -6.727 8.268 1.00 98.00 353 LEU A N 1
ATOM 2748 C CA . LEU A 1 353 ? -3.810 -7.779 7.300 1.00 98.00 353 LEU A CA 1
ATOM 2749 C C . LEU A 1 353 ? -4.663 -7.638 6.035 1.00 98.00 353 LEU A C 1
ATOM 2751 O O . LEU A 1 353 ? -4.109 -7.653 4.946 1.00 98.00 353 LEU A O 1
ATOM 2755 N N . GLU A 1 354 ? -5.967 -7.395 6.175 1.00 98.00 354 GLU A N 1
ATOM 2756 C CA . GLU A 1 354 ? -6.876 -7.132 5.048 1.00 98.00 354 GLU A CA 1
ATOM 2757 C C . GLU A 1 354 ? -6.465 -5.875 4.262 1.00 98.00 354 GLU A C 1
ATOM 2759 O O . GLU A 1 354 ? -6.498 -5.861 3.034 1.00 98.00 354 GLU A O 1
ATOM 2764 N N . SER A 1 355 ? -6.033 -4.814 4.956 1.00 97.62 355 SER A N 1
ATOM 2765 C CA . SER A 1 355 ? -5.515 -3.603 4.305 1.00 97.62 355 SER A CA 1
ATOM 2766 C C . SER A 1 355 ? -4.229 -3.886 3.533 1.00 97.62 355 SER A C 1
ATOM 2768 O O . SER A 1 355 ? -4.087 -3.426 2.403 1.00 97.62 355 SER A O 1
ATOM 2770 N N . ALA A 1 356 ? -3.299 -4.638 4.127 1.00 97.44 356 ALA A N 1
ATOM 2771 C CA . ALA A 1 356 ? -2.048 -5.009 3.477 1.00 97.44 356 ALA A CA 1
ATOM 2772 C C . ALA A 1 356 ? -2.294 -5.920 2.266 1.00 97.44 356 ALA A C 1
ATOM 2774 O O . ALA A 1 356 ? -1.685 -5.709 1.223 1.00 97.44 356 ALA A O 1
ATOM 2775 N N . GLU A 1 357 ? -3.218 -6.877 2.372 1.00 97.00 357 GLU A N 1
ATOM 2776 C CA . GLU A 1 357 ? -3.630 -7.757 1.274 1.00 97.00 357 GLU A CA 1
ATOM 2777 C C . GLU A 1 357 ? -4.219 -6.945 0.111 1.00 97.00 357 GLU A C 1
ATOM 2779 O O . GLU A 1 357 ? -3.738 -7.033 -1.020 1.00 97.00 357 GLU A O 1
ATOM 2784 N N . ALA A 1 358 ? -5.157 -6.039 0.401 1.00 96.06 358 ALA A N 1
ATOM 2785 C CA . ALA A 1 358 ? -5.739 -5.156 -0.607 1.00 96.06 358 ALA A CA 1
ATOM 2786 C C . ALA A 1 358 ? -4.701 -4.219 -1.255 1.00 96.06 358 ALA A C 1
ATOM 2788 O O . ALA A 1 358 ? -4.804 -3.891 -2.440 1.00 96.06 358 ALA A O 1
ATOM 2789 N N . GLU A 1 359 ? -3.698 -3.762 -0.501 1.00 96.56 359 GLU A N 1
ATOM 2790 C CA . GLU A 1 359 ? -2.572 -3.000 -1.048 1.00 96.56 359 GLU A CA 1
ATOM 2791 C C . GLU A 1 359 ? -1.688 -3.861 -1.952 1.00 96.56 359 GLU A C 1
ATOM 2793 O O . GLU A 1 359 ? -1.329 -3.413 -3.044 1.00 96.56 359 GLU A O 1
ATOM 2798 N N . THR A 1 360 ? -1.375 -5.096 -1.553 1.00 94.06 360 THR A N 1
ATOM 2799 C CA . THR A 1 360 ? -0.592 -6.015 -2.388 1.00 94.06 360 THR A CA 1
ATOM 2800 C C . THR A 1 360 ? -1.314 -6.362 -3.680 1.00 94.06 360 THR A C 1
ATOM 2802 O O . THR A 1 360 ? -0.688 -6.310 -4.737 1.00 94.06 360 THR A O 1
ATOM 2805 N N . ASP A 1 361 ? -2.624 -6.595 -3.638 1.00 92.06 361 ASP A N 1
ATOM 2806 C CA . ASP A 1 361 ? -3.421 -6.875 -4.832 1.00 92.06 361 ASP A CA 1
ATOM 2807 C C . ASP A 1 361 ? -3.414 -5.684 -5.789 1.00 92.06 361 ASP A C 1
ATOM 2809 O O . ASP A 1 361 ? -3.139 -5.835 -6.980 1.00 92.06 361 ASP A O 1
ATOM 2813 N N . ARG A 1 362 ? -3.622 -4.465 -5.274 1.00 92.62 362 ARG A N 1
ATOM 2814 C CA . ARG A 1 362 ? -3.536 -3.236 -6.082 1.00 92.62 362 ARG A CA 1
ATOM 2815 C C . ARG A 1 362 ? -2.164 -3.055 -6.720 1.00 92.62 362 ARG A C 1
ATOM 2817 O O . ARG A 1 362 ? -2.084 -2.631 -7.872 1.00 92.62 362 ARG A O 1
ATOM 2824 N N . LEU A 1 363 ? -1.091 -3.348 -5.987 1.00 92.81 363 LEU A N 1
ATOM 2825 C CA . LEU A 1 363 ? 0.267 -3.268 -6.519 1.00 92.81 363 LEU A CA 1
ATOM 2826 C C . LEU A 1 363 ? 0.506 -4.323 -7.600 1.00 92.81 363 LEU A C 1
ATOM 2828 O O . LEU A 1 363 ? 1.086 -3.989 -8.628 1.00 92.81 363 LEU A O 1
ATOM 2832 N N . ILE A 1 364 ? 0.032 -5.556 -7.415 1.00 90.19 364 ILE A N 1
ATOM 2833 C CA . ILE A 1 364 ? 0.136 -6.618 -8.424 1.00 90.19 364 ILE A CA 1
ATOM 2834 C C . ILE A 1 364 ? -0.638 -6.235 -9.686 1.00 90.19 364 ILE A C 1
ATOM 2836 O O . ILE A 1 364 ? -0.092 -6.353 -10.779 1.00 90.19 364 ILE A O 1
ATOM 2840 N N . HIS A 1 365 ? -1.861 -5.716 -9.549 1.00 88.38 365 HIS A N 1
ATOM 2841 C CA . HIS A 1 365 ? -2.645 -5.191 -10.669 1.00 88.38 365 HIS A CA 1
ATOM 2842 C C . HIS A 1 365 ? -1.890 -4.106 -11.429 1.00 88.38 365 HIS A C 1
ATOM 2844 O O . HIS A 1 365 ? -1.711 -4.197 -12.639 1.00 88.38 365 HIS A O 1
ATOM 2850 N N . ARG A 1 366 ? -1.380 -3.108 -10.705 1.00 91.25 366 ARG A N 1
ATOM 2851 C CA . ARG A 1 366 ? -0.626 -2.012 -11.305 1.00 91.25 366 ARG A CA 1
ATOM 2852 C C . ARG A 1 366 ? 0.638 -2.505 -12.009 1.00 91.25 366 ARG A C 1
ATOM 2854 O O . ARG A 1 366 ? 0.927 -2.057 -13.110 1.00 91.25 366 ARG A O 1
ATOM 2861 N N . LEU A 1 367 ? 1.378 -3.428 -11.399 1.00 89.50 367 LEU A N 1
ATOM 2862 C CA . LEU A 1 367 ? 2.559 -4.033 -12.014 1.00 89.50 367 LEU A CA 1
ATOM 2863 C C . LEU A 1 367 ? 2.197 -4.869 -13.244 1.00 89.50 367 LEU A C 1
ATOM 2865 O O . LEU A 1 367 ? 2.976 -4.893 -14.191 1.00 89.50 367 LEU A O 1
ATOM 2869 N N . ALA A 1 368 ? 1.046 -5.546 -13.249 1.00 88.31 368 ALA A N 1
ATOM 2870 C CA . ALA A 1 368 ? 0.550 -6.260 -14.422 1.00 88.31 368 ALA A CA 1
ATOM 2871 C C . ALA A 1 368 ? 0.234 -5.284 -15.562 1.00 88.31 368 ALA A C 1
ATOM 2873 O O . ALA A 1 368 ? 0.639 -5.531 -16.692 1.00 88.31 368 ALA A O 1
ATOM 2874 N N . ASP A 1 369 ? -0.417 -4.162 -15.253 1.00 86.56 369 ASP A N 1
ATOM 2875 C CA . ASP A 1 369 ? -0.795 -3.145 -16.238 1.00 86.56 369 ASP A CA 1
ATOM 2876 C C . ASP A 1 369 ? 0.419 -2.362 -16.775 1.00 86.56 369 ASP A C 1
ATOM 2878 O O . ASP A 1 369 ? 0.460 -2.001 -17.950 1.00 86.56 369 ASP A O 1
ATOM 2882 N N . GLU A 1 370 ? 1.428 -2.109 -15.934 1.00 88.94 370 GLU A N 1
ATOM 2883 C CA . GLU A 1 370 ? 2.681 -1.444 -16.327 1.00 88.94 370 GLU A CA 1
ATOM 2884 C C . GLU A 1 370 ? 3.665 -2.397 -17.036 1.00 88.94 370 GLU A C 1
ATOM 2886 O O . GLU A 1 370 ? 4.571 -1.954 -17.746 1.00 88.94 370 GLU A O 1
ATOM 2891 N N . SER A 1 371 ? 3.516 -3.711 -16.860 1.00 85.19 371 SER A N 1
ATOM 2892 C CA . SER A 1 371 ? 4.403 -4.706 -17.457 1.00 85.19 371 SER A CA 1
ATOM 2893 C C . SER A 1 371 ? 4.040 -4.975 -18.912 1.00 85.19 371 SER A C 1
ATOM 2895 O O . SER A 1 371 ? 2.984 -5.504 -19.229 1.00 85.19 371 SER A O 1
ATOM 2897 N N . HIS A 1 372 ? 4.985 -4.742 -19.821 1.00 80.88 372 HIS A N 1
ATOM 2898 C CA . HIS A 1 372 ? 4.857 -5.185 -21.214 1.00 80.88 372 HIS A CA 1
ATOM 2899 C C . HIS A 1 372 ? 5.080 -6.694 -21.407 1.00 80.88 372 HIS A C 1
ATOM 2901 O O . HIS A 1 372 ? 4.959 -7.196 -22.524 1.00 80.88 372 HIS A O 1
ATOM 2907 N N . LEU A 1 373 ? 5.463 -7.419 -20.350 1.00 80.94 373 LEU A N 1
ATOM 2908 C CA . LEU A 1 373 ? 5.734 -8.857 -20.419 1.00 80.94 373 LEU A CA 1
ATOM 2909 C C . LEU A 1 373 ? 4.485 -9.700 -20.171 1.00 80.94 373 LEU A C 1
ATOM 2911 O O . LEU A 1 373 ? 4.436 -10.847 -20.609 1.00 80.94 373 LEU A O 1
ATOM 2915 N N . VAL A 1 374 ? 3.500 -9.157 -19.460 1.00 85.38 374 VAL A N 1
ATOM 2916 C CA . VAL A 1 374 ? 2.303 -9.881 -19.027 1.00 85.38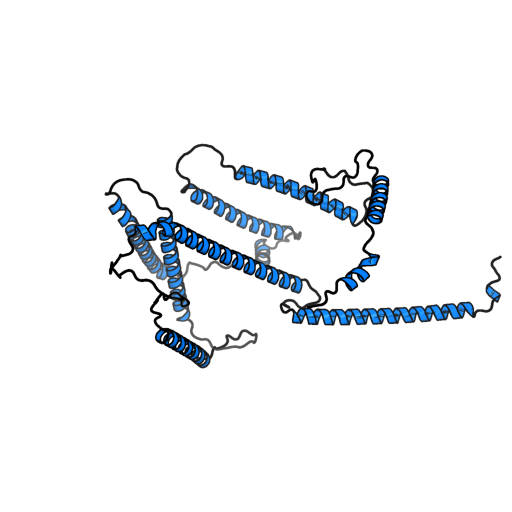 374 VAL A CA 1
ATOM 2917 C C . VAL A 1 374 ? 1.071 -9.147 -19.555 1.00 85.38 374 VAL A C 1
ATOM 2919 O O . VAL A 1 374 ? 1.102 -7.935 -19.721 1.00 85.38 374 VAL A O 1
ATOM 2922 N N . HIS A 1 375 ? -0.003 -9.868 -19.884 1.00 80.94 375 HIS A N 1
ATOM 2923 C CA . HIS A 1 375 ? -1.235 -9.217 -20.328 1.00 80.94 375 HIS A CA 1
ATOM 2924 C C . HIS A 1 375 ? -1.903 -8.458 -19.162 1.00 80.94 375 HIS A C 1
ATOM 2926 O O . HIS A 1 375 ? -1.831 -8.923 -18.017 1.00 80.94 375 HIS A O 1
ATOM 2932 N N . PRO A 1 376 ? -2.602 -7.338 -19.433 1.00 75.25 376 PRO A N 1
ATOM 2933 C CA . PRO A 1 376 ? -3.389 -6.654 -18.411 1.00 75.25 376 PRO A CA 1
ATOM 2934 C C . PRO A 1 376 ? -4.422 -7.626 -17.818 1.00 75.25 376 PRO A C 1
ATOM 2936 O O . PRO A 1 376 ? -4.999 -8.455 -18.530 1.00 75.25 376 PRO A O 1
ATOM 2939 N N . GLY A 1 377 ? -4.592 -7.591 -16.495 1.00 73.75 377 GLY A N 1
ATOM 2940 C CA . GLY A 1 377 ? -5.463 -8.521 -15.760 1.00 73.75 377 GLY A CA 1
ATOM 2941 C C . GLY A 1 377 ? -4.847 -9.877 -15.377 1.00 73.75 377 GLY A C 1
ATOM 2942 O O . GLY A 1 377 ? -5.551 -10.736 -14.844 1.00 73.75 377 GLY A O 1
ATOM 2943 N N . ALA A 1 378 ? -3.548 -10.099 -15.600 1.00 78.06 378 ALA A N 1
ATOM 2944 C CA . ALA A 1 378 ? -2.855 -11.296 -15.118 1.00 78.06 378 ALA A CA 1
ATOM 2945 C C . ALA A 1 378 ? -2.626 -11.254 -13.598 1.00 78.06 378 ALA A C 1
ATOM 2947 O O . ALA A 1 378 ? -1.596 -10.801 -13.098 1.00 78.06 378 ALA A O 1
ATOM 2948 N N . LEU A 1 379 ? -3.608 -11.758 -12.861 1.00 75.38 379 LEU A N 1
ATOM 2949 C CA . LEU A 1 379 ? -3.614 -11.807 -11.396 1.00 75.38 379 LEU A CA 1
ATOM 2950 C C . LEU A 1 379 ? -2.990 -13.084 -10.838 1.00 75.38 379 LEU A C 1
ATOM 2952 O O . LEU A 1 379 ? -2.531 -13.130 -9.699 1.00 75.38 379 LEU A O 1
ATOM 2956 N N . THR A 1 380 ? -2.965 -14.142 -11.646 1.00 83.94 380 THR A N 1
ATOM 2957 C CA . THR A 1 380 ? -2.512 -15.451 -11.192 1.00 83.94 380 THR A CA 1
ATOM 2958 C C . THR A 1 380 ? -1.010 -15.580 -11.401 1.00 83.94 380 THR A C 1
ATOM 2960 O O . THR A 1 380 ? -0.507 -15.389 -12.508 1.00 83.94 380 THR A O 1
ATOM 2963 N N . GLY A 1 381 ? -0.274 -16.029 -10.380 1.00 85.19 381 GLY A N 1
ATOM 2964 C CA . GLY A 1 381 ? 1.174 -16.277 -10.492 1.00 85.19 381 GLY A CA 1
ATOM 2965 C C . GLY A 1 381 ? 1.567 -17.237 -11.630 1.00 85.19 381 GLY A C 1
ATOM 2966 O O . GLY A 1 381 ? 2.679 -17.170 -12.149 1.00 85.19 381 GLY A O 1
ATOM 2967 N N . LYS A 1 382 ? 0.639 -18.089 -12.087 1.00 87.25 382 LYS A N 1
ATOM 2968 C CA . LYS A 1 382 ? 0.822 -18.965 -13.256 1.00 87.25 382 LYS A CA 1
ATOM 2969 C C . LYS A 1 382 ? 1.003 -18.182 -14.559 1.00 87.25 382 LYS A C 1
ATOM 2971 O O . LYS A 1 382 ? 1.775 -18.613 -15.413 1.00 87.25 382 LYS A O 1
ATOM 2976 N N . ASP A 1 383 ? 0.322 -17.053 -14.715 1.00 86.38 383 ASP A N 1
ATOM 2977 C CA . ASP A 1 383 ? 0.386 -16.244 -15.935 1.00 86.38 383 ASP A CA 1
ATOM 2978 C C . ASP A 1 383 ? 1.699 -15.462 -15.984 1.00 86.38 383 ASP A C 1
ATOM 2980 O O . ASP A 1 383 ? 2.381 -15.461 -17.008 1.00 86.38 383 ASP A O 1
ATOM 2984 N N . TRP A 1 384 ? 2.146 -14.955 -14.833 1.00 88.38 384 TRP A N 1
ATOM 2985 C CA . TRP A 1 384 ? 3.486 -14.392 -14.650 1.00 88.38 384 TRP A CA 1
ATOM 2986 C C . TRP A 1 384 ? 4.594 -15.410 -14.929 1.00 88.38 384 TRP A C 1
ATOM 2988 O O . TRP A 1 384 ? 5.584 -15.093 -15.590 1.00 88.38 384 TRP A O 1
ATOM 2998 N N . GLN A 1 385 ? 4.427 -16.654 -14.476 1.00 91.00 385 GLN A N 1
ATOM 2999 C CA . GLN A 1 385 ? 5.384 -17.724 -14.748 1.00 91.00 385 GLN A CA 1
ATOM 3000 C C . GLN A 1 385 ? 5.465 -18.043 -16.247 1.00 91.00 385 GLN A C 1
ATOM 3002 O O . GLN A 1 385 ? 6.566 -18.178 -16.787 1.00 91.00 385 GLN A O 1
ATOM 3007 N N . LYS A 1 386 ? 4.319 -18.135 -16.933 1.00 89.81 386 LYS A N 1
ATOM 3008 C CA . LYS A 1 386 ? 4.272 -18.349 -18.386 1.00 89.81 386 LYS A CA 1
ATOM 3009 C C . LYS A 1 386 ? 4.933 -17.192 -19.127 1.00 89.81 386 LYS A C 1
ATOM 3011 O O . LYS A 1 386 ? 5.848 -17.442 -19.907 1.00 89.81 386 LYS A O 1
ATOM 3016 N N . ALA A 1 387 ? 4.546 -15.957 -18.821 1.00 89.56 387 ALA A N 1
ATOM 3017 C CA . ALA A 1 387 ? 5.109 -14.748 -19.415 1.00 89.56 387 ALA A CA 1
ATOM 3018 C C . ALA A 1 387 ? 6.631 -14.650 -19.224 1.00 89.56 387 ALA A C 1
ATOM 3020 O O . ALA A 1 387 ? 7.372 -14.380 -20.170 1.00 89.56 387 ALA A O 1
ATOM 3021 N N . SER A 1 388 ? 7.119 -14.950 -18.019 1.00 90.06 388 SER A N 1
ATOM 3022 C CA . SER A 1 388 ? 8.553 -15.007 -17.723 1.00 90.06 388 SER A CA 1
ATOM 3023 C C . SER A 1 388 ? 9.259 -16.083 -18.550 1.00 90.06 388 SER A C 1
ATOM 3025 O O . SER A 1 388 ? 10.303 -15.825 -19.150 1.00 90.06 388 SER A O 1
ATOM 3027 N N . SER A 1 389 ? 8.666 -17.276 -18.669 1.00 92.50 389 SER A N 1
ATOM 3028 C CA . SER A 1 389 ? 9.238 -18.351 -19.485 1.00 92.50 389 SER A CA 1
ATOM 3029 C C . SER A 1 389 ? 9.296 -17.996 -20.975 1.00 92.50 389 SER A C 1
ATOM 3031 O O . SER A 1 389 ? 10.303 -18.273 -21.626 1.00 92.50 389 SER A O 1
ATOM 3033 N N . THR A 1 390 ? 8.274 -17.322 -21.512 1.00 91.75 390 THR A N 1
ATOM 3034 C CA . THR A 1 390 ? 8.248 -16.880 -22.913 1.00 91.75 390 THR A CA 1
ATOM 3035 C C . THR A 1 390 ? 9.226 -15.741 -23.165 1.00 91.75 390 THR A C 1
ATOM 3037 O O . THR A 1 390 ? 9.934 -15.755 -24.171 1.00 91.75 390 THR A O 1
ATOM 3040 N N . ALA A 1 391 ? 9.322 -14.786 -22.235 1.00 91.38 391 ALA A N 1
ATOM 3041 C CA . ALA A 1 391 ? 10.290 -13.698 -22.306 1.00 91.38 391 ALA A CA 1
ATOM 3042 C C . ALA A 1 391 ? 11.721 -14.245 -22.295 1.00 91.38 391 ALA A C 1
ATOM 3044 O O . ALA A 1 391 ? 12.528 -13.863 -23.138 1.00 91.38 391 ALA A O 1
ATOM 3045 N N . ARG A 1 392 ? 11.999 -15.215 -21.416 1.00 93.38 392 ARG A N 1
ATOM 3046 C CA . ARG A 1 392 ? 13.291 -15.902 -21.342 1.00 93.38 392 ARG A CA 1
ATOM 3047 C C . ARG A 1 392 ? 13.632 -16.636 -22.638 1.00 93.38 392 ARG A C 1
ATOM 3049 O O . ARG A 1 392 ? 14.718 -16.455 -23.170 1.00 93.38 392 ARG A O 1
ATOM 3056 N N . GLN A 1 393 ? 12.695 -17.400 -23.196 1.00 95.31 393 GLN A N 1
ATOM 3057 C CA . GLN A 1 393 ? 12.914 -18.066 -24.485 1.00 95.31 393 GLN A CA 1
ATOM 3058 C C . GLN A 1 393 ? 13.170 -17.065 -25.621 1.00 95.31 393 GLN A C 1
ATOM 3060 O O . GLN A 1 393 ? 13.963 -17.342 -26.517 1.00 95.31 393 GLN A O 1
ATOM 3065 N N . SER A 1 394 ? 12.512 -15.903 -25.597 1.00 94.38 394 SER A N 1
ATOM 3066 C CA . SER A 1 394 ? 12.753 -14.831 -26.566 1.00 94.38 394 SER A CA 1
ATOM 3067 C C . SER A 1 394 ? 14.163 -14.249 -26.424 1.00 94.38 394 SER A C 1
ATOM 3069 O O . SER A 1 394 ? 14.885 -14.139 -27.415 1.00 94.38 394 SER A O 1
ATOM 3071 N N . THR A 1 395 ? 14.603 -13.944 -25.198 1.00 94.94 395 THR A N 1
ATOM 3072 C CA . THR A 1 395 ? 15.962 -13.437 -24.956 1.00 94.94 395 THR A CA 1
ATOM 3073 C C . THR A 1 395 ? 17.028 -14.461 -25.314 1.00 94.94 395 THR A C 1
ATOM 3075 O O . THR A 1 395 ? 18.027 -14.087 -25.922 1.00 94.94 395 THR A O 1
ATOM 3078 N N . ASP A 1 396 ? 16.799 -15.739 -25.007 1.00 96.62 396 ASP A N 1
ATOM 3079 C CA . ASP A 1 396 ? 17.735 -16.819 -25.324 1.00 96.62 396 ASP A CA 1
ATOM 3080 C C . ASP A 1 396 ? 17.937 -16.925 -26.843 1.00 96.62 396 ASP A C 1
ATOM 3082 O O . ASP A 1 396 ? 19.073 -16.935 -27.311 1.00 96.62 396 ASP A O 1
ATOM 3086 N N . LYS A 1 397 ? 16.854 -16.857 -27.633 1.00 96.75 397 LYS A N 1
ATOM 3087 C CA . LYS A 1 397 ? 16.937 -16.821 -29.105 1.00 96.75 397 LYS A CA 1
ATOM 3088 C C . LYS A 1 397 ? 17.712 -15.610 -29.623 1.00 96.75 397 LYS A C 1
ATOM 3090 O O . LYS A 1 397 ? 18.585 -15.759 -30.471 1.00 96.75 397 LYS A O 1
ATOM 3095 N N . VAL A 1 398 ? 17.443 -14.414 -29.093 1.00 97.06 398 VAL A N 1
ATOM 3096 C CA . VAL A 1 398 ? 18.160 -13.189 -29.501 1.00 97.06 398 VAL A CA 1
ATOM 3097 C C . VAL A 1 398 ? 19.653 -13.282 -29.174 1.00 97.06 398 VAL A C 1
ATOM 3099 O O . VAL A 1 398 ? 20.487 -12.809 -29.950 1.00 97.06 398 VAL A O 1
ATOM 3102 N N . ILE A 1 399 ? 20.007 -13.883 -28.036 1.00 97.44 399 ILE A N 1
ATOM 3103 C CA . ILE A 1 399 ? 21.402 -14.107 -27.648 1.00 97.44 399 ILE A CA 1
ATOM 3104 C C . ILE A 1 399 ? 22.051 -15.132 -28.578 1.00 97.44 399 ILE A C 1
ATOM 3106 O O . ILE A 1 399 ? 23.146 -14.865 -29.070 1.00 97.44 399 ILE A O 1
ATOM 3110 N N . GLU A 1 400 ? 21.388 -16.253 -28.868 1.00 97.88 400 GLU A N 1
ATOM 3111 C CA . GLU A 1 400 ? 21.886 -17.265 -29.809 1.00 97.88 400 GLU A CA 1
ATOM 3112 C C . GLU A 1 400 ? 22.141 -16.676 -31.200 1.00 97.88 400 GLU A C 1
ATOM 3114 O O . GLU A 1 400 ? 23.202 -16.907 -31.782 1.00 97.88 400 GLU A O 1
ATOM 3119 N N . ASP A 1 401 ? 21.217 -15.869 -31.718 1.00 97.19 401 ASP A N 1
ATOM 3120 C CA . ASP A 1 401 ? 21.363 -15.232 -33.027 1.00 97.19 401 ASP A CA 1
ATOM 3121 C C . ASP A 1 401 ? 22.515 -14.218 -33.041 1.00 97.19 401 ASP A C 1
ATOM 3123 O O . ASP A 1 401 ? 23.309 -14.187 -33.987 1.00 97.19 401 ASP A O 1
ATOM 3127 N N . ARG A 1 402 ? 22.678 -13.429 -31.969 1.00 96.81 402 ARG A N 1
ATOM 3128 C CA . ARG A 1 402 ? 23.827 -12.518 -31.821 1.00 96.81 402 ARG A CA 1
ATOM 3129 C C . ARG A 1 402 ? 25.149 -13.264 -31.702 1.00 96.81 402 ARG A C 1
ATOM 3131 O O . ARG A 1 402 ? 26.145 -12.803 -32.254 1.00 96.81 402 ARG A O 1
ATOM 3138 N N . LEU A 1 403 ? 25.165 -14.396 -31.005 1.00 97.88 403 LEU A N 1
ATOM 3139 C CA . LEU A 1 403 ? 26.357 -15.221 -30.840 1.00 97.88 403 LEU A CA 1
ATOM 3140 C C . LEU A 1 403 ? 26.758 -15.842 -32.181 1.00 97.88 403 LEU A C 1
ATOM 3142 O O . LEU A 1 403 ? 27.912 -15.718 -32.580 1.00 97.88 403 LEU A O 1
ATOM 3146 N N . ARG A 1 404 ? 25.796 -16.370 -32.949 1.00 97.69 404 ARG A N 1
ATOM 3147 C CA . ARG A 1 404 ? 26.029 -16.854 -34.322 1.00 97.69 404 ARG A CA 1
ATOM 3148 C C . ARG A 1 404 ? 26.543 -15.755 -35.249 1.00 97.69 404 ARG A C 1
ATOM 3150 O O . ARG A 1 404 ? 27.483 -15.995 -36.003 1.00 97.69 404 ARG 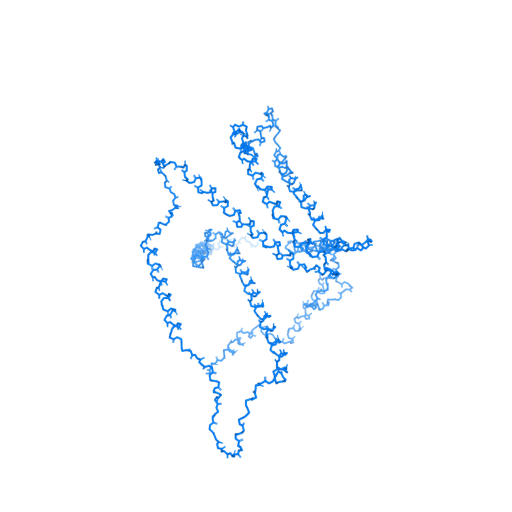A O 1
ATOM 3157 N N . ALA A 1 405 ? 25.959 -14.557 -35.200 1.00 97.25 405 ALA A N 1
ATOM 3158 C CA . ALA A 1 405 ? 26.433 -13.422 -35.993 1.00 97.25 405 ALA A CA 1
ATOM 3159 C C . ALA A 1 405 ? 27.864 -13.009 -35.598 1.00 97.25 405 ALA A C 1
ATOM 3161 O O . ALA A 1 405 ? 28.692 -12.720 -36.464 1.00 97.25 405 ALA A O 1
ATOM 3162 N N . GLY A 1 406 ? 28.175 -13.035 -34.298 1.00 97.62 406 GLY A N 1
ATOM 3163 C CA . GLY A 1 406 ? 29.521 -12.814 -33.772 1.00 97.62 406 GLY A CA 1
ATOM 3164 C C . GLY A 1 406 ? 30.520 -13.858 -34.269 1.00 97.62 406 GLY A C 1
ATOM 3165 O O . GLY A 1 406 ? 31.577 -13.493 -34.781 1.00 97.62 406 GLY A O 1
ATOM 3166 N N . ASP A 1 407 ? 30.168 -15.142 -34.206 1.00 97.38 407 ASP A N 1
ATOM 3167 C CA . ASP A 1 407 ? 31.011 -16.238 -34.692 1.00 97.38 407 ASP A CA 1
ATOM 3168 C C . ASP A 1 407 ? 31.290 -16.121 -36.192 1.00 97.38 407 ASP A C 1
ATOM 3170 O O . ASP A 1 407 ? 32.432 -16.285 -36.625 1.00 97.38 407 ASP A O 1
ATOM 3174 N N . GLN A 1 408 ? 30.278 -15.773 -36.993 1.00 97.19 408 GLN A N 1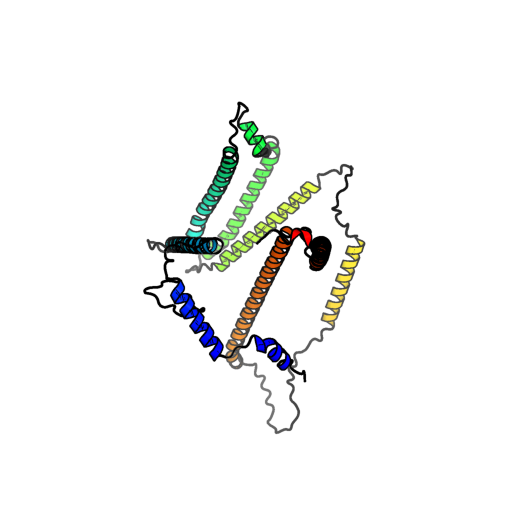
ATOM 3175 C CA . GLN A 1 408 ? 30.454 -15.513 -38.424 1.00 97.19 408 GLN A CA 1
ATOM 3176 C C . GLN A 1 408 ? 31.410 -14.339 -38.666 1.00 97.19 408 GLN A C 1
ATOM 3178 O O . GLN A 1 408 ? 32.327 -14.453 -39.480 1.00 97.19 408 GLN A O 1
ATOM 3183 N N . ALA A 1 409 ? 31.263 -13.233 -37.931 1.00 96.31 409 ALA A N 1
ATOM 3184 C CA . ALA A 1 409 ? 32.163 -12.087 -38.042 1.00 96.31 409 ALA A CA 1
ATOM 3185 C C . ALA A 1 409 ? 33.612 -12.445 -37.660 1.00 96.31 409 ALA A C 1
ATOM 3187 O O . ALA A 1 409 ? 34.553 -12.045 -38.350 1.00 96.31 409 ALA A O 1
ATOM 3188 N N . VAL A 1 410 ? 33.804 -13.251 -36.611 1.00 97.00 410 VAL A N 1
ATOM 3189 C CA . VAL A 1 410 ? 35.125 -13.749 -36.195 1.00 97.00 410 VAL A CA 1
ATOM 3190 C C . VAL A 1 410 ? 35.724 -14.676 -37.252 1.00 97.00 410 VAL A C 1
ATOM 3192 O O . VAL A 1 410 ? 36.914 -14.568 -37.549 1.00 97.00 410 VAL A O 1
ATOM 3195 N N . GLN A 1 411 ? 34.930 -15.561 -37.861 1.00 95.88 411 GLN A N 1
ATOM 3196 C CA . GLN A 1 411 ? 35.393 -16.431 -38.947 1.00 95.88 411 GLN A CA 1
ATOM 3197 C C . GLN A 1 411 ? 35.828 -15.625 -40.175 1.00 95.88 411 GLN A C 1
ATOM 3199 O O . GLN A 1 411 ? 36.897 -15.894 -40.726 1.00 95.88 411 GLN A O 1
ATOM 3204 N N . LEU A 1 412 ? 35.063 -14.598 -40.560 1.00 96.12 412 LEU A N 1
ATOM 3205 C CA . LEU A 1 412 ? 35.436 -13.692 -41.649 1.00 96.12 412 LEU A CA 1
ATOM 3206 C C . LEU A 1 412 ? 36.738 -12.947 -41.335 1.00 96.12 412 LEU A C 1
ATOM 3208 O O . LEU A 1 412 ? 37.649 -12.942 -42.161 1.00 96.12 412 LEU A O 1
ATOM 3212 N N . ALA A 1 413 ? 36.873 -12.390 -40.128 1.00 95.19 413 ALA A N 1
ATOM 3213 C CA . ALA A 1 413 ? 38.101 -11.723 -39.688 1.00 95.19 413 ALA A CA 1
ATOM 3214 C C . ALA A 1 413 ? 39.308 -12.678 -39.650 1.00 95.19 413 ALA A C 1
ATOM 3216 O O . ALA A 1 413 ? 40.429 -12.309 -39.998 1.00 95.19 413 ALA A O 1
ATOM 3217 N N . ARG A 1 414 ? 39.099 -13.941 -39.267 1.00 95.62 414 ARG A N 1
ATOM 3218 C CA . ARG A 1 414 ? 40.151 -14.963 -39.304 1.00 95.62 414 ARG A CA 1
ATOM 3219 C C . ARG A 1 414 ? 40.565 -15.289 -40.737 1.00 95.62 414 ARG A C 1
ATOM 3221 O O . ARG A 1 414 ? 41.760 -15.421 -40.996 1.00 95.62 414 ARG A O 1
ATOM 3228 N N . GLY A 1 415 ? 39.603 -15.376 -41.655 1.00 94.06 415 GLY A N 1
ATOM 3229 C CA . GLY A 1 415 ? 39.854 -15.550 -43.084 1.00 94.06 415 GLY A CA 1
ATOM 3230 C C . GLY A 1 415 ? 40.674 -14.399 -43.669 1.00 94.06 415 GLY A C 1
ATOM 3231 O O . GLY A 1 415 ? 41.687 -14.642 -44.324 1.00 94.06 415 GLY A O 1
ATOM 3232 N N . THR A 1 416 ? 40.316 -13.147 -43.364 1.00 93.62 416 THR A N 1
ATOM 3233 C CA . THR A 1 416 ? 41.076 -11.979 -43.841 1.00 93.62 416 THR A CA 1
ATOM 3234 C C . THR A 1 416 ? 42.496 -11.947 -43.269 1.00 93.62 416 THR A C 1
ATOM 3236 O O . THR A 1 416 ? 43.452 -11.713 -44.010 1.00 93.62 416 THR A O 1
ATOM 3239 N N . LEU A 1 417 ? 42.687 -12.286 -41.990 1.00 91.19 417 LEU A N 1
ATOM 3240 C CA . LEU A 1 417 ? 44.026 -12.408 -41.398 1.00 91.19 417 LEU A CA 1
ATOM 3241 C C . LEU A 1 417 ? 44.869 -13.507 -42.055 1.00 91.19 417 LEU A C 1
ATOM 3243 O O . LEU A 1 417 ? 46.064 -13.312 -42.280 1.00 91.19 417 LEU A O 1
ATOM 3247 N N . GLN A 1 418 ? 44.270 -14.650 -42.393 1.00 91.25 418 GLN A N 1
ATOM 3248 C CA . GLN A 1 418 ? 44.968 -15.709 -43.126 1.00 91.25 418 GLN A CA 1
ATOM 3249 C C . GLN A 1 418 ? 45.375 -15.251 -44.529 1.00 91.25 418 GLN A C 1
ATOM 3251 O O . GLN A 1 418 ? 46.509 -15.506 -44.929 1.00 91.25 418 GLN A O 1
ATOM 3256 N N . THR A 1 419 ? 44.520 -14.509 -45.243 1.00 89.00 419 THR A N 1
ATOM 3257 C CA . THR A 1 419 ? 44.896 -13.937 -46.549 1.00 89.00 419 THR A CA 1
ATOM 3258 C C . THR A 1 419 ? 46.032 -12.922 -46.439 1.00 89.00 419 THR A C 1
ATOM 3260 O O . THR A 1 419 ? 46.947 -12.952 -47.256 1.00 89.00 419 THR A O 1
ATOM 3263 N N . ILE A 1 420 ? 46.040 -12.084 -45.394 1.00 84.88 420 ILE A N 1
ATOM 3264 C CA . ILE A 1 420 ? 47.119 -11.116 -45.136 1.00 84.88 420 ILE A CA 1
ATOM 3265 C C . ILE A 1 420 ? 48.438 -11.831 -44.818 1.00 84.88 420 ILE A C 1
ATOM 3267 O O . ILE A 1 420 ? 49.493 -11.417 -45.290 1.00 84.88 420 ILE A O 1
ATOM 3271 N N . ASN A 1 421 ? 48.395 -12.922 -44.051 1.00 82.19 421 ASN A N 1
ATOM 3272 C CA . ASN A 1 421 ? 49.589 -13.705 -43.726 1.00 82.19 421 ASN A CA 1
ATOM 3273 C C . ASN A 1 421 ? 50.087 -14.582 -44.888 1.00 82.19 421 ASN A C 1
ATOM 3275 O O . ASN A 1 421 ? 51.271 -14.906 -44.923 1.00 82.19 421 ASN A O 1
ATOM 3279 N N . GLY A 1 422 ? 49.211 -14.957 -45.824 1.00 75.44 422 GLY A N 1
ATOM 3280 C CA . GLY A 1 422 ? 49.555 -15.714 -47.032 1.00 75.44 422 GLY A CA 1
ATOM 3281 C C . GLY A 1 422 ? 50.054 -14.861 -48.205 1.00 75.44 422 GLY A C 1
ATOM 3282 O O . GLY A 1 422 ? 50.522 -15.418 -49.198 1.00 75.44 422 GLY A O 1
ATOM 3283 N N . LEU A 1 423 ? 49.977 -13.529 -48.116 1.00 71.81 423 LEU A N 1
ATOM 3284 C CA . LEU A 1 423 ? 50.539 -12.630 -49.124 1.00 71.81 423 LEU A CA 1
ATOM 3285 C C . LEU A 1 423 ? 52.081 -12.718 -49.110 1.00 71.81 423 LEU A C 1
ATOM 3287 O O . LEU A 1 423 ? 52.695 -12.582 -48.047 1.00 71.81 423 LEU A O 1
ATOM 3291 N N . PRO A 1 424 ? 52.734 -12.945 -50.267 1.00 62.62 424 PRO A N 1
ATOM 3292 C CA . PRO A 1 424 ? 54.184 -13.091 -50.339 1.00 62.62 424 PRO A CA 1
ATOM 3293 C C . PRO A 1 424 ? 54.889 -11.821 -49.840 1.00 62.62 424 PRO A C 1
ATOM 3295 O O . PRO A 1 424 ? 54.446 -10.706 -50.112 1.00 62.62 424 PRO A O 1
ATOM 3298 N N . GLN A 1 425 ? 56.013 -11.996 -49.130 1.00 59.56 425 GLN A N 1
ATOM 3299 C CA . GLN A 1 425 ? 56.793 -10.968 -48.410 1.00 59.56 425 GLN A CA 1
ATOM 3300 C C . GLN A 1 425 ? 57.255 -9.742 -49.230 1.00 59.56 425 GLN A C 1
ATOM 3302 O O . GLN A 1 425 ? 57.879 -8.840 -48.675 1.00 59.56 425 GLN A O 1
ATOM 3307 N N . VAL A 1 426 ? 56.926 -9.659 -50.519 1.00 56.62 426 VAL A N 1
ATOM 3308 C CA . VAL A 1 426 ? 57.357 -8.604 -51.448 1.00 56.62 426 VAL A CA 1
ATOM 3309 C C . VAL A 1 426 ? 56.873 -7.204 -51.023 1.00 56.62 426 VAL A C 1
ATOM 3311 O O . VAL A 1 426 ? 57.491 -6.216 -51.396 1.00 56.62 426 VAL A O 1
ATOM 3314 N N . VAL A 1 427 ? 55.837 -7.091 -50.178 1.00 56.22 427 VAL A N 1
ATOM 3315 C CA . VAL A 1 427 ? 55.287 -5.792 -49.725 1.00 56.22 427 VAL A CA 1
ATOM 3316 C C . VAL A 1 427 ? 55.730 -5.387 -48.304 1.00 56.22 427 VAL A C 1
ATOM 3318 O O . VAL A 1 427 ? 55.558 -4.238 -47.914 1.00 56.22 427 VAL A O 1
ATOM 3321 N N . ARG A 1 428 ? 56.376 -6.265 -47.516 1.00 51.75 428 ARG A N 1
ATOM 3322 C CA . ARG A 1 428 ? 56.888 -5.884 -46.173 1.00 51.75 428 ARG A CA 1
ATOM 3323 C C . ARG A 1 428 ? 58.200 -5.083 -46.204 1.00 51.75 428 ARG A C 1
ATOM 3325 O O . ARG A 1 428 ? 58.666 -4.671 -45.149 1.00 51.75 428 ARG A O 1
ATOM 3332 N N . GLY A 1 429 ? 58.790 -4.864 -47.382 1.00 49.97 429 GLY A N 1
ATOM 3333 C CA . GLY A 1 429 ? 60.122 -4.268 -47.542 1.00 49.97 429 GLY A CA 1
ATOM 3334 C C . GLY A 1 429 ? 60.191 -2.748 -47.737 1.00 49.97 429 GLY A C 1
ATOM 3335 O O . GLY A 1 429 ? 61.295 -2.230 -47.852 1.00 49.97 429 GLY A O 1
ATOM 3336 N N . THR A 1 430 ? 59.078 -2.010 -47.788 1.00 52.66 430 THR A N 1
ATOM 3337 C CA . THR A 1 430 ? 59.102 -0.557 -48.068 1.00 52.66 430 THR A CA 1
ATOM 3338 C C . THR A 1 430 ? 58.697 0.272 -46.850 1.00 52.66 430 THR A C 1
ATOM 3340 O O . THR A 1 430 ? 57.759 1.062 -46.907 1.00 52.66 430 THR A O 1
ATOM 3343 N N . ALA A 1 431 ? 59.361 0.049 -45.721 1.00 49.28 431 ALA A N 1
ATOM 3344 C CA . ALA A 1 431 ? 59.334 0.955 -44.575 1.00 49.28 431 ALA A CA 1
ATOM 3345 C C . ALA A 1 431 ? 60.612 0.745 -43.749 1.00 49.28 431 ALA A C 1
ATOM 3347 O O . ALA A 1 431 ? 60.586 0.150 -42.673 1.00 49.28 431 ALA A O 1
ATOM 3348 N N . SER A 1 432 ? 61.737 1.190 -44.307 1.00 43.75 432 SER A N 1
ATOM 3349 C CA . SER A 1 432 ? 62.937 1.567 -43.559 1.00 43.75 432 SER A CA 1
ATOM 3350 C C . SER A 1 432 ? 63.333 2.970 -43.969 1.00 43.75 432 SER A C 1
ATOM 3352 O O . SER A 1 432 ? 63.111 3.310 -45.153 1.00 43.75 432 SER A O 1
#

Foldseek 3Di:
DDDDPVVVVCVVCVVVDDDPVVVVVVVVVVLVVCCVVVVPVDDRPDDADPVDGPPPDDDDDDPPPDDDPRVVVVVVVVVVVVVVVVVVVVVVVVVVVVPPPPDDDDDDVPPVVVVVVVVVVVVVVVVVVVVVVVVLVCVVVVDPDPDDPDPPVVVCCVPVDHDPPDPPPPPPCPPVVVVVVVVVVVVVVVVVVVVCVVCVVVVVCVPDDDDDPPPVVVVVVVVVVVVVVVVVVVVVVVVVVVVVVVVPDDDDDDDDDDDDDDPPPCPVVNVVVVVVVVVVVVVVVVVCVVPVPPPPPPVPDDDDDDDDDDDDDDPDPPPPPVVNCVVCPVVVVVVVVVVVVVVVVVVVVVVVVVVVVVVVQVVLQVCQVVDPQAHRPPSDVVRVVVSVVVVVVVVVVVVVVVVVVVVVVVVVVVVVVVVVVPPPCPPVPPDD